Protein 4EE6 (pdb70)

Solvent-accessible surface area: 24688 Å² total

Sequence (562 aa):
ESADLTELYSIIETAQVVDVTASHDKVWPILNAFQDVIADSVISFRASTGSSSADDLDDCCRFTMLPGLDPYARALEHGLTPTDHPVGSSLLKEVHENLPITSCGVVDFGVAGGFTTWWSFPSAELGKVSEELVLPSIPDAVAANRDFFEWGIADMVSTVGIDYSSKRTMMNLYFGGGVGDRVPAGVFEEKGVRAILLGELGLAAPSEELLKFCERSFFVIYYVTLSWDSPKINRFTYSVMTPEPLGLPVDLAPTFERLIKSAPYDTEGRNYVYGIASTPKGEYHIASYYQWMSESADLTELYSIIETAQVVDVTASSHDKVWPILNAFQDVIADSVISFRRASTGSSADDLDDCCRRFTMLPGLDPYARALEEHGLTPTDHPVGSSLLKEVHENLPITSCGVDFGVAGGFTTWSFPSAELGVSELVLPSIPDAVAANRDFFEKWGIADMVSTVGIDYSSKRTMMNLYFGGGVGDRVPAGVFEEEKGVRAILGELGLAAPSEELLKFCERSFFVIYYVTLSWDSPINRFTYSVMTPEPLGLPVDLAPTFERLIKSAPYDTEGRNYVYGIASTPKGEYHIASYYQWQ

Foldseek 3Di:
DVVVLVVVVVLLCLCVLLPEGFDCVQVVLVCVLCVVFQVVWWWKWAAKPDPRSRWIKIKTWQGAVDPPLVSCCVSVQDDDPQLLSVLSVLCVVQKQFGIKMWMATRHGHGFMKTFHDQCAAALVSQVGPSHAPLSVLCVVVCVLVFRHFFGMKARTPPVQKIKTKGFDDPHDWRDPLCLAQVNVQVSCVVQLWDGDDPLSSQQSVQFTMKMWMGHNPDSGTFKIKTKHKDPCPVPRSDDDDSSRVSSNPPRPADCVPHIKMKMWIIGNVGIMIIMGIRGD/DVLVVLLVVVLVLLCLLVLLPEGFDCVQVSLVSVLCSVFRVVWWWKWAAKDDPRSHWIKIKTWQAAVDPPLVSCPVSVQADDPQLLSVQSVLCVVQWQFGIKMFMATRHGHGFIKTFHDLCAALVSQVGPSHAVLSVLCVVVCVVQPFRGFFGMWAGTRVVQKIKTKGFDDPHDWRDPLCLAQVNVQVVCVVVLWDGDDPLSNQQSVQFTMKMFMGHNVDSTFKIKTKHKALCPVPRSDDDDSSRVSSNPPRPADLPSGIKMKMWMIGNVGIMIIMRTRDDD

Radius of gyration: 26.5 Å; Cα contacts (8 Å, |Δi|>4): 1245; chains: 2; bounding box: 50×75×50 Å

B-factor: mean 10.98, std 4.83, range [4.4, 65.31]

Structure (mmCIF, N/CA/C/O backbone):
data_4EE6
#
_entry.id   4EE6
#
_cell.length_a   42.140
_cell.length_b   135.600
_cell.length_c   48.530
_cell.angle_alpha   90.00
_cell.angle_beta   95.73
_cell.angle_gamma   90.00
#
_symmetry.space_group_name_H-M   'P 1 21 1'
#
loop_
_entity.id
_entity.type
_entity.pdbx_description
1 polymer Prenyltransferase
2 polymer Prenyltransferase
3 non-polymer 'MAGNESIUM ION'
4 non-polymer 'CHLORIDE ION'
5 non-polymer 'TETRAETHYLENE GLYCOL'
6 water water
#
loop_
_atom_site.group_PDB
_atom_site.id
_atom_site.type_symbol
_atom_site.label_atom_id
_atom_site.label_alt_id
_atom_site.label_comp_id
_atom_site.label_asym_id
_atom_site.label_entity_id
_atom_site.label_seq_id
_atom_site.pdbx_PDB_ins_code
_atom_site.Cartn_x
_atom_site.Cartn_y
_atom_site.Cartn_z
_atom_site.occupancy
_atom_site.B_iso_or_equiv
_atom_site.auth_seq_id
_atom_site.auth_comp_id
_atom_site.auth_asym_id
_atom_site.auth_atom_id
_atom_site.pdbx_PDB_model_num
ATOM 1 N N . GLU A 1 5 ? -13.423 -5.433 -5.505 1.00 65.31 3 GLU A N 1
ATOM 2 C CA . GLU A 1 5 ? -12.109 -5.022 -4.927 1.00 60.78 3 GLU A CA 1
ATOM 3 C C . GLU A 1 5 ? -11.095 -6.177 -4.903 1.00 53.58 3 GLU A C 1
ATOM 4 O O . GLU A 1 5 ? -10.153 -6.166 -4.105 1.00 51.90 3 GLU A O 1
ATOM 6 N N . SER A 1 6 ? -11.289 -7.157 -5.786 1.00 52.29 4 SER A N 1
ATOM 7 C CA . SER A 1 6 ? -10.409 -8.326 -5.871 1.00 48.25 4 SER A CA 1
ATOM 8 C C . SER A 1 6 ? -9.066 -7.977 -6.532 1.00 42.88 4 SER A C 1
ATOM 9 O O . SER A 1 6 ? -8.022 -8.515 -6.154 1.00 40.01 4 SER A O 1
ATOM 11 N N . ALA A 1 7 ? -9.101 -7.071 -7.510 1.00 43.91 5 ALA A N 1
ATOM 12 C CA . ALA A 1 7 ? -7.892 -6.576 -8.172 1.00 40.94 5 ALA A CA 1
ATOM 13 C C . ALA A 1 7 ? -7.068 -5.676 -7.235 1.00 37.22 5 ALA A C 1
ATOM 14 O O . ALA A 1 7 ? -5.836 -5.634 -7.313 1.00 34.16 5 ALA A O 1
ATOM 16 N N . ASP A 1 8 ? -7.762 -4.949 -6.360 1.00 39.55 6 ASP A N 1
ATOM 17 C CA . ASP A 1 8 ? -7.105 -4.179 -5.302 1.00 38.32 6 ASP A CA 1
ATOM 18 C C . ASP A 1 8 ? -6.264 -5.089 -4.403 1.00 32.88 6 ASP A C 1
ATOM 19 O O . ASP A 1 8 ? -5.121 -4.751 -4.076 1.00 31.54 6 ASP A O 1
ATOM 21 N N . LEU A 1 9 ? -6.839 -6.231 -3.999 1.00 32.45 7 LEU A N 1
ATOM 22 C CA . LEU A 1 9 ? -6.085 -7.228 -3.227 1.00 30.86 7 LEU A CA 1
ATOM 23 C C . LEU A 1 9 ? -4.882 -7.766 -4.013 1.00 27.74 7 LEU A C 1
ATOM 24 O O . LEU A 1 9 ? -3.846 -8.060 -3.430 1.00 27.14 7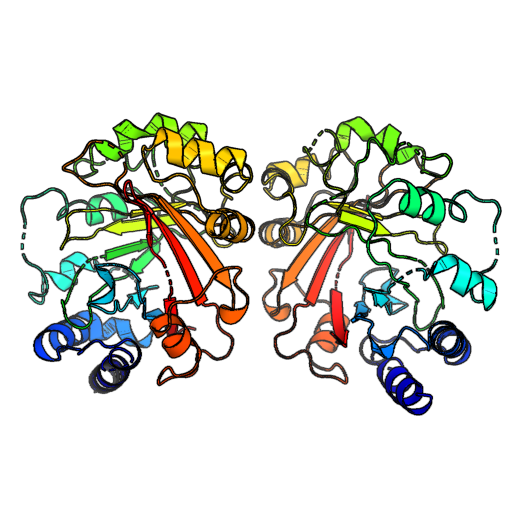 LEU A O 1
ATOM 29 N N . THR A 1 10 ? -5.026 -7.898 -5.330 1.00 27.27 8 THR A N 1
ATOM 30 C CA . THR A 1 10 ? -3.926 -8.365 -6.173 1.00 25.79 8 THR A CA 1
ATOM 31 C C . THR A 1 10 ? -2.755 -7.377 -6.165 1.00 23.74 8 THR A C 1
ATOM 32 O O . THR A 1 10 ? -1.612 -7.800 -6.044 1.00 22.35 8 THR A O 1
ATOM 36 N N . GLU A 1 11 ? -3.034 -6.079 -6.278 1.00 24.73 9 GLU A N 1
ATOM 37 C CA . GLU A 1 11 ? -1.951 -5.093 -6.214 1.00 24.03 9 GLU A CA 1
ATOM 38 C C . GLU A 1 11 ? -1.298 -5.153 -4.832 1.00 23.89 9 GLU A C 1
ATOM 39 O O . GLU A 1 11 ? -0.075 -5.190 -4.724 1.00 22.66 9 GLU A O 1
ATOM 45 N N . LEU A 1 12 ? -2.119 -5.178 -3.783 1.00 8.98 10 LEU A N 1
ATOM 46 C CA . LEU A 1 12 ? -1.590 -5.249 -2.429 1.00 8.56 10 LEU A CA 1
ATOM 47 C C . LEU A 1 12 ? -0.686 -6.481 -2.216 1.00 8.71 10 LEU A C 1
ATOM 48 O O . LEU A 1 12 ? 0.431 -6.373 -1.706 1.00 6.72 10 LEU A O 1
ATOM 53 N N . TYR A 1 13 ? -1.134 -7.645 -2.661 1.00 7.53 11 TYR A N 1
ATOM 54 C CA . TYR A 1 13 ? -0.267 -8.810 -2.586 1.00 8.33 11 TYR A CA 1
ATOM 55 C C . TYR A 1 13 ? 1.073 -8.594 -3.279 1.00 8.83 11 TYR A C 1
ATOM 56 O O . TYR A 1 13 ? 2.132 -8.950 -2.756 1.00 8.50 11 TYR A O 1
ATOM 65 N N . SER A 1 14 ? 1.020 -8.037 -4.479 1.00 8.29 12 SER A N 1
ATOM 66 C CA . SER A 1 14 ? 2.230 -7.781 -5.230 1.00 9.43 12 SER A CA 1
ATOM 67 C C . SER A 1 14 ? 3.207 -6.837 -4.521 1.00 7.58 12 SER A C 1
ATOM 68 O O . SER A 1 14 ? 4.427 -6.982 -4.646 1.00 8.03 12 SER A O 1
ATOM 71 N N . ILE A 1 15 ? 2.669 -5.886 -3.775 1.00 8.22 13 ILE A N 1
ATOM 72 C CA . ILE A 1 15 ? 3.476 -5.000 -2.974 1.00 7.42 13 ILE A CA 1
ATOM 73 C C . ILE A 1 15 ? 4.072 -5.749 -1.778 1.00 7.49 13 ILE A C 1
ATOM 74 O O . ILE A 1 15 ? 5.240 -5.569 -1.445 1.00 7.67 13 ILE A O 1
ATOM 79 N N . ILE A 1 16 ? 3.273 -6.591 -1.136 1.00 7.21 14 ILE A N 1
ATOM 80 C CA . ILE A 1 16 ? 3.732 -7.393 0.007 1.00 8.00 14 ILE A CA 1
ATOM 81 C C . ILE A 1 16 ? 4.884 -8.327 -0.396 1.00 8.27 14 ILE A C 1
ATOM 82 O O . ILE A 1 16 ? 5.923 -8.384 0.263 1.00 7.68 14 ILE A O 1
ATOM 87 N N . GLU A 1 17 ? 4.725 -8.996 -1.529 1.00 7.37 15 GLU A N 1
ATOM 88 C CA . GLU A 1 17 ? 5.744 -9.942 -2.017 1.00 8.29 15 GLU A CA 1
ATOM 89 C C . GLU A 1 17 ? 7.065 -9.228 -2.275 1.00 8.69 15 GLU A C 1
ATOM 90 O O . GLU A 1 17 ? 8.154 -9.704 -1.877 1.00 8.43 15 GLU A O 1
ATOM 107 N N . THR A 1 19 ? 8.046 -6.178 -1.160 1.00 7.08 17 THR A N 1
ATOM 108 C CA . THR A 1 19 ? 8.589 -5.560 0.059 1.00 7.03 17 THR A CA 1
ATOM 109 C C . THR A 1 19 ? 9.298 -6.606 0.936 1.00 7.70 17 THR A C 1
ATOM 110 O O . THR A 1 19 ? 10.390 -6.357 1.450 1.00 6.95 17 THR A O 1
ATOM 114 N N . ALA A 1 20 ? 8.727 -7.801 1.025 1.00 6.79 18 ALA A N 1
ATOM 115 C CA . ALA A 1 20 ? 9.392 -8.899 1.687 1.00 7.45 18 ALA A CA 1
ATOM 116 C C . ALA A 1 20 ? 10.789 -9.121 1.088 1.00 7.48 18 ALA A C 1
ATOM 117 O O . ALA A 1 20 ? 11.788 -9.215 1.827 1.00 7.59 18 ALA A O 1
ATOM 119 N N . GLN A 1 21 ? 10.872 -9.183 -0.243 1.00 7.62 19 GLN A N 1
ATOM 120 C CA . GLN A 1 21 ? 12.147 -9.443 -0.910 1.00 9.03 19 GLN A CA 1
ATOM 121 C C . GLN A 1 21 ? 13.174 -8.353 -0.644 1.00 7.82 19 GLN A C 1
ATOM 122 O O . GLN A 1 21 ? 14.366 -8.647 -0.486 1.00 8.71 19 GLN A O 1
ATOM 128 N N . VAL A 1 22 ? 12.709 -7.107 -0.506 1.00 7.46 20 VAL A N 1
ATOM 129 C CA . VAL A 1 22 ? 13.598 -5.989 -0.194 1.00 8.47 20 VAL A CA 1
ATOM 130 C C . VAL A 1 22 ? 14.362 -6.224 1.112 1.00 8.46 20 VAL A C 1
ATOM 131 O O . VAL A 1 22 ? 15.529 -5.834 1.213 1.00 9.21 20 VAL A O 1
ATOM 135 N N . VAL A 1 23 ? 13.730 -6.887 2.081 1.00 7.94 21 VAL A N 1
ATOM 136 C CA . VAL A 1 23 ? 14.372 -7.198 3.379 1.00 7.44 21 VAL A CA 1
ATOM 137 C C . VAL A 1 23 ? 14.760 -8.685 3.499 1.00 8.26 21 VAL A C 1
ATOM 138 O O . VAL A 1 23 ? 14.938 -9.209 4.588 1.00 9.94 21 VAL A O 1
ATOM 142 N N . ASP A 1 24 ? 14.941 -9.349 2.360 1.00 11.31 22 ASP A N 1
ATOM 143 C CA . ASP A 1 24 ? 15.483 -10.721 2.319 1.00 12.21 22 ASP A CA 1
ATOM 144 C C . ASP A 1 24 ? 14.534 -11.770 2.935 1.00 11.78 22 ASP A C 1
ATOM 145 O O . ASP A 1 24 ? 14.990 -12.796 3.446 1.00 14.69 22 ASP A O 1
ATOM 150 N N . VAL A 1 25 ? 13.227 -11.538 2.827 1.00 10.22 23 VAL A N 1
ATOM 151 C CA . VAL A 1 25 ? 12.210 -12.481 3.248 1.00 10.00 23 VAL A CA 1
ATOM 152 C C . VAL A 1 25 ? 11.362 -12.896 2.046 1.00 10.34 23 VAL A C 1
ATOM 153 O O . VAL A 1 25 ? 11.122 -12.102 1.155 1.00 10.90 23 VAL A O 1
ATOM 157 N N . THR A 1 26 ? 10.913 -14.151 2.038 1.00 10.43 24 THR A N 1
ATOM 158 C CA . THR A 1 26 ? 10.037 -14.667 0.994 1.00 10.99 24 THR A CA 1
ATOM 159 C C . THR A 1 26 ? 8.631 -14.773 1.566 1.00 9.33 24 THR A C 1
ATOM 160 O O . THR A 1 26 ? 8.385 -15.484 2.538 1.00 11.26 24 THR A O 1
ATOM 164 N N . ALA A 1 27 ? 7.712 -14.013 0.995 1.00 9.77 25 ALA A N 1
ATOM 165 C CA . ALA A 1 27 ? 6.319 -14.113 1.373 1.00 8.39 25 ALA A CA 1
ATOM 166 C C . ALA A 1 27 ? 5.718 -15.468 1.009 1.00 9.73 25 ALA A C 1
ATOM 167 O O . ALA A 1 27 ? 6.025 -16.056 -0.043 1.00 11.00 25 ALA A O 1
ATOM 169 N N . SER A 1 28 ? 4.817 -15.920 1.867 1.00 9.77 26 SER A N 1
ATOM 170 C CA . SER A 1 28 ? 4.108 -17.178 1.684 1.00 10.83 26 SER A CA 1
ATOM 171 C C . SER A 1 28 ? 2.713 -16.850 1.147 1.00 10.39 26 SER A C 1
ATOM 172 O O . SER A 1 28 ? 1.849 -16.402 1.891 1.00 10.38 26 SER A O 1
ATOM 175 N N . HIS A 1 29 ? 2.496 -17.096 -0.138 1.00 10.50 27 HIS A N 1
ATOM 176 C CA . HIS A 1 29 ? 1.202 -16.922 -0.822 1.00 11.68 27 HIS A CA 1
ATOM 177 C C . HIS A 1 29 ? 0.076 -17.619 -0.054 1.00 11.17 27 HIS A C 1
ATOM 178 O O . HIS A 1 29 ? -1.018 -17.071 0.147 1.00 10.81 27 HIS A O 1
ATOM 185 N N . ASP A 1 30 ? 0.376 -18.822 0.401 1.00 10.68 28 ASP A N 1
ATOM 186 C CA . ASP A 1 30 ? -0.609 -19.669 1.085 1.00 11.00 28 ASP A CA 1
ATOM 187 C C . ASP A 1 30 ? -0.977 -19.152 2.470 1.00 9.92 28 ASP A C 1
ATOM 188 O O . ASP A 1 30 ? -2.041 -19.468 2.957 1.00 12.08 28 ASP A O 1
ATOM 193 N N . LYS A 1 31 ? -0.100 -18.353 3.079 1.00 10.21 29 LYS A N 1
ATOM 194 C CA . LYS A 1 31 ? -0.390 -17.740 4.385 1.00 9.00 29 LYS A CA 1
ATOM 195 C C . LYS A 1 31 ? -1.019 -16.378 4.221 1.00 8.09 29 LYS A C 1
ATOM 196 O O . LYS A 1 31 ? -1.946 -16.016 4.937 1.00 8.93 29 LYS A O 1
ATOM 202 N N . VAL A 1 32 ? -0.544 -15.605 3.263 1.00 7.94 30 VAL A N 1
ATOM 203 C CA . VAL A 1 32 ? -0.999 -14.235 3.137 1.00 8.53 30 VAL A CA 1
ATOM 204 C C . VAL A 1 32 ? -2.364 -14.117 2.471 1.00 8.59 30 VAL A C 1
ATOM 205 O O . VAL A 1 32 ? -3.191 -13.324 2.910 1.00 8.02 30 VAL A O 1
ATOM 209 N N . TRP A 1 33 ? -2.621 -14.883 1.418 1.00 8.84 31 TRP A N 1
ATOM 210 C CA . TRP A 1 33 ? -3.913 -14.741 0.739 1.00 8.84 31 TRP A CA 1
ATOM 211 C C . TRP A 1 33 ? -5.139 -14.998 1.639 1.00 9.32 31 TRP A C 1
ATOM 212 O O . TRP A 1 33 ? -6.094 -14.239 1.586 1.00 8.46 31 TRP A O 1
ATOM 223 N N . PRO A 1 34 ? -5.105 -16.033 2.487 1.00 8.99 32 PRO A N 1
ATOM 224 C CA . PRO A 1 34 ? -6.260 -16.185 3.393 1.00 8.20 32 PRO A CA 1
ATOM 225 C C . PRO A 1 34 ? -6.490 -14.949 4.283 1.00 8.29 32 PRO A C 1
ATOM 226 O O . PRO A 1 34 ? -7.617 -14.619 4.621 1.00 6.95 32 PRO A O 1
ATOM 230 N N . ILE A 1 35 ? -5.408 -14.277 4.660 1.00 6.49 33 ILE A N 1
ATOM 231 C CA . ILE A 1 35 ? -5.519 -13.089 5.500 1.00 7.16 33 ILE A CA 1
ATOM 232 C C . ILE A 1 35 ? -6.129 -11.941 4.695 1.00 7.99 33 ILE A C 1
ATOM 233 O O . ILE A 1 35 ? -7.029 -11.259 5.162 1.00 7.42 33 ILE A O 1
ATOM 238 N N . LEU A 1 36 ? -5.665 -11.751 3.459 1.00 7.12 34 LEU A N 1
ATOM 239 C CA . LEU A 1 36 ? -6.231 -10.721 2.580 1.00 8.21 34 LEU A CA 1
ATOM 240 C C . LEU A 1 36 ? -7.720 -10.979 2.346 1.00 8.61 34 LEU A C 1
ATOM 241 O O . LEU A 1 36 ? -8.539 -10.062 2.475 1.00 9.58 34 LEU A O 1
ATOM 246 N N . ASN A 1 37 ? -8.086 -12.229 2.087 1.00 8.19 35 ASN A N 1
ATOM 247 C CA . ASN A 1 37 ? -9.506 -12.587 1.912 1.00 9.72 35 ASN A CA 1
ATOM 248 C C . ASN A 1 37 ? -10.325 -12.338 3.182 1.00 9.83 35 ASN A C 1
ATOM 249 O O . ASN A 1 37 ? -11.441 -11.808 3.122 1.00 10.54 35 ASN A O 1
ATOM 254 N N . ALA A 1 38 ? -9.778 -12.725 4.334 1.00 8.42 36 ALA A N 1
ATOM 255 C CA . ALA A 1 38 ? -10.461 -12.565 5.630 1.00 8.16 36 ALA A CA 1
ATOM 256 C C . ALA A 1 38 ? -10.776 -11.105 5.994 1.00 7.77 36 ALA A C 1
ATOM 257 O O . ALA A 1 38 ? -11.829 -10.818 6.589 1.00 9.75 36 ALA A O 1
ATOM 259 N N . PHE A 1 39 ? -9.861 -10.199 5.663 1.00 8.63 37 PHE A N 1
ATOM 260 C CA . PHE A 1 39 ? -9.984 -8.790 6.013 1.00 8.48 37 PHE A CA 1
ATOM 261 C C . PHE A 1 39 ? -10.298 -7.874 4.826 1.00 9.69 37 PHE A C 1
ATOM 262 O O . PHE A 1 39 ? -10.165 -6.657 4.922 1.00 8.77 37 PHE A O 1
ATOM 270 N N . GLN A 1 40 ? -10.743 -8.459 3.712 1.00 9.16 38 GLN A N 1
ATOM 271 C CA . GLN A 1 40 ? -10.996 -7.707 2.489 1.00 10.89 38 GLN A CA 1
ATOM 272 C C . GLN A 1 40 ? -11.901 -6.493 2.714 1.00 10.42 38 GLN A C 1
ATOM 273 O O . GLN A 1 40 ? -11.724 -5.457 2.081 1.00 9.86 38 GLN A O 1
ATOM 279 N N . ASP A 1 41 ? -12.887 -6.620 3.599 1.00 9.36 39 ASP A N 1
ATOM 280 C CA . ASP A 1 41 ? -13.873 -5.553 3.831 1.00 9.24 39 ASP A CA 1
ATOM 281 C C . ASP A 1 41 ? -13.296 -4.341 4.572 1.00 9.11 39 ASP A C 1
ATOM 282 O O . ASP A 1 41 ? -13.931 -3.288 4.593 1.00 12.42 39 ASP A O 1
ATOM 287 N N . VAL A 1 42 ? -12.121 -4.487 5.180 1.00 8.75 40 VAL A N 1
ATOM 288 C CA . VAL A 1 42 ? -11.526 -3.373 5.922 1.00 9.11 40 VAL A CA 1
ATOM 289 C C . VAL A 1 42 ? -10.178 -2.888 5.379 1.00 8.43 40 VAL A C 1
ATOM 290 O O . VAL A 1 42 ? -9.625 -1.908 5.894 1.00 9.48 40 VAL A O 1
ATOM 294 N N . ILE A 1 43 ? -9.660 -3.512 4.327 1.00 7.61 41 ILE A N 1
ATOM 295 C CA . ILE A 1 43 ? -8.327 -3.177 3.864 1.00 7.94 41 ILE A CA 1
ATOM 296 C C . ILE A 1 43 ? -8.267 -1.816 3.174 1.00 8.02 41 ILE A C 1
ATOM 297 O O . ILE A 1 43 ? -7.291 -1.070 3.342 1.00 8.47 41 ILE A O 1
ATOM 302 N N . ALA A 1 44 ? -9.306 -1.479 2.406 1.00 9.98 42 ALA A N 1
ATOM 303 C CA . ALA A 1 44 ? -9.272 -0.270 1.581 1.00 11.32 42 ALA A CA 1
ATOM 304 C C . ALA A 1 44 ? -9.060 0.986 2.423 1.00 11.71 42 ALA A C 1
ATOM 305 O O . ALA A 1 44 ? -8.354 1.900 2.026 1.00 11.72 42 ALA A O 1
ATOM 307 N N . ASP A 1 45 ? -9.703 1.040 3.584 1.00 10.19 43 ASP A N 1
ATOM 308 C CA . ASP A 1 45 ? -9.647 2.225 4.439 1.00 12.16 43 ASP A CA 1
ATOM 309 C C . ASP A 1 45 ? -8.618 2.090 5.568 1.00 10.45 43 ASP A C 1
ATOM 310 O O . ASP A 1 45 ? -8.531 2.945 6.425 1.00 11.96 43 ASP A O 1
ATOM 315 N N . SER A 1 46 ? -7.878 0.989 5.586 1.00 9.07 44 SER A N 1
ATOM 316 C CA . SER A 1 46 ? -6.885 0.747 6.643 1.00 8.77 44 SER A CA 1
ATOM 317 C C . SER A 1 46 ? -5.632 1.579 6.375 1.00 7.70 44 SER A C 1
ATOM 318 O O . SER A 1 46 ? -5.404 2.084 5.273 1.00 8.73 44 SER A O 1
ATOM 321 N N . VAL A 1 47 ? -4.824 1.695 7.418 1.00 8.08 45 VAL A N 1
ATOM 322 C CA . VAL A 1 47 ? -3.438 2.112 7.301 1.00 8.49 45 VAL A CA 1
ATOM 323 C C . VAL A 1 47 ? -2.616 0.826 7.207 1.00 7.96 45 VAL A C 1
ATOM 324 O O . VAL A 1 47 ? -2.805 -0.097 7.994 1.00 8.60 45 VAL A O 1
ATOM 328 N N . ILE A 1 48 ? -1.737 0.745 6.199 1.00 7.36 46 ILE A N 1
ATOM 329 C CA . ILE A 1 48 ? -0.930 -0.458 5.961 1.00 7.47 46 ILE A CA 1
ATOM 330 C C . ILE A 1 48 ? 0.555 -0.117 6.064 1.00 6.92 46 ILE A C 1
ATOM 331 O O . ILE A 1 48 ? 1.045 0.801 5.397 1.00 8.49 46 ILE A O 1
ATOM 336 N N . SER A 1 49 ? 1.269 -0.843 6.910 1.00 7.42 47 SER A N 1
ATOM 337 C CA . SER A 1 49 ? 2.692 -0.594 7.118 1.00 7.53 47 SER A CA 1
ATOM 338 C C . SER A 1 49 ? 3.454 -1.907 7.187 1.00 7.09 47 SER A C 1
ATOM 339 O O . SER A 1 49 ? 2.891 -2.947 7.512 1.00 6.97 47 SER A O 1
ATOM 342 N N . PHE A 1 50 ? 4.734 -1.822 6.857 1.00 6.28 48 PHE A N 1
ATOM 343 C CA . PHE A 1 50 ? 5.634 -2.968 6.867 1.00 5.90 48 PHE A CA 1
ATOM 344 C C . PHE A 1 50 ? 6.719 -2.717 7.909 1.00 7.16 48 PHE A C 1
ATOM 345 O O . PHE A 1 50 ? 7.349 -1.647 7.884 1.00 8.01 48 PHE A O 1
ATOM 353 N N . ARG A 1 51 ? 6.914 -3.675 8.815 1.00 6.79 49 ARG A N 1
ATOM 354 C CA . ARG A 1 51 ? 7.876 -3.514 9.905 1.00 8.15 49 ARG A CA 1
ATOM 355 C C . ARG A 1 51 ? 8.956 -4.592 9.830 1.00 7.02 49 ARG A C 1
ATOM 356 O O . ARG A 1 51 ? 8.690 -5.795 9.960 1.00 7.43 49 ARG A O 1
ATOM 364 N N . ALA A 1 52 ? 10.183 -4.137 9.619 1.00 6.24 50 ALA A N 1
ATOM 365 C CA . ALA A 1 52 ? 11.385 -4.976 9.598 1.00 6.51 50 ALA A CA 1
ATOM 366 C C . ALA A 1 52 ? 12.106 -4.947 10.951 1.00 6.95 50 ALA A C 1
ATOM 367 O O . ALA A 1 52 ? 11.944 -4.008 11.720 1.00 8.03 50 ALA A O 1
ATOM 369 N N . SER A 1 53 ? 12.935 -5.969 11.198 1.00 7.20 51 SER A N 1
ATOM 370 C CA . SER A 1 53 ? 13.600 -6.161 12.482 1.00 7.55 51 SER A CA 1
ATOM 371 C C . SER A 1 53 ? 15.034 -6.612 12.322 1.00 9.01 51 SER A C 1
ATOM 372 O O . SER A 1 53 ? 15.366 -7.288 11.347 1.00 7.63 51 SER A O 1
ATOM 375 N N . THR A 1 54 ? 15.878 -6.291 13.293 1.00 9.22 52 THR A N 1
ATOM 376 C CA . THR A 1 54 ? 17.175 -6.946 13.401 1.00 8.76 52 THR A CA 1
ATOM 377 C C . THR A 1 54 ? 17.076 -8.034 14.460 1.00 10.21 52 THR A C 1
ATOM 378 O O . THR A 1 54 ? 16.077 -8.145 15.164 1.00 12.43 52 THR A O 1
ATOM 382 N N . GLY A 1 55 ? 18.103 -8.867 14.550 1.00 11.36 53 GLY A N 1
ATOM 383 C CA . GLY A 1 55 ? 18.087 -9.996 15.482 1.00 13.14 53 GLY A CA 1
ATOM 384 C C . GLY A 1 55 ? 17.323 -11.181 14.914 1.00 11.96 53 GLY A C 1
ATOM 385 O O . GLY A 1 55 ? 17.130 -11.294 13.693 1.00 10.77 53 GLY A O 1
ATOM 386 N N . SER A 1 56 ? 16.851 -12.044 15.809 1.00 13.50 54 SER A N 1
ATOM 387 C CA A SER A 1 56 ? 16.169 -13.271 15.406 0.50 14.33 54 SER A CA 1
ATOM 388 C CA B SER A 1 56 ? 16.163 -13.273 15.416 0.50 15.33 54 SER A CA 1
ATOM 389 C C . SER A 1 56 ? 14.949 -12.975 14.532 1.00 14.27 54 SER A C 1
ATOM 390 O O . SER A 1 56 ? 14.654 -13.724 13.587 1.00 16.03 54 SER A O 1
ATOM 395 N N . SER A 1 57 ? 14.260 -11.872 14.816 1.00 13.30 55 SER A N 1
ATOM 396 C CA . SER A 1 57 ? 13.033 -11.517 14.099 1.00 13.21 55 SER A CA 1
ATOM 397 C C . SER A 1 57 ? 13.269 -11.065 12.662 1.00 10.31 55 SER A C 1
ATOM 398 O O . SER A 1 57 ? 12.324 -10.847 11.925 1.00 10.22 55 SER A O 1
ATOM 401 N N . ALA A 1 58 ? 14.531 -10.913 12.259 1.00 9.90 56 ALA A N 1
ATOM 402 C CA . ALA A 1 58 ? 14.851 -10.563 10.865 1.00 9.05 56 ALA A CA 1
ATOM 403 C C . ALA A 1 58 ? 14.436 -11.619 9.849 1.00 9.07 56 ALA A C 1
ATOM 404 O O . ALA A 1 58 ? 14.413 -11.328 8.651 1.00 8.53 56 ALA A O 1
ATOM 406 N N . ASP A 1 59 ? 14.082 -12.821 10.297 1.00 10.34 57 ASP A N 1
ATOM 407 C CA . ASP A 1 59 ? 13.616 -13.873 9.382 1.00 10.05 57 ASP A CA 1
ATOM 408 C C . ASP A 1 59 ? 12.176 -13.681 8.854 1.00 8.65 57 ASP A C 1
ATOM 409 O O . ASP A 1 59 ? 11.707 -14.502 8.076 1.00 11.10 57 ASP A O 1
ATOM 414 N N . ASP A 1 60 ? 11.494 -12.606 9.248 1.00 8.26 58 ASP A N 1
ATOM 415 C CA . ASP A 1 60 ? 10.158 -12.324 8.709 1.00 7.84 58 ASP A CA 1
ATOM 416 C C . ASP A 1 60 ? 9.941 -10.826 8.691 1.00 7.71 58 ASP A C 1
ATOM 417 O O . ASP A 1 60 ? 10.653 -10.062 9.351 1.00 9.22 58 ASP A O 1
ATOM 422 N N . LEU A 1 61 ? 8.967 -10.412 7.890 1.00 6.86 59 LEU A N 1
ATOM 423 C CA . LEU A 1 61 ? 8.587 -9.020 7.755 1.00 6.52 59 LEU A CA 1
ATOM 424 C C . LEU A 1 61 ? 7.150 -8.947 8.227 1.00 7.05 59 LEU A C 1
ATOM 425 O O . LEU A 1 61 ? 6.312 -9.737 7.779 1.00 7.34 59 LEU A O 1
ATOM 430 N N . ASP A 1 62 ? 6.867 -8.026 9.138 1.00 7.01 60 ASP A N 1
ATOM 431 C CA A ASP A 1 62 ? 5.511 -7.891 9.593 0.70 7.29 60 ASP A CA 1
ATOM 432 C CA B ASP A 1 62 ? 5.518 -7.783 9.679 0.30 6.77 60 ASP A CA 1
ATOM 433 C C . ASP A 1 62 ? 4.737 -6.934 8.697 1.00 6.66 60 ASP A C 1
ATOM 434 O O . ASP A 1 62 ? 5.274 -5.938 8.206 1.00 6.98 60 ASP A O 1
ATOM 443 N N . CYS A 1 63 ? 3.481 -7.295 8.448 1.00 6.92 61 CYS A N 1
ATOM 444 C CA A CYS A 1 63 ? 2.525 -6.453 7.740 0.20 7.23 61 CYS A CA 1
ATOM 445 C CA B CYS A 1 63 ? 2.553 -6.434 7.743 0.80 7.07 61 CYS A CA 1
ATOM 446 C C . CYS A 1 63 ? 1.393 -6.140 8.683 1.00 6.77 61 CYS A C 1
ATOM 447 O O . CYS A 1 63 ? 0.789 -7.062 9.252 1.00 8.51 61 CYS A O 1
ATOM 452 N N . ARG A 1 64 ? 1.106 -4.857 8.858 1.00 7.61 62 ARG A N 1
ATOM 453 C CA . ARG A 1 64 ? 0.082 -4.406 9.754 1.00 7.97 62 ARG A CA 1
ATOM 454 C C . ARG A 1 64 ? -1.005 -3.621 9.049 1.00 7.67 62 ARG A C 1
ATOM 455 O O . ARG A 1 64 ? -0.723 -2.741 8.248 1.00 8.11 62 ARG A O 1
ATOM 463 N N . PHE A 1 65 ? -2.252 -3.971 9.355 1.00 7.73 63 PHE A N 1
ATOM 464 C CA . PHE A 1 65 ? -3.425 -3.222 8.929 1.00 9.17 63 PHE A CA 1
ATOM 465 C C . PHE A 1 65 ? -3.994 -2.598 10.197 1.00 8.99 63 PHE A C 1
ATOM 466 O O . PHE A 1 65 ? -4.469 -3.322 11.060 1.00 9.62 63 PHE A O 1
ATOM 474 N N . THR A 1 66 ? -3.953 -1.270 10.297 1.00 7.79 64 THR A N 1
ATOM 475 C CA . THR A 1 66 ? -4.348 -0.576 11.509 1.00 9.10 64 THR A CA 1
ATOM 476 C C . THR A 1 66 ? -5.415 0.459 11.187 1.00 9.42 64 THR A C 1
ATOM 477 O O . THR A 1 66 ? -5.794 0.647 10.023 1.00 8.45 64 THR A O 1
ATOM 481 N N . MET A 1 67 ? -5.955 1.045 12.244 1.00 10.20 65 MET A N 1
ATOM 482 C CA . MET A 1 67 ? -7.095 1.960 12.192 1.00 11.17 65 MET A CA 1
ATOM 483 C C . MET A 1 67 ? -8.334 1.288 11.617 1.00 12.43 65 MET A C 1
ATOM 484 O O . MET A 1 67 ? -9.200 1.925 11.013 1.00 11.62 65 MET A O 1
ATOM 489 N N . LEU A 1 68 ? -8.443 0.003 11.903 1.00 7.88 66 LEU A N 1
ATOM 490 C CA . LEU A 1 68 ? -9.586 -0.773 11.519 1.00 7.82 66 LEU A CA 1
ATOM 491 C C . LEU A 1 68 ? -10.772 -0.380 12.433 1.00 7.13 66 LEU A C 1
ATOM 492 O O . LEU A 1 68 ? -10.589 -0.006 13.602 1.00 7.07 66 LEU A O 1
ATOM 497 N N . PRO A 1 69 ? -12.000 -0.504 11.927 1.00 7.47 67 PRO A N 1
ATOM 498 C CA . PRO A 1 69 ? -13.158 0.073 12.604 1.00 7.98 67 PRO A CA 1
ATOM 499 C C . PRO A 1 69 ? -13.570 -0.656 13.858 1.00 7.08 67 PRO A C 1
ATOM 500 O O . PRO A 1 69 ? -13.332 -1.842 13.991 1.00 7.80 67 PRO A O 1
ATOM 515 N N . GLY A 1 71 ? -16.236 -2.541 15.895 1.00 12.10 69 GLY A N 1
ATOM 516 C CA . GLY A 1 71 ? -17.169 -3.498 15.314 1.00 10.97 69 GLY A CA 1
ATOM 517 C C . GLY A 1 71 ? -16.462 -4.621 14.591 1.00 11.46 69 GLY A C 1
ATOM 518 O O . GLY A 1 71 ? -17.034 -5.684 14.442 1.00 10.66 69 GLY A O 1
ATOM 519 N N . LEU A 1 72 ? -15.225 -4.419 14.145 1.00 8.02 70 LEU A N 1
ATOM 520 C CA . LEU A 1 72 ? -14.377 -5.556 13.782 1.00 8.69 70 LEU A CA 1
ATOM 521 C C . LEU A 1 72 ? -13.688 -6.038 15.073 1.00 9.57 70 LEU A C 1
ATOM 522 O O . LEU A 1 72 ? -13.004 -5.258 15.742 1.00 10.06 70 LEU A O 1
ATOM 527 N N . ASP A 1 73 ? -13.894 -7.302 15.450 1.00 9.52 71 ASP A N 1
ATOM 528 C CA . ASP A 1 73 ? -13.046 -7.948 16.464 1.00 9.68 71 ASP A CA 1
ATOM 529 C C . ASP A 1 73 ? -12.053 -8.680 15.587 1.00 9.12 71 ASP A C 1
ATOM 530 O O . ASP A 1 73 ? -12.392 -9.663 14.946 1.00 8.64 71 ASP A O 1
ATOM 535 N N . PRO A 1 74 ? -10.815 -8.194 15.534 1.00 8.28 72 PRO A N 1
ATOM 536 C CA . PRO A 1 74 ? -9.874 -8.738 14.568 1.00 8.23 72 PRO A CA 1
ATOM 537 C C . PRO A 1 74 ? -9.392 -10.160 14.921 1.00 6.71 72 PRO A C 1
ATOM 538 O O . PRO A 1 74 ? -9.006 -10.906 14.034 1.00 8.29 72 PRO A O 1
ATOM 542 N N . TYR A 1 75 ? -9.385 -10.496 16.215 1.00 6.94 73 TYR A N 1
ATOM 543 C CA . TYR A 1 75 ? -9.066 -11.861 16.643 1.00 6.45 73 TYR A CA 1
ATOM 544 C C . TYR A 1 75 ? -10.200 -12.800 16.248 1.00 6.67 73 TYR A C 1
ATOM 545 O O . TYR A 1 75 ? -9.953 -13.857 15.681 1.00 6.48 73 TYR A O 1
ATOM 554 N N . ALA A 1 76 ? -11.437 -12.402 16.523 1.00 7.37 74 ALA A N 1
ATOM 555 C CA . ALA A 1 76 ? -12.601 -13.186 16.094 1.00 7.32 74 ALA A CA 1
ATOM 556 C C . ALA A 1 76 ? -12.599 -13.403 14.582 1.00 7.99 74 ALA A C 1
ATOM 557 O O . ALA A 1 76 ? -12.902 -14.485 14.096 1.00 6.96 74 ALA A O 1
ATOM 559 N N . ARG A 1 77 ? -12.231 -12.384 13.829 1.00 6.06 75 ARG A N 1
ATOM 560 C CA . ARG A 1 77 ? -12.199 -12.531 12.370 1.00 6.31 75 ARG A CA 1
ATOM 561 C C . ARG A 1 77 ? -11.158 -13.569 11.957 1.00 7.93 75 ARG A C 1
ATOM 562 O O . ARG A 1 77 ? -11.413 -14.393 11.090 1.00 6.65 75 ARG A O 1
ATOM 570 N N . ALA A 1 78 ? -9.981 -13.501 12.576 1.00 7.21 76 ALA A N 1
ATOM 571 C CA . ALA A 1 78 ? -8.913 -14.455 12.313 1.00 6.73 76 ALA A CA 1
ATOM 572 C C . ALA A 1 78 ? -9.363 -15.881 12.681 1.00 8.03 76 ALA A C 1
ATOM 573 O O . ALA A 1 78 ? -9.094 -16.843 11.971 1.00 7.58 76 ALA A O 1
ATOM 575 N N . LEU A 1 79 ? -10.010 -16.027 13.833 1.00 6.78 77 LEU A N 1
ATOM 576 C CA . LEU A 1 79 ? -10.542 -17.352 14.230 1.00 6.47 77 LEU A CA 1
ATOM 577 C C . LEU A 1 79 ? -11.588 -17.861 13.233 1.00 7.72 77 LEU A C 1
ATOM 578 O O . LEU A 1 79 ? -11.572 -19.032 12.824 1.00 7.63 77 LEU A O 1
ATOM 583 N N . GLU A 1 80 ? -12.511 -16.989 12.851 1.00 7.90 78 GLU A N 1
ATOM 584 C CA . GLU A 1 80 ? -13.593 -17.347 11.926 1.00 7.96 78 GLU A CA 1
ATOM 585 C C . GLU A 1 80 ? -13.085 -17.937 10.602 1.00 8.82 78 GLU A C 1
ATOM 586 O O . GLU A 1 80 ? -13.684 -18.883 10.073 1.00 8.75 78 GLU A O 1
ATOM 592 N N . HIS A 1 81 ? -12.009 -17.353 10.066 1.00 7.57 79 HIS A N 1
ATOM 593 C CA . HIS A 1 81 ? -11.416 -17.771 8.818 1.00 8.81 79 HIS A CA 1
ATOM 594 C C . HIS A 1 81 ? -10.323 -18.834 8.979 1.00 9.08 79 HIS A C 1
ATOM 595 O O . HIS A 1 81 ? -9.670 -19.177 8.000 1.00 11.59 79 HIS A O 1
ATOM 602 N N . GLY A 1 82 ? -10.110 -19.354 10.184 1.00 7.52 80 GLY A N 1
ATOM 603 C CA . GLY A 1 82 ? -9.139 -20.417 10.362 1.00 8.36 80 GLY A CA 1
ATOM 604 C C . GLY A 1 82 ? -7.699 -19.958 10.244 1.00 8.30 80 GLY A C 1
ATOM 605 O O . GLY A 1 82 ? -6.826 -20.771 9.963 1.00 10.66 80 GLY A O 1
ATOM 606 N N . LEU A 1 83 ? -7.446 -18.678 10.476 1.00 8.36 81 LEU A N 1
ATOM 607 C CA . LEU A 1 83 ? -6.085 -18.123 10.361 1.00 9.28 81 LEU A CA 1
ATOM 608 C C . LEU A 1 83 ? -5.243 -18.357 11.602 1.00 7.89 81 LEU A C 1
ATOM 609 O O . LEU A 1 83 ? -4.021 -18.140 11.605 1.00 9.71 81 LEU A O 1
ATOM 614 N N . THR A 1 84 ? -5.914 -18.746 12.676 1.00 8.52 82 THR A N 1
ATOM 615 C CA . THR A 1 84 ? -5.313 -18.956 13.988 1.00 9.05 82 THR A CA 1
ATOM 616 C C . THR A 1 84 ? -6.236 -19.923 14.753 1.00 7.92 82 THR A C 1
ATOM 617 O O . THR A 1 84 ? -7.453 -19.907 14.533 1.00 7.66 82 THR A O 1
ATOM 621 N N . PRO A 1 85 ? -5.661 -20.784 15.599 1.00 8.69 83 PRO A N 1
ATOM 622 C CA . PRO A 1 85 ? -6.517 -21.770 16.272 1.00 8.28 83 PRO A CA 1
ATOM 623 C C . PRO A 1 85 ? -7.090 -21.272 17.588 1.00 8.00 83 PRO A C 1
ATOM 624 O O . PRO A 1 85 ? -6.504 -20.395 18.223 1.00 9.04 83 PRO A O 1
ATOM 639 N N . THR A 1 87 ? -7.850 -21.257 21.485 1.00 8.94 85 THR A N 1
ATOM 640 C CA . THR A 1 87 ? -7.056 -21.589 22.645 1.00 9.45 85 THR A CA 1
ATOM 641 C C . THR A 1 87 ? -7.794 -21.239 23.918 1.00 10.46 85 THR A C 1
ATOM 642 O O . THR A 1 87 ? -8.580 -20.287 23.952 1.00 11.45 85 THR A O 1
ATOM 646 N N . ASP A 1 88 ? -7.511 -21.996 24.973 1.00 11.12 86 ASP A N 1
ATOM 647 C CA . ASP A 1 88 ? -8.059 -21.747 26.301 1.00 12.88 86 ASP A CA 1
ATOM 648 C C . ASP A 1 88 ? -7.121 -20.888 27.129 1.00 14.28 86 ASP A C 1
ATOM 649 O O . ASP A 1 88 ? -7.457 -20.475 28.237 1.00 13.99 86 ASP A O 1
ATOM 654 N N . HIS A 1 89 ? -5.932 -20.646 26.598 1.00 11.78 87 HIS A N 1
ATOM 655 C CA . HIS A 1 89 ? -4.964 -19.772 27.245 1.00 11.58 87 HIS A CA 1
ATOM 656 C C . HIS A 1 89 ? -5.550 -18.363 27.322 1.00 9.98 87 HIS A C 1
ATOM 657 O O . HIS A 1 89 ? -6.228 -17.923 26.399 1.00 9.65 87 HIS A O 1
ATOM 664 N N . PRO A 1 90 ? -5.306 -17.638 28.420 1.00 9.79 88 PRO A N 1
ATOM 665 C CA . PRO A 1 90 ? -5.876 -16.288 28.534 1.00 8.87 88 PRO A CA 1
ATOM 666 C C . PRO A 1 90 ? -5.515 -15.324 27.404 1.00 8.81 88 PRO A C 1
ATOM 667 O O . PRO A 1 90 ? -6.225 -14.337 27.207 1.00 8.68 88 PRO A O 1
ATOM 671 N N . VAL A 1 91 ? -4.451 -15.580 26.655 1.00 9.62 89 VAL A N 1
ATOM 672 C CA . VAL A 1 91 ? -4.141 -14.742 25.493 1.00 7.29 89 VAL A CA 1
ATOM 673 C C . VAL A 1 91 ? -5.337 -14.623 24.544 1.00 8.99 89 VAL A C 1
ATOM 674 O O . VAL A 1 91 ? -5.556 -13.565 23.978 1.00 7.51 89 VAL A O 1
ATOM 678 N N . GLY A 1 92 ? -6.128 -15.685 24.443 1.00 8.08 90 GLY A N 1
ATOM 679 C CA . GLY A 1 92 ? -7.283 -15.694 23.542 1.00 8.81 90 GLY A CA 1
ATOM 680 C C . GLY A 1 92 ? -8.489 -14.926 24.051 1.00 8.59 90 GLY A C 1
ATOM 681 O O . GLY A 1 92 ? -9.423 -14.680 23.274 1.00 10.11 90 GLY A O 1
ATOM 682 N N . SER A 1 93 ? -8.514 -14.590 25.338 1.00 7.75 91 SER A N 1
ATOM 683 C CA A SER A 1 93 ? -9.653 -13.874 25.918 0.50 9.64 91 SER A CA 1
ATOM 684 C CA B SER A 1 93 ? -9.639 -13.883 25.956 0.50 9.73 91 SER A CA 1
ATOM 685 C C . SER A 1 93 ? -9.331 -12.410 26.274 1.00 8.52 91 SER A C 1
ATOM 686 O O . SER A 1 93 ? -10.245 -11.625 26.539 1.00 8.12 91 SER A O 1
ATOM 691 N N . LEU A 1 94 ? -8.059 -12.024 26.230 1.00 7.88 92 LEU A N 1
ATOM 692 C CA . LEU A 1 94 ? -7.662 -10.676 26.626 1.00 7.07 92 LEU A CA 1
ATOM 693 C C . LEU A 1 94 ? -8.203 -9.564 25.757 1.00 8.36 92 LEU A C 1
ATOM 694 O O . LEU A 1 94 ? -8.604 -8.528 26.278 1.00 6.62 92 LEU A O 1
ATOM 699 N N . LEU A 1 95 ? -8.214 -9.739 24.440 1.00 6.91 93 LEU A N 1
ATOM 700 C CA . LEU A 1 95 ? -8.696 -8.667 23.554 1.00 6.62 93 LEU A CA 1
ATOM 701 C C . LEU A 1 95 ? -10.107 -8.212 23.952 1.00 7.17 93 LEU A C 1
ATOM 702 O O . LEU A 1 95 ? -10.373 -7.010 24.043 1.00 6.94 93 LEU A O 1
ATOM 707 N N . LYS A 1 96 ? -11.018 -9.142 24.178 1.00 7.73 94 LYS A N 1
ATOM 708 C CA . LYS A 1 96 ? -12.383 -8.737 24.467 1.00 8.10 94 LYS A CA 1
ATOM 709 C C . LYS A 1 96 ? -12.467 -7.952 25.773 1.00 7.69 94 LYS A C 1
ATOM 710 O O . LYS A 1 96 ? -13.196 -6.966 25.868 1.00 8.63 94 LYS A O 1
ATOM 713 N N . GLU A 1 97 ? -11.679 -8.350 26.763 1.00 7.52 95 GLU A N 1
ATOM 714 C CA . GLU A 1 97 ? -11.612 -7.676 28.058 1.00 8.77 95 GLU A CA 1
ATOM 715 C C . GLU A 1 97 ? -11.028 -6.262 27.958 1.00 6.87 95 GLU A C 1
ATOM 716 O O . GLU A 1 97 ? -11.525 -5.310 28.590 1.00 7.33 95 GLU A O 1
ATOM 722 N N . VAL A 1 98 ? -9.970 -6.119 27.171 1.00 6.13 96 VAL A N 1
ATOM 723 C CA . VAL A 1 98 ? -9.344 -4.816 26.916 1.00 7.23 96 VAL A CA 1
ATOM 724 C C . VAL A 1 98 ? -10.305 -3.900 26.159 1.00 7.97 96 VAL A C 1
ATOM 725 O O . VAL A 1 98 ? -10.431 -2.702 26.478 1.00 7.37 96 VAL A O 1
ATOM 729 N N . HIS A 1 99 ? -10.977 -4.443 25.148 1.00 6.58 97 HIS A N 1
ATOM 730 C CA . HIS A 1 99 ? -11.895 -3.651 24.342 1.00 7.11 97 HIS A CA 1
ATOM 731 C C . HIS A 1 99 ? -13.090 -3.160 25.132 1.00 8.29 97 HIS A C 1
ATOM 732 O O . HIS A 1 99 ? -13.616 -2.089 24.844 1.00 8.40 97 HIS A O 1
ATOM 739 N N . GLU A 1 100 ? -13.519 -3.909 26.148 1.00 7.94 98 GLU A N 1
ATOM 740 C CA . GLU A 1 100 ? -14.639 -3.483 26.975 1.00 9.49 98 GLU A CA 1
ATOM 741 C C . GLU A 1 100 ? -14.235 -2.468 28.045 1.00 8.42 98 GLU A C 1
ATOM 742 O O . GLU A 1 100 ? -15.026 -1.576 28.371 1.00 9.75 98 GLU A O 1
ATOM 748 N N . ASN A 1 101 ? -13.022 -2.577 28.571 1.00 8.96 99 ASN A N 1
ATOM 749 C CA . ASN A 1 101 ? -12.656 -1.878 29.803 1.00 8.51 99 ASN A CA 1
ATOM 750 C C . ASN A 1 101 ? -11.617 -0.783 29.638 1.00 7.73 99 ASN A C 1
ATOM 751 O O . ASN A 1 101 ? -11.324 -0.054 30.597 1.00 9.89 99 ASN A O 1
ATOM 756 N N . LEU A 1 102 ? -11.043 -0.699 28.438 1.00 7.29 100 LEU A N 1
ATOM 757 C CA . LEU A 1 102 ? -10.202 0.435 28.060 1.00 7.35 100 LEU A CA 1
ATOM 758 C C . LEU A 1 102 ? -10.948 1.151 26.938 1.00 8.08 100 LEU A C 1
ATOM 759 O O . LEU A 1 102 ? -11.762 0.531 26.234 1.00 7.42 100 LEU A O 1
ATOM 764 N N . PRO A 1 103 ? -10.700 2.461 26.771 1.00 7.09 101 PRO A N 1
ATOM 765 C CA . PRO A 1 103 ? -11.450 3.261 25.800 1.00 7.01 101 PRO A CA 1
ATOM 766 C C . PRO A 1 103 ? -10.958 3.086 24.368 1.00 7.11 101 PRO A C 1
ATOM 767 O O . PRO A 1 103 ? -10.541 4.037 23.723 1.00 7.73 101 PRO A O 1
ATOM 771 N N . ILE A 1 104 ? -11.041 1.854 23.880 1.00 6.70 102 ILE A N 1
ATOM 772 C CA . ILE A 1 104 ? -10.559 1.497 22.562 1.00 6.49 102 ILE A CA 1
ATOM 773 C C . ILE A 1 104 ? -11.488 2.062 21.502 1.00 7.02 102 ILE A C 1
ATOM 774 O O . ILE A 1 104 ? -12.706 1.916 21.606 1.00 6.35 102 ILE A O 1
ATOM 779 N N . THR A 1 105 ? -10.901 2.705 20.500 1.00 6.52 103 THR A N 1
ATOM 780 C CA . THR A 1 105 ? -11.651 3.324 19.406 1.00 7.00 103 THR A CA 1
ATOM 781 C C . THR A 1 105 ? -11.354 2.778 18.013 1.00 7.16 103 THR A C 1
ATOM 782 O O . THR A 1 105 ? -12.158 3.022 17.114 1.00 7.88 103 THR A O 1
ATOM 786 N N . SER A 1 106 ? -10.232 2.072 17.831 1.00 6.54 104 SER A N 1
ATOM 787 C CA . SER A 1 106 ? -9.939 1.374 16.598 1.00 7.53 104 SER A CA 1
ATOM 788 C C . SER A 1 106 ? -9.024 0.210 16.887 1.00 5.91 104 SER A C 1
ATOM 789 O O . SER A 1 106 ? -8.594 0.014 18.034 1.00 6.11 104 SER A O 1
ATOM 792 N N . CYS A 1 107 ? -8.732 -0.587 15.869 1.00 6.48 105 CYS A N 1
ATOM 793 C CA . CYS A 1 107 ? -7.956 -1.807 16.095 1.00 5.98 105 CYS A CA 1
ATOM 794 C C . CYS A 1 107 ? -7.088 -2.135 14.902 1.00 7.12 105 CYS A C 1
ATOM 795 O O . CYS A 1 107 ? -6.994 -1.352 13.956 1.00 6.18 105 CYS A O 1
ATOM 798 N N . GLY A 1 108 ? -6.384 -3.255 14.970 1.00 6.69 106 GLY A N 1
ATOM 799 C CA . GLY A 1 108 ? -5.527 -3.647 13.894 1.00 7.52 106 GLY A CA 1
ATOM 800 C C . GLY A 1 108 ? -5.154 -5.094 13.979 1.00 6.15 106 GLY A C 1
ATOM 801 O O . GLY A 1 108 ? -5.408 -5.753 15.000 1.00 7.22 106 GLY A O 1
ATOM 802 N N . VAL A 1 109 ? -4.595 -5.588 12.876 1.00 6.43 107 VAL A N 1
ATOM 803 C CA A VAL A 1 109 ? -4.075 -6.946 12.826 0.70 7.04 107 VAL A CA 1
ATOM 804 C CA B VAL A 1 109 ? -4.115 -6.963 12.770 0.30 6.76 107 VAL A CA 1
ATOM 805 C C . VAL A 1 109 ? -2.682 -6.903 12.239 1.00 7.65 107 VAL A C 1
ATOM 806 O O . VAL A 1 109 ? -2.304 -5.937 11.550 1.00 8.01 107 VAL A O 1
ATOM 813 N N . ASP A 1 110 ? -1.904 -7.931 12.545 1.00 7.28 108 ASP A N 1
ATOM 814 C CA . ASP A 1 110 ? -0.463 -7.981 12.255 1.00 6.95 108 ASP A CA 1
ATOM 815 C C . ASP A 1 110 ? -0.169 -9.405 11.839 1.00 8.00 108 ASP A C 1
ATOM 816 O O . ASP A 1 110 ? -0.613 -10.356 12.516 1.00 6.98 108 ASP A O 1
ATOM 821 N N . PHE A 1 111 ? 0.562 -9.568 10.739 1.00 6.78 109 PHE A N 1
ATOM 822 C CA . PHE A 1 111 ? 0.983 -10.889 10.289 1.00 7.12 109 PHE A CA 1
ATOM 823 C C . PHE A 1 111 ? 2.385 -10.874 9.725 1.00 6.78 109 PHE A C 1
ATOM 824 O O . PHE A 1 111 ? 2.834 -9.872 9.187 1.00 7.39 109 PHE A O 1
ATOM 832 N N . GLY A 1 112 ? 3.088 -11.977 9.855 1.00 7.26 110 GLY A N 1
ATOM 833 C CA . GLY A 1 112 ? 4.332 -12.145 9.147 1.00 7.70 110 GLY A CA 1
ATOM 834 C C . GLY A 1 112 ? 4.003 -12.559 7.717 1.00 8.41 110 GLY A C 1
ATOM 835 O O . GLY A 1 112 ? 3.103 -13.384 7.481 1.00 7.59 110 GLY A O 1
ATOM 836 N N . VAL A 1 113 ? 4.721 -11.992 6.755 1.00 7.92 111 VAL A N 1
ATOM 837 C CA . VAL A 1 113 ? 4.461 -12.315 5.348 1.00 8.12 111 VAL A CA 1
ATOM 838 C C . VAL A 1 113 ? 4.842 -13.766 5.063 1.00 10.16 111 VAL A C 1
ATOM 839 O O . VAL A 1 113 ? 4.288 -14.372 4.164 1.00 8.95 111 VAL A O 1
ATOM 843 N N . ALA A 1 114 ? 5.802 -14.310 5.805 1.00 8.93 112 ALA A N 1
ATOM 844 C CA . ALA A 1 114 ? 6.144 -15.721 5.734 1.00 9.28 112 ALA A CA 1
ATOM 845 C C . ALA A 1 114 ? 5.339 -16.562 6.726 1.00 9.11 112 ALA A C 1
ATOM 846 O O . ALA A 1 114 ? 4.870 -17.643 6.362 1.00 11.19 112 ALA A O 1
ATOM 848 N N . GLY A 1 115 ? 5.180 -16.097 7.965 1.00 9.80 113 GLY A N 1
ATOM 849 C CA . GLY A 1 115 ? 4.602 -16.895 9.049 1.00 9.59 113 GLY A CA 1
ATOM 850 C C . GLY A 1 115 ? 3.092 -16.882 9.238 1.00 9.47 113 GLY A C 1
ATOM 851 O O . GLY A 1 115 ? 2.553 -17.763 9.897 1.00 11.35 113 GLY A O 1
ATOM 852 N N . GLY A 1 116 ? 2.403 -15.880 8.720 1.00 8.14 114 GLY A N 1
ATOM 853 C CA . GLY A 1 116 ? 0.960 -15.749 8.919 1.00 8.06 114 GLY A CA 1
ATOM 854 C C . GLY A 1 116 ? 0.555 -14.936 10.141 1.00 7.99 114 GLY A C 1
ATOM 855 O O . GLY A 1 116 ? 1.341 -14.164 10.686 1.00 7.44 114 GLY A O 1
ATOM 856 N N . PHE A 1 117 ? -0.701 -15.085 10.545 1.00 7.34 115 PHE A N 1
ATOM 857 C CA . PHE A 1 117 ? -1.299 -14.238 11.576 1.00 7.60 115 PHE A CA 1
ATOM 858 C C . PHE A 1 117 ? -0.539 -14.314 12.909 1.00 7.54 115 PHE A C 1
ATOM 859 O O . PHE A 1 117 ? -0.242 -15.411 13.385 1.00 8.85 115 PHE A O 1
ATOM 867 N N . THR A 1 118 ? -0.204 -13.164 13.485 1.00 6.32 116 THR A N 1
ATOM 868 C CA . THR A 1 118 ? 0.476 -13.156 14.779 1.00 7.21 116 THR A CA 1
ATOM 869 C C . THR A 1 118 ? -0.149 -12.293 15.833 1.00 7.70 116 THR A C 1
ATOM 870 O O . THR A 1 118 ? -0.100 -12.672 16.992 1.00 8.04 116 THR A O 1
ATOM 884 N N . THR A 1 120 ? -2.930 -8.882 17.333 1.00 8.24 118 THR A N 1
ATOM 885 C CA . THR A 1 120 ? -3.928 -7.839 17.210 1.00 7.30 118 THR A CA 1
ATOM 886 C C . THR A 1 120 ? -3.430 -6.577 17.898 1.00 8.00 118 THR A C 1
ATOM 887 O O . THR A 1 120 ? -2.601 -6.632 18.818 1.00 7.60 118 THR A O 1
ATOM 891 N N . TRP A 1 121 ? -3.991 -5.455 17.462 1.00 7.36 119 TRP A N 1
ATOM 892 C CA A TRP A 1 121 ? -3.702 -4.131 17.998 0.70 7.76 119 TRP A CA 1
ATOM 893 C CA B TRP A 1 121 ? -3.680 -4.144 18.027 0.30 7.16 119 TRP A CA 1
ATOM 894 C C . TRP A 1 121 ? -4.994 -3.512 18.483 1.00 6.86 119 TRP A C 1
ATOM 895 O O . TRP A 1 121 ? -6.023 -3.625 17.829 1.00 6.86 119 TRP A O 1
ATOM 916 N N . SER A 1 122 ? -4.961 -2.875 19.646 1.00 6.63 120 SER A N 1
ATOM 917 C CA . SER A 1 122 ? -6.120 -2.192 20.205 1.00 6.28 120 SER A CA 1
ATOM 918 C C . SER A 1 122 ? -5.730 -0.762 20.549 1.00 6.79 120 SER A C 1
ATOM 919 O O . SER A 1 122 ? -4.834 -0.545 21.369 1.00 7.33 120 SER A O 1
ATOM 922 N N . PHE A 1 123 ? -6.407 0.200 19.931 1.00 6.46 121 PHE A N 1
ATOM 923 C CA . PHE A 1 123 ? -5.983 1.604 19.982 1.00 7.34 121 PHE A CA 1
ATOM 924 C C . PHE A 1 123 ? -7.051 2.474 20.658 1.00 7.77 121 PHE A C 1
ATOM 925 O O . PHE A 1 123 ? -8.163 2.631 20.123 1.00 7.67 121 PHE A O 1
ATOM 933 N N . PRO A 1 124 ? -6.729 3.072 21.811 1.00 7.30 122 PRO A N 1
ATOM 934 C CA . PRO A 1 124 ? -7.517 4.196 22.296 1.00 7.47 122 PRO A CA 1
ATOM 935 C C . PRO A 1 124 ? -7.168 5.423 21.480 1.00 9.77 122 PRO A C 1
ATOM 936 O O . PRO A 1 124 ? -6.137 5.424 20.803 1.00 9.74 122 PRO A O 1
ATOM 940 N N . SER A 1 125 ? -8.018 6.439 21.528 1.00 9.00 123 SER A N 1
ATOM 941 C CA . SER A 1 125 ? -7.702 7.729 20.919 1.00 10.44 123 SER A CA 1
ATOM 942 C C . SER A 1 125 ? -6.817 8.499 21.890 1.00 9.47 123 SER A C 1
ATOM 943 O O . SER A 1 125 ? -6.949 8.336 23.107 1.00 9.63 123 SER A O 1
ATOM 946 N N . ALA A 1 126 ? -5.929 9.337 21.342 1.00 11.10 124 ALA A N 1
ATOM 947 C CA . ALA A 1 126 ? -4.941 10.075 22.138 1.00 11.38 124 ALA A CA 1
ATOM 948 C C . ALA A 1 126 ? -5.616 10.918 23.222 1.00 11.06 124 ALA A C 1
ATOM 949 O O . ALA A 1 126 ? -5.049 11.132 24.286 1.00 11.57 124 ALA A O 1
ATOM 951 N N . GLU A 1 127 ? -6.850 11.341 22.967 1.00 11.16 125 GLU A N 1
ATOM 952 C CA . GLU A 1 127 ? -7.591 12.188 23.897 1.00 12.31 125 GLU A CA 1
ATOM 953 C C . GLU A 1 127 ? -8.099 11.475 25.157 1.00 13.17 125 GLU A C 1
ATOM 954 O O . GLU A 1 127 ? -8.507 12.136 26.104 1.00 14.68 125 GLU A O 1
ATOM 971 N N . LEU A 1 129 ? -6.884 7.929 27.284 1.00 8.74 127 LEU A N 1
ATOM 972 C CA . LEU A 1 129 ? -5.973 6.789 27.307 1.00 8.49 127 LEU A CA 1
ATOM 973 C C . LEU A 1 129 ? -6.439 5.737 28.299 1.00 9.39 127 LEU A C 1
ATOM 974 O O . LEU A 1 129 ? -7.325 5.980 29.101 1.00 9.93 127 LEU A O 1
ATOM 979 N N . GLY A 1 130 ? -5.843 4.553 28.205 1.00 7.46 128 GLY A N 1
ATOM 980 C CA . GLY A 1 130 ? -6.088 3.436 29.124 1.00 8.41 128 GLY A CA 1
ATOM 981 C C . GLY A 1 130 ? -5.267 3.549 30.399 1.00 8.16 128 GLY A C 1
ATOM 982 O O . GLY A 1 130 ? -4.355 4.371 30.508 1.00 7.86 128 GLY A O 1
ATOM 983 N N . LYS A 1 131 ? -5.604 2.696 31.360 1.00 7.66 129 LYS A N 1
ATOM 984 C CA . LYS A 1 131 ? -5.000 2.719 32.691 1.00 8.20 129 LYS A CA 1
ATOM 985 C C . LYS A 1 131 ? -4.561 1.321 33.109 1.00 7.55 129 LYS A C 1
ATOM 986 O O . LYS A 1 131 ? -5.306 0.341 32.947 1.00 8.05 129 LYS A O 1
ATOM 992 N N . VAL A 1 132 ? -3.384 1.257 33.721 1.00 6.94 130 VAL A N 1
ATOM 993 C CA . VAL A 1 132 ? -2.897 0.022 34.341 1.00 6.88 130 VAL A CA 1
ATOM 994 C C . VAL A 1 132 ? -3.849 -0.468 35.434 1.00 8.03 130 VAL A C 1
ATOM 995 O O . VAL A 1 132 ? -4.064 -1.656 35.566 1.00 7.05 130 VAL A O 1
ATOM 999 N N . SER A 1 133 ? -4.490 0.450 36.141 1.00 8.14 131 SER A N 1
ATOM 1000 C CA . SER A 1 133 ? -5.449 0.071 37.167 1.00 8.88 131 SER A CA 1
ATOM 1001 C C . SER A 1 133 ? -6.640 -0.673 36.561 1.00 7.35 131 SER A C 1
ATOM 1002 O O . SER A 1 133 ? -7.242 -1.513 37.229 1.00 11.75 131 SER A O 1
ATOM 1005 N N . GLU A 1 134 ? -6.990 -0.405 35.303 1.00 8.25 132 GLU A N 1
ATOM 1006 C CA A GLU A 1 134 ? -8.070 -1.174 34.711 0.60 8.86 132 GLU A CA 1
ATOM 1007 C CA B GLU A 1 134 ? -8.072 -1.151 34.646 0.40 9.15 132 GLU A CA 1
ATOM 1008 C C . GLU A 1 134 ? -7.528 -2.480 34.150 1.00 9.15 132 GLU A C 1
ATOM 1009 O O . GLU A 1 134 ? -8.189 -3.502 34.251 1.00 8.88 132 GLU A O 1
ATOM 1020 N N . LEU A 1 135 ? -6.299 -2.465 33.642 1.00 6.70 133 LEU A N 1
ATOM 1021 C CA . LEU A 1 135 ? -5.697 -3.695 33.108 1.00 7.28 133 LEU A CA 1
ATOM 1022 C C . LEU A 1 135 ? -5.554 -4.787 34.166 1.00 7.24 133 LEU A C 1
ATOM 1023 O O . LEU A 1 135 ? -5.789 -5.951 33.898 1.00 6.33 133 LEU A O 1
ATOM 1028 N N . VAL A 1 136 ? -5.157 -4.397 35.376 1.00 7.02 134 VAL A N 1
ATOM 1029 C CA . VAL A 1 136 ? -4.865 -5.391 36.414 1.00 7.83 134 VAL A CA 1
ATOM 1030 C C . VAL A 1 136 ? -6.110 -6.108 36.922 1.00 8.29 134 VAL A C 1
ATOM 1031 O O . VAL A 1 136 ? -5.982 -7.175 37.532 1.00 8.48 134 VAL A O 1
ATOM 1046 N N . LEU A 1 138 ? -8.369 -7.298 34.829 1.00 7.33 136 LEU A N 1
ATOM 1047 C CA . LEU A 1 138 ? -8.910 -8.128 33.746 1.00 8.35 136 LEU A CA 1
ATOM 1048 C C . LEU A 1 138 ? -8.513 -9.573 34.002 1.00 8.12 136 LEU A C 1
ATOM 1049 O O . LEU A 1 138 ? -7.361 -9.829 34.336 1.00 8.59 136 LEU A O 1
ATOM 1054 N N . PRO A 1 139 ? -9.472 -10.514 33.917 1.00 8.60 137 PRO A N 1
ATOM 1055 C CA . PRO A 1 139 ? -9.126 -11.903 34.216 1.00 9.73 137 PRO A CA 1
ATOM 1056 C C . PRO A 1 139 ? -7.957 -12.455 33.395 1.00 8.94 137 PRO A C 1
ATOM 1057 O O . PRO A 1 139 ? -7.173 -13.258 33.892 1.00 10.78 137 PRO A O 1
ATOM 1061 N N . SER A 1 140 ? -7.865 -12.048 32.138 1.00 8.43 138 SER A N 1
ATOM 1062 C CA . SER A 1 140 ? -6.856 -12.582 31.231 1.00 7.63 138 SER A CA 1
ATOM 1063 C C . SER A 1 140 ? -5.533 -11.799 31.174 1.00 8.29 138 SER A C 1
ATOM 1064 O O . SER A 1 140 ? -4.682 -12.114 30.350 1.00 7.12 138 SER A O 1
ATOM 1067 N N . ILE A 1 141 ? -5.347 -10.791 32.025 1.00 6.85 139 ILE A N 1
ATOM 1068 C CA . ILE A 1 141 ? -4.116 -10.011 32.008 1.00 7.51 139 ILE A CA 1
ATOM 1069 C C . ILE A 1 141 ? -2.951 -10.840 32.524 1.00 8.02 139 ILE A C 1
ATOM 1070 O O . ILE A 1 141 ? -3.134 -11.625 33.439 1.00 6.94 139 ILE A O 1
ATOM 1075 N N . PRO A 1 142 ? -1.745 -10.663 31.957 1.00 6.67 140 PRO A N 1
ATOM 1076 C CA . PRO A 1 142 ? -0.607 -11.296 32.591 1.00 7.50 140 PRO A CA 1
ATOM 1077 C C . PRO A 1 142 ? -0.419 -10.807 34.003 1.00 7.35 140 PRO A C 1
ATOM 1078 O O . PRO A 1 142 ? -0.570 -9.615 34.283 1.00 6.31 140 PRO A O 1
ATOM 1082 N N . ASP A 1 143 ? -0.087 -11.736 34.878 1.00 6.81 141 ASP A N 1
ATOM 1083 C CA . ASP A 1 143 ? 0.256 -11.391 36.252 1.00 6.76 141 ASP A CA 1
ATOM 1084 C C . ASP A 1 143 ? 1.417 -10.383 36.315 1.00 7.75 141 ASP A C 1
ATOM 1085 O O . ASP A 1 143 ? 1.542 -9.637 37.303 1.00 7.91 141 ASP A O 1
ATOM 1090 N N . ALA A 1 144 ? 2.262 -10.363 35.294 1.00 7.55 142 ALA A N 1
ATOM 1091 C CA . ALA A 1 144 ? 3.437 -9.496 35.305 1.00 6.33 142 ALA A CA 1
ATOM 1092 C C . ALA A 1 144 ? 3.081 -8.009 35.284 1.00 7.06 142 ALA A C 1
ATOM 1093 O O . ALA A 1 144 ? 3.928 -7.180 35.598 1.00 6.54 142 ALA A O 1
ATOM 1095 N N . VAL A 1 145 ? 1.855 -7.638 34.902 1.00 6.04 143 VAL A N 1
ATOM 1096 C CA . VAL A 1 145 ? 1.511 -6.222 34.902 1.00 7.28 143 VAL A CA 1
ATOM 1097 C C . VAL A 1 145 ? 1.473 -5.715 36.360 1.00 6.27 143 VAL A C 1
ATOM 1098 O O . VAL A 1 145 ? 2.192 -4.789 36.723 1.00 6.72 143 VAL A O 1
ATOM 1102 N N . ALA A 1 146 ? 0.641 -6.334 37.197 1.00 5.99 144 ALA A N 1
ATOM 1103 C CA . ALA A 1 146 ? 0.613 -6.014 38.629 1.00 6.37 144 ALA A CA 1
ATOM 1104 C C . ALA A 1 146 ? 1.968 -6.282 39.303 1.00 8.54 144 ALA A C 1
ATOM 1105 O O . ALA A 1 146 ? 2.368 -5.540 40.204 1.00 7.77 144 ALA A O 1
ATOM 1107 N N . ALA A 1 147 ? 2.690 -7.316 38.861 1.00 7.77 145 ALA A N 1
ATOM 1108 C CA . ALA A 1 147 ? 4.026 -7.592 39.424 1.00 7.98 145 ALA A CA 1
ATOM 1109 C C . ALA A 1 147 ? 5.037 -6.481 39.156 1.00 8.83 145 ALA A C 1
ATOM 1110 O O . ALA A 1 147 ? 6.082 -6.448 39.816 1.00 8.79 145 ALA A O 1
ATOM 1112 N N . ASN A 1 148 ? 4.739 -5.610 38.195 1.00 8.02 146 ASN A N 1
ATOM 1113 C CA . ASN A 1 148 ? 5.565 -4.453 37.888 1.00 6.34 146 ASN A CA 1
ATOM 1114 C C . ASN A 1 148 ? 4.818 -3.136 38.123 1.00 8.57 146 ASN A C 1
ATOM 1115 O O . ASN A 1 148 ? 5.178 -2.098 37.575 1.00 7.57 146 ASN A O 1
ATOM 1120 N N . ARG A 1 149 ? 3.824 -3.163 39.020 1.00 7.55 147 ARG A N 1
ATOM 1121 C CA . ARG A 1 149 ? 2.991 -1.989 39.265 1.00 8.58 147 ARG A CA 1
ATOM 1122 C C . ARG A 1 149 ? 3.879 -0.864 39.796 1.00 7.58 147 ARG A C 1
ATOM 1123 O O . ARG A 1 149 ? 3.681 0.314 39.473 1.00 9.23 147 ARG A O 1
ATOM 1131 N N . ASP A 1 150 ? 4.875 -1.224 40.610 1.00 8.39 148 ASP A N 1
ATOM 1132 C CA . ASP A 1 150 ? 5.855 -0.244 41.093 1.00 9.47 148 ASP A CA 1
ATOM 1133 C C . ASP A 1 150 ? 6.561 0.537 39.979 1.00 8.07 148 ASP A C 1
ATOM 1134 O O . ASP A 1 150 ? 6.771 1.744 40.096 1.00 9.03 148 ASP A O 1
ATOM 1139 N N . PHE A 1 151 ? 6.885 -0.145 38.883 1.00 8.67 149 PHE A N 1
ATOM 1140 C CA . PHE A 1 151 ? 7.574 0.454 37.775 1.00 8.98 149 PHE A CA 1
ATOM 1141 C C . PHE A 1 151 ? 6.646 1.453 37.081 1.00 7.93 149 PHE A C 1
ATOM 1142 O O . PHE A 1 151 ? 7.045 2.594 36.853 1.00 9.51 149 PHE A O 1
ATOM 1150 N N . PHE A 1 152 ? 5.401 1.071 36.799 1.00 7.14 150 PHE A N 1
ATOM 1151 C CA . PHE A 1 152 ? 4.511 1.988 36.090 1.00 8.79 150 PHE A CA 1
ATOM 1152 C C . PHE A 1 152 ? 4.201 3.209 36.927 1.00 9.19 150 PHE A C 1
ATOM 1153 O O . PHE A 1 152 ? 4.084 4.306 36.393 1.00 9.46 150 PHE A O 1
ATOM 1161 N N . GLU A 1 153 ? 4.114 3.027 38.251 1.00 8.18 151 GLU A N 1
ATOM 1162 C CA . GLU A 1 153 ? 3.844 4.139 39.155 1.00 10.66 151 GLU A CA 1
ATOM 1163 C C . GLU A 1 153 ? 5.065 5.033 39.297 1.00 10.37 151 GLU A C 1
ATOM 1164 O O . GLU A 1 153 ? 4.942 6.259 39.245 1.00 11.68 151 GLU A O 1
ATOM 1181 N N . TRP A 1 155 ? 7.463 5.672 37.240 1.00 10.45 153 TRP A N 1
ATOM 1182 C CA . TRP A 1 155 ? 7.789 6.468 36.051 1.00 10.21 153 TRP A CA 1
ATOM 1183 C C . TRP A 1 155 ? 6.625 7.300 35.523 1.00 11.37 153 TRP A C 1
ATOM 1184 O O . TRP A 1 155 ? 6.730 7.908 34.467 1.00 12.39 153 TRP A O 1
ATOM 1195 N N . GLY A 1 156 ? 5.518 7.311 36.264 1.00 10.11 154 GLY A N 1
ATOM 1196 C CA . GLY A 1 156 ? 4.436 8.249 36.022 1.00 10.27 154 GLY A CA 1
ATOM 1197 C C . GLY A 1 156 ? 3.601 7.934 34.800 1.00 10.57 154 GLY A C 1
ATOM 1198 O O . GLY A 1 156 ? 2.959 8.823 34.236 1.00 11.34 154 GLY A O 1
ATOM 1199 N N . ILE A 1 157 ? 3.600 6.667 34.399 1.00 8.84 155 ILE A N 1
ATOM 1200 C CA . ILE A 1 157 ? 2.994 6.265 33.130 1.00 7.74 155 ILE A CA 1
ATOM 1201 C C . ILE A 1 157 ? 1.747 5.389 33.289 1.00 8.25 155 ILE A C 1
ATOM 1202 O O . ILE A 1 157 ? 1.126 5.056 32.315 1.00 7.32 155 ILE A O 1
ATOM 1207 N N . ALA A 1 158 ? 1.347 5.082 34.517 1.00 7.58 156 ALA A N 1
ATOM 1208 C CA . ALA A 1 158 ? 0.276 4.118 34.755 1.00 8.62 156 ALA A CA 1
ATOM 1209 C C . ALA A 1 158 ? -1.046 4.500 34.065 1.00 7.46 156 ALA A C 1
ATOM 1210 O O . ALA A 1 158 ? -1.777 3.605 33.632 1.00 8.73 156 ALA A O 1
ATOM 1212 N N . ASP A 1 159 ? -1.334 5.805 33.942 1.00 8.80 157 ASP A N 1
ATOM 1213 C CA . ASP A 1 159 ? -2.623 6.242 33.380 1.00 8.31 157 ASP A CA 1
ATOM 1214 C C . ASP A 1 159 ? -2.576 6.717 31.930 1.00 9.82 157 ASP A C 1
ATOM 1215 O O . ASP A 1 159 ? -3.503 7.389 31.464 1.00 9.19 157 ASP A O 1
ATOM 1220 N N . MET A 1 160 ? -1.522 6.338 31.220 1.00 7.65 158 MET A N 1
ATOM 1221 C CA . MET A 1 160 ? -1.347 6.759 29.826 1.00 8.31 158 MET A CA 1
ATOM 1222 C C . MET A 1 160 ? -1.057 5.600 28.878 1.00 7.89 158 MET A C 1
ATOM 1223 O O . MET A 1 160 ? -0.193 5.716 27.994 1.00 8.72 158 MET A O 1
ATOM 1228 N N . VAL A 1 161 ? -1.817 4.517 29.017 1.00 6.83 159 VAL A N 1
ATOM 1229 C CA . VAL A 1 161 ? -1.715 3.415 28.085 1.00 7.01 159 VAL A CA 1
ATOM 1230 C C . VAL A 1 161 ? -2.309 3.850 26.752 1.00 6.98 159 VAL A C 1
ATOM 1231 O O . VAL A 1 161 ? -3.506 4.171 26.665 1.00 7.98 159 VAL A O 1
ATOM 1235 N N . SER A 1 162 ? -1.483 3.878 25.712 1.00 6.07 160 SER A N 1
ATOM 1236 C CA . SER A 1 162 ? -1.861 4.442 24.420 1.00 7.44 160 SER A CA 1
ATOM 1237 C C . SER A 1 162 ? -2.028 3.427 23.312 1.00 6.85 160 SER A C 1
ATOM 1238 O O . SER A 1 162 ? -2.421 3.816 22.213 1.00 7.74 160 SER A O 1
ATOM 1241 N N . THR A 1 163 ? -1.681 2.162 23.562 1.00 6.02 161 THR A N 1
ATOM 1242 C CA . THR A 1 163 ? -1.963 1.053 22.638 1.00 7.24 161 THR A CA 1
ATOM 1243 C C . THR A 1 163 ? -1.740 -0.236 23.413 1.00 6.67 161 THR A C 1
ATOM 1244 O O . THR A 1 163 ? -0.893 -0.280 24.310 1.00 6.17 161 THR A O 1
ATOM 1248 N N . VAL A 1 164 ? -2.506 -1.278 23.096 1.00 5.50 162 VAL A N 1
ATOM 1249 C CA . VAL A 1 164 ? -2.278 -2.639 23.604 1.00 6.88 162 VAL A CA 1
ATOM 1250 C C . VAL A 1 164 ? -2.124 -3.567 22.390 1.00 7.12 162 VAL A C 1
ATOM 1251 O O . VAL A 1 164 ? -3.020 -3.632 21.539 1.00 7.03 162 VAL A O 1
ATOM 1255 N N . GLY A 1 165 ? -0.984 -4.262 22.319 1.00 6.39 163 GLY A N 1
ATOM 1256 C CA . GLY A 1 165 ? -0.744 -5.291 21.313 1.00 6.70 163 GLY A CA 1
ATOM 1257 C C . GLY A 1 165 ? -0.760 -6.656 21.962 1.00 7.44 163 GLY A C 1
ATOM 1258 O O . GLY A 1 165 ? -0.346 -6.787 23.130 1.00 6.68 163 GLY A O 1
ATOM 1259 N N . ILE A 1 166 ? -1.326 -7.641 21.276 1.00 6.98 164 ILE A N 1
ATOM 1260 C CA . ILE A 1 166 ? -1.435 -8.998 21.801 1.00 7.76 164 ILE A CA 1
ATOM 1261 C C . ILE A 1 166 ? -0.872 -9.942 20.770 1.00 7.95 164 ILE A C 1
ATOM 1262 O O . ILE A 1 166 ? -1.370 -9.971 19.640 1.00 7.94 164 ILE A O 1
ATOM 1267 N N . ASP A 1 167 ? 0.220 -10.628 21.107 1.00 8.45 165 ASP A N 1
ATOM 1268 C CA . ASP A 1 167 ? 0.896 -11.525 20.175 1.00 8.06 165 ASP A CA 1
ATOM 1269 C C . ASP A 1 167 ? 0.499 -12.959 20.505 1.00 9.02 165 ASP A C 1
ATOM 1270 O O . ASP A 1 167 ? 0.992 -13.519 21.473 1.00 9.63 165 ASP A O 1
ATOM 1275 N N . TYR A 1 168 ? -0.375 -13.548 19.693 1.00 8.75 166 TYR A N 1
ATOM 1276 C CA . TYR A 1 168 ? -0.866 -14.927 19.857 1.00 9.93 166 TYR A CA 1
ATOM 1277 C C . TYR A 1 168 ? 0.225 -15.934 19.518 1.00 11.08 166 TYR A C 1
ATOM 1278 O O . TYR A 1 168 ? 0.242 -17.025 20.083 1.00 14.80 166 TYR A O 1
ATOM 1287 N N . SER A 1 169 ? 1.143 -15.578 18.617 1.00 11.27 167 SER A N 1
ATOM 1288 C CA A SER A 1 169 ? 2.213 -16.492 18.213 0.50 12.67 167 SER A CA 1
ATOM 1289 C CA B SER A 1 169 ? 2.2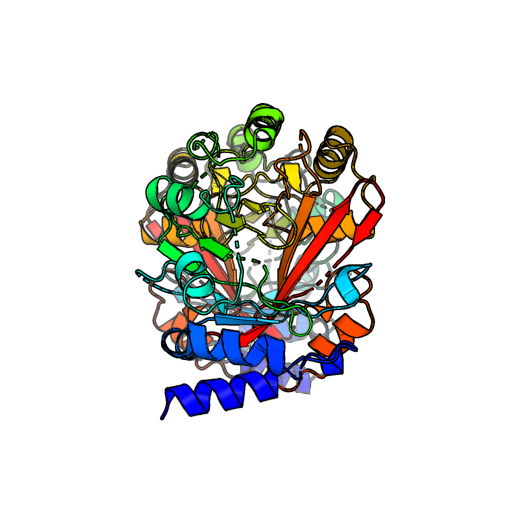18 -16.489 18.202 0.50 11.86 167 SER A CA 1
ATOM 1290 C C . SER A 1 169 ? 3.271 -16.709 19.293 1.00 13.58 167 SER A C 1
ATOM 1291 O O . SER A 1 169 ? 3.795 -17.809 19.435 1.00 16.39 167 SER A O 1
ATOM 1296 N N . LYS A 1 170 ? 3.580 -15.661 20.043 1.00 12.62 168 LYS A N 1
ATOM 1297 C CA . LYS A 1 170 ? 4.590 -15.730 21.103 1.00 11.54 168 LYS A CA 1
ATOM 1298 C C . LYS A 1 170 ? 3.996 -15.758 22.527 1.00 10.37 168 LYS A C 1
ATOM 1299 O O . LYS A 1 170 ? 4.728 -15.961 23.502 1.00 11.21 168 LYS A O 1
ATOM 1305 N N . ARG A 1 171 ? 2.690 -15.511 22.676 1.00 11.13 169 ARG A N 1
ATOM 1306 C CA . ARG A 1 171 ? 2.053 -15.351 23.989 1.00 11.10 169 ARG A CA 1
ATOM 1307 C C . ARG A 1 171 ? 2.705 -14.234 24.808 1.00 9.58 169 ARG A C 1
ATOM 1308 O O . ARG A 1 171 ? 3.129 -14.402 25.956 1.00 9.39 169 ARG A O 1
ATOM 1316 N N . THR A 1 172 ? 2.773 -13.073 24.175 1.00 9.74 170 THR A N 1
ATOM 1317 C CA . THR A 1 172 ? 3.234 -11.846 24.793 1.00 9.07 170 THR A CA 1
ATOM 1318 C C . THR A 1 172 ? 2.239 -10.723 24.517 1.00 8.18 170 THR A C 1
ATOM 1319 O O . THR A 1 172 ? 1.340 -10.861 23.663 1.00 8.69 170 THR A O 1
ATOM 1323 N N . MET A 1 173 ? 2.429 -9.614 25.225 1.00 7.59 171 MET A N 1
ATOM 1324 C CA A MET A 1 173 ? 1.577 -8.436 25.160 0.60 8.46 171 MET A CA 1
ATOM 1325 C CA B MET A 1 173 ? 1.632 -8.447 24.969 0.40 9.63 171 MET A CA 1
ATOM 1326 C C . MET A 1 173 ? 2.463 -7.207 25.223 1.00 8.93 171 MET A C 1
ATOM 1327 O O . MET A 1 173 ? 3.410 -7.194 26.006 1.00 7.53 171 MET A O 1
ATOM 1336 N N . ASN A 1 174 ? 2.137 -6.178 24.454 1.00 6.82 172 ASN A N 1
ATOM 1337 C CA . ASN A 1 174 ? 2.866 -4.914 24.467 1.00 6.21 172 ASN A CA 1
ATOM 1338 C C . ASN A 1 174 ? 1.930 -3.829 24.995 1.00 7.62 172 ASN A C 1
ATOM 1339 O O . ASN A 1 174 ? 0.790 -3.726 24.540 1.00 8.49 172 ASN A O 1
ATOM 1344 N N . LEU A 1 175 ? 2.410 -3.031 25.939 1.00 6.03 173 LEU A N 1
ATOM 1345 C CA . LEU A 1 175 ? 1.704 -1.843 26.430 1.00 5.44 173 LEU A CA 1
ATOM 1346 C C . LEU A 1 175 ? 2.518 -0.632 26.023 1.00 6.14 173 LEU A C 1
ATOM 1347 O O . LEU A 1 175 ? 3.695 -0.517 26.392 1.00 6.92 173 LEU A O 1
ATOM 1352 N N . TYR A 1 176 ? 1.901 0.234 25.219 1.00 6.48 174 TYR A N 1
ATOM 1353 C CA . TYR A 1 176 ? 2.494 1.478 24.818 1.00 5.81 174 TYR A CA 1
ATOM 1354 C C . TYR A 1 176 ? 2.073 2.609 25.726 1.00 6.23 174 TYR A C 1
ATOM 1355 O O . TYR A 1 176 ? 0.973 2.598 26.291 1.00 6.48 174 TYR A O 1
ATOM 1364 N N . PHE A 1 177 ? 2.972 3.588 25.845 1.00 6.44 175 PHE A N 1
ATOM 1365 C CA . PHE A 1 177 ? 2.751 4.787 26.658 1.00 7.23 175 PHE A CA 1
ATOM 1366 C C . PHE A 1 177 ? 3.232 6.003 25.869 1.00 8.25 175 PHE A C 1
ATOM 1367 O O . PHE A 1 177 ? 4.345 6.002 25.344 1.00 9.90 175 PHE A O 1
ATOM 1375 N N . GLY A 1 178 ? 2.383 7.032 25.780 1.00 10.06 176 GLY A N 1
ATOM 1376 C CA . GLY A 1 178 ? 2.739 8.251 25.074 1.00 12.54 176 GLY A CA 1
ATOM 1377 C C . GLY A 1 178 ? 2.292 8.192 23.622 1.00 10.69 176 GLY A C 1
ATOM 1378 O O . GLY A 1 178 ? 1.927 7.140 23.105 1.00 9.68 176 GLY A O 1
ATOM 1379 N N . GLY A 1 179 ? 2.317 9.342 22.964 1.00 11.68 177 GLY A N 1
ATOM 1380 C CA . GLY A 1 179 ? 2.012 9.421 21.544 1.00 12.34 177 GLY A CA 1
ATOM 1381 C C . GLY A 1 179 ? 1.031 10.521 21.227 1.00 13.91 177 GLY A C 1
ATOM 1382 O O . GLY A 1 179 ? 0.181 10.872 22.039 1.00 12.44 177 GLY A O 1
ATOM 1383 N N . GLY A 1 180 ? 1.153 11.067 20.023 1.00 14.86 178 GLY A N 1
ATOM 1384 C CA . GLY A 1 180 ? 0.214 12.049 19.523 1.00 16.13 178 GLY A CA 1
ATOM 1385 C C . GLY A 1 180 ? 0.115 13.254 20.430 1.00 15.25 178 GLY A C 1
ATOM 1386 O O . GLY A 1 180 ? 1.135 13.741 20.942 1.00 16.08 178 GLY A O 1
ATOM 1387 N N . VAL A 1 181 ? -1.119 13.704 20.641 1.00 14.30 179 VAL A N 1
ATOM 1388 C CA . VAL A 1 181 ? -1.420 14.861 21.490 1.00 13.25 179 VAL A CA 1
ATOM 1389 C C . VAL A 1 181 ? -1.943 14.410 22.837 1.00 11.48 179 VAL A C 1
ATOM 1390 O O . VAL A 1 181 ? -2.530 15.190 23.574 1.00 12.75 179 VAL A O 1
ATOM 1394 N N . GLY A 1 182 ? -1.717 13.144 23.163 1.00 12.10 180 GLY A N 1
ATOM 1395 C CA . GLY A 1 182 ? -2.114 12.626 24.454 1.00 11.21 180 GLY A CA 1
ATO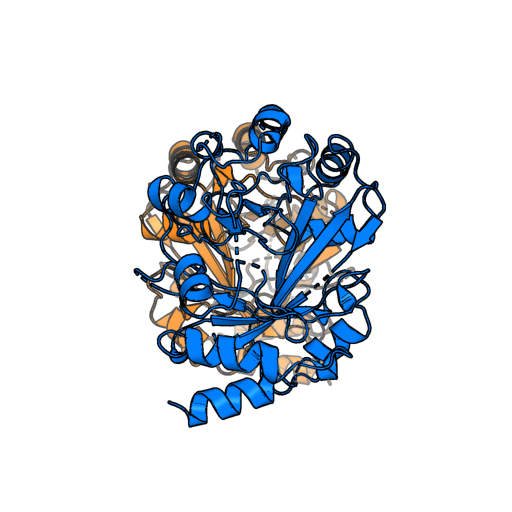M 1396 C C . GLY A 1 182 ? -1.144 12.985 25.557 1.00 10.74 180 GLY A C 1
ATOM 1397 O O . GLY A 1 182 ? -0.158 13.694 25.356 1.00 11.17 180 GLY A O 1
ATOM 1398 N N . ASP A 1 183 ? -1.450 12.498 26.745 1.00 10.63 181 ASP A N 1
ATOM 1399 C CA . ASP A 1 183 ? -0.580 12.675 27.897 1.00 10.66 181 ASP A CA 1
ATOM 1400 C C . ASP A 1 183 ? 0.838 12.251 27.536 1.00 10.51 181 ASP A C 1
ATOM 1401 O O . ASP A 1 183 ? 1.044 11.302 26.765 1.00 10.55 181 ASP A O 1
ATOM 1406 N N . ARG A 1 184 ? 1.815 12.920 28.144 1.00 8.53 182 ARG A N 1
ATOM 1407 C CA . ARG A 1 184 ? 3.226 12.725 27.821 1.00 8.63 182 ARG A CA 1
ATOM 1408 C C . ARG A 1 184 ? 3.970 11.874 28.819 1.00 7.18 182 ARG A C 1
ATOM 1409 O O . ARG A 1 184 ? 3.829 12.066 30.018 1.00 7.75 182 ARG A O 1
ATOM 1417 N N . VAL A 1 185 ? 4.790 10.958 28.320 1.00 8.39 183 VAL A N 1
ATOM 1418 C CA . VAL A 1 185 ? 5.710 10.215 29.162 1.00 7.23 183 VAL A CA 1
ATOM 1419 C C . VAL A 1 185 ? 6.672 11.214 29.787 1.00 6.80 183 VAL A C 1
ATOM 1420 O O . VAL A 1 185 ? 7.186 12.088 29.091 1.00 7.61 183 VAL A O 1
ATOM 1424 N N . PRO A 1 186 ? 6.880 11.140 31.107 1.00 6.81 184 PRO A N 1
ATOM 1425 C CA . PRO A 1 186 ? 7.782 12.112 31.736 1.00 7.68 184 PRO A CA 1
ATOM 1426 C C . PRO A 1 186 ? 9.162 12.192 31.060 1.00 7.83 184 PRO A C 1
ATOM 1427 O O . PRO A 1 186 ? 9.719 11.180 30.628 1.00 7.20 184 PRO A O 1
ATOM 1431 N N . ALA A 1 187 ? 9.700 13.401 30.998 1.00 7.56 185 ALA A N 1
ATOM 1432 C CA . ALA A 1 187 ? 10.967 13.649 30.351 1.00 8.95 185 ALA A CA 1
ATOM 1433 C C . ALA A 1 187 ? 12.093 12.793 30.931 1.00 7.73 185 ALA A C 1
ATOM 1434 O O . ALA A 1 187 ? 13.030 12.415 30.213 1.00 8.57 185 ALA A O 1
ATOM 1436 N N . GLY A 1 188 ? 12.042 12.522 32.230 1.00 9.55 186 GLY A N 1
ATOM 1437 C CA . GLY A 1 188 ? 13.111 11.776 32.862 1.00 9.42 186 GLY A CA 1
ATOM 1438 C C . GLY A 1 188 ? 13.290 10.358 32.334 1.00 8.38 186 GLY A C 1
ATOM 1439 O O . GLY A 1 188 ? 14.332 9.748 32.538 1.00 8.82 186 GLY A O 1
ATOM 1440 N N . VAL A 1 189 ? 12.288 9.825 31.632 1.00 6.65 187 VAL A N 1
ATOM 1441 C CA . VAL A 1 189 ? 12.379 8.480 31.030 1.00 6.58 187 VAL A CA 1
ATOM 1442 C C . VAL A 1 189 ? 13.373 8.446 29.875 1.00 7.41 187 VAL A C 1
ATOM 1443 O O . VAL A 1 189 ? 13.911 7.385 29.551 1.00 7.08 187 VAL A O 1
ATOM 1447 N N . PHE A 1 190 ? 13.645 9.608 29.282 1.00 6.75 188 PHE A N 1
ATOM 1448 C CA . PHE A 1 190 ? 14.424 9.698 28.048 1.00 7.07 188 PHE A CA 1
ATOM 1449 C C . PHE A 1 190 ? 15.810 10.321 28.261 1.00 7.91 188 PHE A C 1
ATOM 1450 O O . PHE A 1 190 ? 16.598 10.402 27.319 1.00 10.26 188 PHE A O 1
ATOM 1458 N N . GLU A 1 191 ? 16.088 10.768 29.487 1.00 9.18 189 GLU A N 1
ATOM 1459 C CA . GLU A 1 191 ? 17.379 11.378 29.796 1.00 10.70 189 GLU A CA 1
ATOM 1460 C C . GLU A 1 191 ? 18.270 10.258 30.279 1.00 9.98 189 GLU A C 1
ATOM 1461 O O . GLU A 1 191 ? 17.764 9.250 30.756 1.00 8.82 189 GLU A O 1
ATOM 1467 N N . GLU A 1 192 ? 19.584 10.403 30.134 1.00 11.00 190 GLU A N 1
ATOM 1468 C CA . GLU A 1 192 ? 20.476 9.260 30.346 1.00 11.44 190 GLU A CA 1
ATOM 1469 C C . GLU A 1 192 ? 20.284 8.577 31.696 1.00 11.11 190 GLU A C 1
ATOM 1470 O O . GLU A 1 192 ? 20.247 7.356 31.770 1.00 10.58 190 GLU A O 1
ATOM 1476 N N . LYS A 1 193 ? 20.216 9.348 32.771 1.00 11.50 191 LYS A N 1
ATOM 1477 C CA . LYS A 1 193 ? 20.030 8.809 34.116 1.00 12.92 191 LYS A CA 1
ATOM 1478 C C . LYS A 1 193 ? 18.786 7.919 34.180 1.00 10.75 191 LYS A C 1
ATOM 1479 O O . LYS A 1 193 ? 18.773 6.845 34.787 1.00 10.94 191 LYS A O 1
ATOM 1485 N N . GLY A 1 194 ? 17.737 8.363 33.514 1.00 9.96 192 GLY A N 1
ATOM 1486 C CA . GLY A 1 194 ? 16.473 7.648 33.501 1.00 9.15 192 GLY A CA 1
ATOM 1487 C C . GLY A 1 194 ? 16.569 6.374 32.684 1.00 7.23 192 GLY A C 1
ATOM 1488 O O . GLY A 1 194 ? 16.088 5.312 33.102 1.00 8.69 192 GLY A O 1
ATOM 1489 N N . VAL A 1 195 ? 17.155 6.474 31.493 1.00 8.59 193 VAL A N 1
ATOM 1490 C CA . VAL A 1 195 ? 17.327 5.294 30.637 1.00 8.05 193 VAL A CA 1
ATOM 1491 C C . VAL A 1 195 ? 18.157 4.233 31.396 1.00 8.48 193 VAL A C 1
ATOM 1492 O O . VAL A 1 195 ? 17.800 3.051 31.418 1.00 8.37 193 VAL A O 1
ATOM 1496 N N . ARG A 1 196 ? 19.260 4.641 32.016 1.00 9.28 194 ARG A N 1
ATOM 1497 C CA . ARG A 1 196 ? 20.063 3.677 32.789 1.00 8.76 194 ARG A CA 1
ATOM 1498 C C . ARG A 1 196 ? 19.273 3.070 33.945 1.00 8.56 194 ARG A C 1
ATOM 1499 O O . ARG A 1 196 ? 19.391 1.864 34.224 1.00 9.04 194 ARG A O 1
ATOM 1507 N N . ALA A 1 197 ? 18.493 3.900 34.627 1.00 9.17 195 ALA A N 1
ATOM 1508 C CA . ALA A 1 197 ? 17.746 3.431 35.795 1.00 9.32 195 ALA A CA 1
ATOM 1509 C C . ALA A 1 197 ? 16.672 2.427 35.387 1.00 9.16 195 ALA A C 1
ATOM 1510 O O . ALA A 1 197 ? 16.548 1.356 35.990 1.00 10.15 195 ALA A O 1
ATOM 1512 N N . ILE A 1 198 ? 15.956 2.740 34.312 1.00 8.89 196 ILE A N 1
ATOM 1513 C CA . ILE A 1 198 ? 14.878 1.873 33.845 1.00 7.79 196 ILE A CA 1
ATOM 1514 C C . ILE A 1 198 ? 15.438 0.518 33.408 1.00 8.70 196 ILE A C 1
ATOM 1515 O O . ILE A 1 198 ? 14.959 -0.522 33.835 1.00 8.79 196 ILE A O 1
ATOM 1520 N N . LEU A 1 199 ? 16.439 0.534 32.530 1.00 6.81 197 LEU A N 1
ATOM 1521 C CA A LEU A 1 199 ? 17.034 -0.706 32.034 0.60 9.31 197 LEU A CA 1
ATOM 1522 C CA B LEU A 1 199 ? 17.019 -0.712 32.040 0.40 8.80 197 LEU A CA 1
ATOM 1523 C C . LEU A 1 199 ? 17.645 -1.528 33.184 1.00 8.80 197 LEU A C 1
ATOM 1524 O O . LEU A 1 199 ? 17.539 -2.772 33.221 1.00 8.50 197 LEU A O 1
ATOM 1533 N N . GLY A 1 200 ? 18.269 -0.847 34.140 1.00 8.86 198 GLY A N 1
ATOM 1534 C CA . GLY A 1 200 ? 18.791 -1.491 35.344 1.00 8.48 198 GLY A CA 1
ATOM 1535 C C . GLY A 1 200 ? 17.710 -2.151 36.187 1.00 8.93 198 GLY A C 1
ATOM 1536 O O . GLY A 1 200 ? 17.812 -3.314 36.551 1.00 11.25 198 GLY A O 1
ATOM 1537 N N . GLU A 1 201 ? 16.659 -1.400 36.486 1.00 9.73 199 GLU A N 1
ATOM 1538 C CA . GLU A 1 201 ? 15.556 -1.892 37.315 1.00 11.29 199 GLU A CA 1
ATOM 1539 C C . GLU A 1 201 ? 14.906 -3.129 36.716 1.00 12.80 199 GLU A C 1
ATOM 1540 O O . GLU A 1 201 ? 14.456 -4.017 37.445 1.00 12.15 199 GLU A O 1
ATOM 1546 N N . LEU A 1 202 ? 14.857 -3.160 35.388 1.00 9.82 200 LEU A N 1
ATOM 1547 C CA . LEU A 1 202 ? 14.237 -4.246 34.628 1.00 9.48 200 LEU A CA 1
ATOM 1548 C C . LEU A 1 202 ? 15.201 -5.386 34.257 1.00 10.41 200 LEU A C 1
ATOM 1549 O O . LEU A 1 202 ? 14.799 -6.328 33.583 1.00 10.10 200 LEU A O 1
ATOM 1554 N N . GLY A 1 203 ? 16.471 -5.285 34.643 1.00 10.09 201 GLY A N 1
ATOM 1555 C CA . GLY A 1 203 ? 17.458 -6.331 34.370 1.00 9.81 201 GLY A CA 1
ATOM 1556 C C . GLY A 1 203 ? 17.780 -6.496 32.902 1.00 9.80 201 GLY A C 1
ATOM 1557 O O . GLY A 1 203 ? 18.154 -7.567 32.448 1.00 10.98 201 GLY A O 1
ATOM 1558 N N . LEU A 1 204 ? 17.669 -5.401 32.173 1.00 8.43 202 LEU A N 1
ATOM 1559 C CA . LEU A 1 204 ? 17.954 -5.389 30.754 1.00 8.96 202 LEU A CA 1
ATOM 1560 C C . LEU A 1 204 ? 19.386 -4.915 30.533 1.00 7.00 202 LEU A C 1
ATOM 1561 O O . LEU A 1 204 ? 20.017 -4.351 31.421 1.00 10.27 202 LEU A O 1
ATOM 1566 N N . ALA A 1 205 ? 19.852 -5.063 29.294 1.00 8.34 203 ALA A N 1
ATOM 1567 C CA . ALA A 1 205 ? 21.196 -4.632 28.913 1.00 7.63 203 ALA A CA 1
ATOM 1568 C C . ALA A 1 205 ? 21.366 -3.120 29.166 1.00 8.09 203 ALA A C 1
ATOM 1569 O O . ALA A 1 205 ? 20.468 -2.321 28.862 1.00 8.57 203 ALA A O 1
ATOM 1571 N N . ALA A 1 206 ? 22.496 -2.739 29.767 1.00 7.88 204 ALA A N 1
ATOM 1572 C CA . ALA A 1 206 ? 22.847 -1.331 29.923 1.00 7.40 204 ALA A CA 1
ATOM 1573 C C . ALA A 1 206 ? 22.785 -0.643 28.554 1.00 7.58 204 ALA A C 1
ATOM 1574 O O . ALA A 1 206 ? 23.134 -1.243 27.551 1.00 8.51 204 ALA A O 1
ATOM 1576 N N . PRO A 1 207 ? 22.326 0.625 28.514 1.00 6.92 205 PRO A N 1
ATOM 1577 C CA . PRO A 1 207 ? 22.060 1.284 27.240 1.00 5.90 205 PRO A CA 1
ATOM 1578 C C . PRO A 1 207 ? 23.355 1.639 26.517 1.00 6.13 205 PRO A C 1
ATOM 1579 O O . PRO A 1 207 ? 24.317 2.101 27.102 1.00 8.41 205 PRO A O 1
ATOM 1583 N N . SER A 1 208 ? 23.345 1.441 25.218 1.00 7.32 206 SER A N 1
ATOM 1584 C CA . SER A 1 208 ? 24.466 1.837 24.378 1.00 6.91 206 SER A CA 1
ATOM 1585 C C . SER A 1 208 ? 24.457 3.346 24.221 1.00 7.12 206 SER A C 1
ATOM 1586 O O . SER A 1 208 ? 23.453 4.017 24.454 1.00 6.56 206 SER A O 1
ATOM 1589 N N . GLU A 1 209 ? 25.563 3.874 23.728 1.00 7.43 207 GLU A N 1
ATOM 1590 C CA . GLU A 1 209 ? 25.662 5.287 23.366 1.00 6.88 207 GLU A CA 1
ATOM 1591 C C . GLU A 1 209 ? 24.686 5.626 22.255 1.00 8.47 207 GLU A C 1
ATOM 1592 O O . GLU A 1 209 ? 24.077 6.682 22.277 1.00 7.35 207 GLU A O 1
ATOM 1598 N N . GLU A 1 210 ? 24.511 4.720 21.303 1.00 7.13 208 GLU A N 1
ATOM 1599 C CA . GLU A 1 210 ? 23.546 4.875 20.232 1.00 7.32 208 GLU A CA 1
ATOM 1600 C C . GLU A 1 210 ? 22.116 4.971 20.777 1.00 6.97 208 GLU A C 1
ATOM 1601 O O . GLU A 1 210 ? 21.349 5.861 20.411 1.00 6.20 208 GLU A O 1
ATOM 1607 N N . LEU A 1 211 ? 21.780 4.081 21.695 1.00 6.88 209 LEU A N 1
ATOM 1608 C CA . LEU A 1 211 ? 20.465 4.103 22.308 1.00 6.27 209 LEU A CA 1
ATOM 1609 C C . LEU A 1 211 ? 20.242 5.406 23.069 1.00 5.75 209 LEU A C 1
ATOM 1610 O O . LEU A 1 211 ? 19.179 6.027 22.950 1.00 5.79 209 LEU A O 1
ATOM 1615 N N . LEU A 1 212 ? 21.246 5.865 23.820 1.00 5.56 210 LEU A N 1
ATOM 1616 C CA . LEU A 1 212 ? 21.079 7.133 24.542 1.00 7.52 210 LEU A CA 1
ATOM 1617 C C . LEU A 1 212 ? 20.772 8.289 23.589 1.00 7.45 210 LEU A C 1
ATOM 1618 O O . LEU A 1 212 ? 19.921 9.112 23.860 1.00 7.14 210 LEU A O 1
ATOM 1623 N N . LYS A 1 213 ? 21.462 8.348 22.450 1.00 6.57 211 LYS A N 1
ATOM 1624 C CA . LYS A 1 213 ? 21.209 9.433 21.474 1.00 7.52 211 LYS A CA 1
ATOM 1625 C C . LYS A 1 213 ? 19.817 9.278 20.836 1.00 5.92 211 LYS A C 1
ATOM 1626 O O . LYS A 1 213 ? 19.081 10.255 20.652 1.00 7.46 211 LYS A O 1
ATOM 1632 N N . PHE A 1 214 ? 19.433 8.032 20.568 1.00 6.39 212 PHE A N 1
ATOM 1633 C CA . PHE A 1 214 ? 18.114 7.725 20.001 1.00 6.41 212 PHE A CA 1
ATOM 1634 C C . PHE A 1 214 ? 17.016 8.151 20.976 1.00 5.80 212 PHE A C 1
ATOM 1635 O O . PHE A 1 214 ? 16.006 8.758 20.573 1.00 6.75 212 PHE A O 1
ATOM 1643 N N . CYS A 1 215 ? 17.232 7.882 22.271 1.00 6.03 213 CYS A N 1
ATOM 1644 C CA . CYS A 1 215 ? 16.259 8.206 23.306 1.00 6.93 213 CYS A CA 1
ATOM 1645 C C . CYS A 1 215 ? 15.979 9.694 23.375 1.00 6.63 213 CYS A C 1
ATOM 1646 O O . CYS A 1 215 ? 14.865 10.100 23.730 1.00 7.16 213 CYS A O 1
ATOM 1649 N N . GLU A 1 216 ? 16.962 10.531 23.031 1.00 7.11 214 GLU A N 1
ATOM 1650 C CA . GLU A 1 216 ? 16.774 11.979 23.029 1.00 7.59 214 GLU A CA 1
ATOM 1651 C C . GLU A 1 216 ? 15.738 12.437 22.025 1.00 8.76 214 GLU A C 1
ATOM 1652 O O . GLU A 1 216 ? 15.210 13.543 22.156 1.00 8.80 214 GLU A O 1
ATOM 1658 N N . ARG A 1 217 ? 15.431 11.593 21.045 1.00 7.76 215 ARG A N 1
ATOM 1659 C CA . ARG A 1 217 ? 14.430 11.886 20.021 1.00 7.13 215 ARG A CA 1
ATOM 1660 C C . ARG A 1 217 ? 13.083 11.211 20.253 1.00 8.38 215 ARG A C 1
ATOM 1661 O O . ARG A 1 217 ? 12.166 11.384 19.465 1.00 7.80 215 ARG A O 1
ATOM 1669 N N . SER A 1 218 ? 12.981 10.450 21.338 1.00 7.51 216 SER A N 1
ATOM 1670 C CA . SER A 1 218 ? 11.833 9.577 21.565 1.00 6.56 216 SER A CA 1
ATOM 1671 C C . SER A 1 218 ? 10.814 10.207 22.497 1.00 8.04 216 SER A C 1
ATOM 1672 O O . SER A 1 218 ? 11.181 10.849 23.471 1.00 8.11 216 SER A O 1
ATOM 1675 N N . PHE A 1 219 ? 9.531 9.963 22.233 1.00 8.06 217 PHE A N 1
ATOM 1676 C CA A PHE A 1 219 ? 8.506 10.303 23.231 0.50 9.82 217 PHE A CA 1
ATOM 1677 C CA B PHE A 1 219 ? 8.415 10.381 23.076 0.50 8.99 217 PHE A CA 1
ATOM 1678 C C . PHE A 1 219 ? 7.426 9.233 23.332 1.00 9.37 217 PHE A C 1
ATOM 1679 O O . PHE A 1 219 ? 6.402 9.424 23.976 1.00 10.05 217 PHE A O 1
ATOM 1694 N N . VAL A 1 220 ? 7.729 8.049 22.803 1.00 7.82 218 VAL A N 1
ATOM 1695 C CA . VAL A 1 220 ? 6.879 6.875 22.943 1.00 7.04 218 VAL A CA 1
ATOM 1696 C C . VAL A 1 220 ? 7.741 5.697 23.411 1.00 7.23 218 VAL A C 1
ATOM 1697 O O . VAL A 1 220 ? 8.865 5.486 22.954 1.00 7.25 218 VAL A O 1
ATOM 1701 N N . ILE A 1 221 ? 7.217 4.974 24.397 1.00 7.06 219 ILE A N 1
ATOM 1702 C CA . ILE A 1 221 ? 7.840 3.751 24.865 1.00 6.19 219 ILE A CA 1
ATOM 1703 C C . ILE A 1 221 ? 6.824 2.618 24.859 1.00 6.10 219 ILE A C 1
ATOM 1704 O O . ILE A 1 221 ? 5.609 2.850 24.877 1.00 7.42 219 ILE A O 1
ATOM 1709 N N . TYR A 1 222 ? 7.310 1.383 24.860 1.00 5.64 220 TYR A N 1
ATOM 1710 C CA A TYR A 1 222 ? 6.428 0.253 25.085 0.40 5.20 220 TYR A CA 1
ATOM 1711 C CA B TYR A 1 222 ? 6.429 0.249 25.090 0.60 5.20 220 TYR A CA 1
ATOM 1712 C C . TYR A 1 222 ? 7.139 -0.897 25.790 1.00 6.08 220 TYR A C 1
ATOM 1713 O O . TYR A 1 222 ? 8.320 -1.110 25.635 1.00 6.59 220 TYR A O 1
ATOM 1730 N N . VAL A 1 223 ? 6.370 -1.601 26.599 1.00 6.65 221 VAL A N 1
ATOM 1731 C CA . VAL A 1 223 ? 6.848 -2.645 27.452 1.00 6.96 221 VAL A CA 1
ATOM 1732 C C . VAL A 1 223 ? 6.227 -3.939 26.955 1.00 6.76 221 VAL A C 1
ATOM 1733 O O . VAL A 1 223 ? 5.042 -3.994 26.638 1.00 7.38 221 VAL A O 1
ATOM 1737 N N . THR A 1 224 ? 7.035 -4.980 26.869 1.00 5.66 222 THR A N 1
ATOM 1738 C CA . THR A 1 224 ? 6.574 -6.303 26.464 1.00 5.70 222 THR A CA 1
ATOM 1739 C C . THR A 1 224 ? 6.527 -7.191 27.692 1.00 6.49 222 THR A C 1
ATOM 1740 O O . THR A 1 224 ? 7.514 -7.307 28.404 1.00 6.97 222 THR A O 1
ATOM 1744 N N . LEU A 1 225 ? 5.375 -7.819 27.924 1.00 5.92 223 LEU A N 1
ATOM 1745 C CA . LEU A 1 225 ? 5.163 -8.719 29.053 1.00 6.88 223 LEU A CA 1
ATOM 1746 C C . LEU A 1 225 ? 4.615 -10.039 28.527 1.00 5.99 223 LEU A C 1
ATOM 1747 O O . LEU A 1 225 ? 4.119 -10.130 27.417 1.00 6.90 223 LEU A O 1
ATOM 1752 N N . SER A 1 226 ? 4.728 -11.070 29.336 1.00 6.67 224 SER A N 1
ATOM 1753 C CA . SER A 1 226 ? 4.226 -12.397 29.015 1.00 6.38 224 SER A CA 1
ATOM 1754 C C . SER A 1 226 ? 3.493 -12.968 30.202 1.00 6.72 224 SER A C 1
ATOM 1755 O O . SER A 1 226 ? 3.673 -12.524 31.348 1.00 6.66 224 SER A O 1
ATOM 1758 N N . TRP A 1 227 ? 2.749 -14.037 29.955 1.00 7.63 225 TRP A N 1
ATOM 1759 C CA . TRP A 1 227 ? 1.995 -14.661 31.000 1.00 7.13 225 TRP A CA 1
ATOM 1760 C C . TRP A 1 227 ? 2.861 -15.614 31.816 1.00 7.57 225 TRP A C 1
ATOM 1761 O O . TRP A 1 227 ? 2.491 -15.946 32.938 1.00 7.90 225 TRP A O 1
ATOM 1772 N N . ASP A 1 228 ? 4.006 -16.012 31.266 1.00 6.81 226 ASP A N 1
ATOM 1773 C CA . ASP A 1 228 ? 4.853 -17.052 31.844 1.00 7.85 226 ASP A CA 1
ATOM 1774 C C . ASP A 1 228 ? 6.097 -16.538 32.548 1.00 7.39 226 ASP A C 1
ATOM 1775 O O . ASP A 1 228 ? 6.964 -17.342 32.886 1.00 8.89 226 ASP A O 1
ATOM 1780 N N . SER A 1 229 ? 6.205 -15.232 32.745 1.00 7.01 227 SER A N 1
ATOM 1781 C CA . SER A 1 229 ? 7.336 -14.621 33.427 1.00 8.50 227 SER A CA 1
ATOM 1782 C C . SER A 1 229 ? 6.835 -13.433 34.238 1.00 7.16 227 SER A C 1
ATOM 1783 O O . SER A 1 229 ? 5.969 -12.713 33.779 1.00 7.22 227 SER A O 1
ATOM 1786 N N . PRO A 1 230 ? 7.351 -13.244 35.457 1.00 7.56 228 PRO A N 1
ATOM 1787 C CA . PRO A 1 230 ? 7.012 -12.091 36.269 1.00 7.58 228 PRO A CA 1
ATOM 1788 C C . PRO A 1 230 ? 7.793 -10.842 35.858 1.00 9.07 228 PRO A C 1
ATOM 1789 O O . PRO A 1 230 ? 7.519 -9.751 36.355 1.00 9.38 228 PRO A O 1
ATOM 1793 N N . LYS A 1 231 ? 8.731 -10.999 34.916 1.00 7.40 229 LYS A N 1
ATOM 1794 C CA . LYS A 1 231 ? 9.587 -9.912 34.513 1.00 8.71 229 LYS A CA 1
ATOM 1795 C C . LYS A 1 231 ? 9.206 -9.346 33.164 1.00 8.31 229 LYS A C 1
ATOM 1796 O O . LYS A 1 231 ? 8.908 -10.091 32.234 1.00 7.71 229 LYS A O 1
ATOM 1802 N N . ILE A 1 232 ? 9.241 -8.018 33.049 1.00 7.81 230 ILE A N 1
ATOM 1803 C CA . ILE A 1 232 ? 9.109 -7.362 31.761 1.00 5.75 230 ILE A CA 1
ATOM 1804 C C . ILE A 1 232 ? 10.136 -7.990 30.819 1.00 7.36 230 ILE A C 1
ATOM 1805 O O . ILE A 1 232 ? 11.313 -8.117 31.152 1.00 7.65 230 ILE A O 1
ATOM 1810 N N . ASN A 1 233 ? 9.671 -8.417 29.648 1.00 6.03 231 ASN A N 1
ATOM 1811 C CA . ASN A 1 233 ? 10.535 -9.181 28.718 1.00 6.57 231 ASN A CA 1
ATOM 1812 C C . ASN A 1 233 ? 11.505 -8.246 27.967 1.00 7.17 231 ASN A C 1
ATOM 1813 O O . ASN A 1 233 ? 12.637 -8.611 27.651 1.00 8.24 231 ASN A O 1
ATOM 1818 N N . ARG A 1 234 ? 10.991 -7.084 27.580 1.00 6.50 232 ARG A N 1
ATOM 1819 C CA . ARG A 1 234 ? 11.801 -6.048 26.957 1.00 7.57 232 ARG A CA 1
ATOM 1820 C C . ARG A 1 234 ? 11.133 -4.696 27.075 1.00 5.89 232 ARG A C 1
ATOM 1821 O O . ARG A 1 234 ? 9.942 -4.599 27.406 1.00 6.22 232 ARG A O 1
ATOM 1829 N N . PHE A 1 235 ? 11.949 -3.673 26.837 1.00 6.53 233 PHE A N 1
ATOM 1830 C CA . PHE A 1 235 ? 11.558 -2.280 26.917 1.00 6.08 233 PHE A CA 1
ATOM 1831 C C . PHE A 1 235 ? 12.016 -1.631 25.641 1.00 6.80 233 PHE A C 1
ATOM 1832 O O . PHE A 1 235 ? 13.178 -1.774 25.279 1.00 7.19 233 PHE A O 1
ATOM 1840 N N . THR A 1 236 ? 11.106 -0.936 24.966 1.00 5.38 234 THR A N 1
ATOM 1841 C CA . THR A 1 236 ? 11.423 -0.379 23.668 1.00 5.86 234 THR A CA 1
ATOM 1842 C C . THR A 1 236 ? 11.134 1.105 23.618 1.00 5.72 234 THR A C 1
ATOM 1843 O O . THR A 1 236 ? 10.062 1.551 24.057 1.00 6.38 234 THR A O 1
ATOM 1847 N N . TYR A 1 237 ? 12.126 1.867 23.140 1.00 5.46 235 TYR A N 1
ATOM 1848 C CA . TYR A 1 237 ? 11.961 3.279 22.843 1.00 5.47 235 TYR A CA 1
ATOM 1849 C C . TYR A 1 237 ? 11.606 3.434 21.396 1.00 6.01 235 TYR A C 1
ATOM 1850 O O . TYR A 1 237 ? 12.181 2.748 20.540 1.00 5.85 235 TYR A O 1
ATOM 1859 N N . SER A 1 238 ? 10.714 4.374 21.099 1.00 6.00 236 SER A N 1
ATOM 1860 C CA . SER A 1 238 ? 10.274 4.584 19.735 1.00 6.48 236 SER A CA 1
ATOM 1861 C C . SER A 1 238 ? 10.449 6.042 19.300 1.00 7.72 236 SER A C 1
ATOM 1862 O O . SER A 1 238 ? 10.252 6.954 20.085 1.00 6.51 236 SER A O 1
ATOM 1865 N N . VAL A 1 239 ? 10.801 6.230 18.036 1.00 6.42 237 VAL A N 1
ATOM 1866 C CA . VAL A 1 239 ? 10.954 7.560 17.441 1.00 6.32 237 VAL A CA 1
ATOM 1867 C C . VAL A 1 239 ? 10.187 7.595 16.110 1.00 8.82 237 VAL A C 1
ATOM 1868 O O . VAL A 1 239 ? 10.222 6.635 15.327 1.00 9.21 237 VAL A O 1
ATOM 1872 N N . MET A 1 240 ? 9.471 8.694 15.877 1.00 7.61 238 MET A N 1
ATOM 1873 C CA . MET A 1 240 ? 8.730 8.888 14.642 1.00 9.19 238 MET A CA 1
ATOM 1874 C C . MET A 1 240 ? 9.397 10.025 13.886 1.00 9.94 238 MET A C 1
ATOM 1875 O O . MET A 1 240 ? 9.668 11.090 14.449 1.00 10.49 238 MET A O 1
ATOM 1880 N N . THR A 1 241 ? 9.696 9.790 12.612 1.00 8.43 239 THR A N 1
ATOM 1881 C CA . THR A 1 241 ? 10.392 10.778 11.784 1.00 9.50 239 THR A CA 1
ATOM 1882 C C . THR A 1 241 ? 10.175 10.504 10.306 1.00 9.86 239 THR A C 1
ATOM 1883 O O . THR A 1 241 ? 10.159 9.341 9.903 1.00 9.35 239 THR A O 1
ATOM 1887 N N . PRO A 1 242 ? 10.048 11.561 9.501 1.00 10.02 240 PRO A N 1
ATOM 1888 C CA . PRO A 1 242 ? 10.014 11.372 8.051 1.00 10.22 240 PRO A CA 1
ATOM 1889 C C . PRO A 1 242 ? 11.407 11.233 7.440 1.00 10.83 240 PRO A C 1
ATOM 1890 O O . PRO A 1 242 ? 11.525 11.062 6.223 1.00 11.84 240 PRO A O 1
ATOM 1894 N N . GLU A 1 243 ? 12.438 11.347 8.265 1.00 10.17 241 GLU A N 1
ATOM 1895 C CA . GLU A 1 243 ? 13.825 11.258 7.803 1.00 10.55 241 GLU A CA 1
ATOM 1896 C C . GLU A 1 243 ? 14.585 10.188 8.575 1.00 9.50 241 GLU A C 1
ATOM 1897 O O . GLU A 1 243 ? 15.495 10.480 9.345 1.00 10.30 241 GLU A O 1
ATOM 1903 N N . PRO A 1 244 ? 14.205 8.926 8.392 1.00 9.47 242 PRO A N 1
ATOM 1904 C CA . PRO A 1 244 ? 14.912 7.884 9.128 1.00 8.74 242 PRO A CA 1
ATOM 1905 C C . PRO A 1 244 ? 16.430 7.764 8.864 1.00 7.97 242 PRO A C 1
ATOM 1906 O O . PRO A 1 244 ? 17.180 7.341 9.751 1.00 8.13 242 PRO A O 1
ATOM 1910 N N . LEU A 1 245 ? 16.879 8.137 7.671 1.00 10.03 243 LEU A N 1
ATOM 1911 C CA . LEU A 1 245 ? 18.307 8.178 7.388 1.00 10.39 243 LEU A CA 1
ATOM 1912 C C . LEU A 1 245 ? 19.058 9.145 8.305 1.00 10.81 243 LEU A C 1
ATOM 1913 O O . LEU A 1 245 ? 20.279 9.014 8.447 1.00 11.93 243 LEU A O 1
ATOM 1918 N N . GLY A 1 246 ? 18.364 10.117 8.895 1.00 11.08 244 GLY A N 1
ATOM 1919 C CA . GLY A 1 246 ? 19.002 11.075 9.816 1.00 10.97 244 GLY A CA 1
ATOM 1920 C C . GLY A 1 246 ? 18.974 10.675 11.285 1.00 10.66 244 GLY A C 1
ATOM 1921 O O . GLY A 1 246 ? 19.399 11.452 12.138 1.00 11.17 244 GLY A O 1
ATOM 1922 N N . LEU A 1 247 ? 18.470 9.481 11.599 1.00 9.06 245 LEU A N 1
ATOM 1923 C CA . LEU A 1 247 ? 18.446 9.003 12.981 1.00 8.57 245 LEU A CA 1
ATOM 1924 C C . LEU A 1 247 ? 19.868 8.757 13.444 1.00 8.98 245 LEU A C 1
ATOM 1925 O O . LEU A 1 247 ? 20.708 8.383 12.631 1.00 8.45 245 LEU A O 1
ATOM 1930 N N . PRO A 1 248 ? 20.149 8.942 14.752 1.00 8.07 246 PRO A N 1
ATOM 1931 C CA . PRO A 1 248 ? 21.491 8.799 15.320 1.00 8.89 246 PRO A CA 1
ATOM 1932 C C . PRO A 1 248 ? 21.853 7.331 15.602 1.00 9.33 246 PRO A C 1
ATOM 1933 O O . PRO A 1 248 ? 22.255 6.990 16.726 1.00 8.44 246 PRO A O 1
ATOM 1937 N N . VAL A 1 249 ? 21.708 6.495 14.585 1.00 7.90 247 VAL A N 1
ATOM 1938 C CA . VAL A 1 249 ? 21.900 5.043 14.678 1.00 8.18 247 VAL A CA 1
ATOM 1939 C C . VAL A 1 249 ? 22.632 4.599 13.428 1.00 7.01 247 VAL A C 1
ATOM 1940 O O . VAL A 1 249 ? 22.605 5.306 12.414 1.00 9.78 247 VAL A O 1
ATOM 1944 N N . ASP A 1 250 ? 23.293 3.440 13.493 1.00 8.31 248 ASP A N 1
ATOM 1945 C CA . ASP A 1 250 ? 23.777 2.789 12.277 1.00 8.05 248 ASP A CA 1
ATOM 1946 C C . ASP A 1 250 ? 22.667 1.868 11.788 1.00 9.35 248 ASP A C 1
ATOM 1947 O O . ASP A 1 250 ? 22.245 0.973 12.501 1.00 10.38 248 ASP A O 1
ATOM 1952 N N . LEU A 1 251 ? 22.172 2.102 10.573 1.00 7.88 249 LEU A N 1
ATOM 1953 C CA . LEU A 1 251 ? 21.024 1.350 10.059 1.00 8.42 249 LEU A CA 1
ATOM 1954 C C . LEU A 1 251 ? 21.487 0.032 9.478 1.00 8.47 249 LEU A C 1
ATOM 1955 O O . LEU A 1 251 ? 22.470 -0.020 8.748 1.00 8.52 249 LEU A O 1
ATOM 1960 N N . ALA A 1 252 ? 20.748 -1.024 9.773 1.00 8.44 250 ALA A N 1
ATOM 1961 C CA . ALA A 1 252 ? 21.011 -2.303 9.133 1.00 7.65 250 ALA A CA 1
ATOM 1962 C C . ALA A 1 252 ? 20.847 -2.217 7.620 1.00 7.91 250 ALA A C 1
ATOM 1963 O O . ALA A 1 252 ? 19.995 -1.480 7.126 1.00 7.33 250 ALA A O 1
ATOM 1965 N N . PRO A 1 253 ? 21.632 -3.000 6.876 1.00 7.87 251 PRO A N 1
ATOM 1966 C CA . PRO A 1 253 ? 21.435 -2.964 5.432 1.00 8.30 251 PRO A CA 1
ATOM 1967 C C . PRO A 1 253 ? 19.985 -3.190 4.964 1.00 7.97 251 PRO A C 1
ATOM 1968 O O . PRO A 1 253 ? 19.534 -2.525 4.016 1.00 8.99 251 PRO A O 1
ATOM 1972 N N . THR A 1 254 ? 19.262 -4.129 5.567 1.00 8.19 252 THR A N 1
ATOM 1973 C CA . THR A 1 254 ? 17.854 -4.343 5.165 1.00 7.46 252 THR A CA 1
ATOM 1974 C C . THR A 1 254 ? 16.989 -3.095 5.435 1.00 7.44 252 THR A C 1
ATOM 1975 O O . THR A 1 254 ? 16.065 -2.810 4.675 1.00 8.36 252 THR A O 1
ATOM 1979 N N . PHE A 1 255 ? 17.286 -2.373 6.519 1.00 6.55 253 PHE A N 1
ATOM 1980 C CA . PHE A 1 255 ? 16.541 -1.147 6.861 1.00 7.33 253 PHE A CA 1
ATOM 1981 C C . PHE A 1 255 ? 16.808 -0.055 5.828 1.00 8.13 253 PHE A C 1
ATOM 1982 O O . PHE A 1 255 ? 15.891 0.639 5.379 1.00 8.77 253 PHE A O 1
ATOM 1990 N N . GLU A 1 256 ? 18.076 0.125 5.470 1.00 12.17 254 GLU A N 1
ATOM 1991 C CA . GLU A 1 256 ? 18.437 1.084 4.423 1.00 12.41 254 GLU A CA 1
ATOM 1992 C C . GLU A 1 256 ? 17.721 0.750 3.117 1.00 11.67 254 GLU A C 1
ATOM 1993 O O . GLU A 1 256 ? 17.246 1.647 2.453 1.00 11.41 254 GLU A O 1
ATOM 1999 N N . ARG A 1 257 ? 17.614 -0.532 2.777 1.00 11.63 255 ARG A N 1
ATOM 2000 C CA . ARG A 1 257 ? 16.961 -0.937 1.523 1.00 11.52 255 ARG A CA 1
ATOM 2001 C C . ARG A 1 257 ? 15.456 -0.685 1.584 1.00 9.89 255 ARG A C 1
ATOM 2002 O O . ARG A 1 257 ? 14.848 -0.265 0.594 1.00 10.19 255 ARG A O 1
ATOM 2010 N N . LEU A 1 258 ? 14.860 -0.895 2.752 1.00 9.38 256 LEU A N 1
ATOM 2011 C CA . LEU A 1 258 ? 13.427 -0.639 2.923 1.00 9.09 256 LEU A CA 1
ATOM 2012 C C . LEU A 1 258 ? 13.129 0.860 2.812 1.00 9.40 256 LEU A C 1
ATOM 2013 O O . LEU A 1 258 ? 12.116 1.249 2.243 1.00 10.31 256 LEU A O 1
ATOM 2018 N N . ILE A 1 259 ? 14.035 1.698 3.318 1.00 9.25 257 ILE A N 1
ATOM 2019 C CA . ILE A 1 259 ? 13.885 3.148 3.228 1.00 10.57 257 ILE A CA 1
ATOM 2020 C C . ILE A 1 259 ? 14.090 3.607 1.786 1.00 10.59 257 ILE A C 1
ATOM 2021 O O . ILE A 1 259 ? 13.320 4.407 1.258 1.00 11.01 257 ILE A O 1
ATOM 2026 N N . LYS A 1 260 ? 15.129 3.106 1.133 1.00 10.95 258 LYS A N 1
ATOM 2027 C CA . LYS A 1 260 ? 15.545 3.627 -0.161 1.00 13.03 258 LYS A CA 1
ATOM 2028 C C . LYS A 1 260 ? 14.923 2.962 -1.391 1.00 11.52 258 LYS A C 1
ATOM 2029 O O . LYS A 1 260 ? 14.875 3.569 -2.462 1.00 14.10 258 LYS A O 1
ATOM 2035 N N . SER A 1 261 ? 14.477 1.719 -1.256 1.00 10.75 259 SER A N 1
ATOM 2036 C CA . SER A 1 261 ? 14.122 0.933 -2.427 1.00 11.65 259 SER A CA 1
ATOM 2037 C C . SER A 1 261 ? 12.831 0.145 -2.255 1.00 10.54 259 SER A C 1
ATOM 2038 O O . SER A 1 261 ? 12.673 -0.925 -2.837 1.00 10.92 259 SER A O 1
ATOM 2041 N N . ALA A 1 262 ? 11.914 0.635 -1.416 1.00 10.54 260 ALA A N 1
ATOM 2042 C CA . ALA A 1 262 ? 10.597 0.026 -1.332 1.00 8.93 260 ALA A CA 1
ATOM 2043 C C . ALA A 1 262 ? 9.828 0.225 -2.671 1.00 9.99 260 ALA A C 1
ATOM 2044 O O . ALA A 1 262 ? 10.065 1.185 -3.410 1.00 12.60 260 ALA A O 1
ATOM 2046 N N . PRO A 1 263 ? 8.875 -0.677 -2.971 1.00 9.63 261 PRO A N 1
ATOM 2047 C CA . PRO A 1 263 ? 8.131 -0.579 -4.248 1.00 10.60 261 PRO A CA 1
ATOM 2048 C C . PRO A 1 263 ? 6.954 0.409 -4.162 1.00 12.62 261 PRO A C 1
ATOM 2049 O O . PRO A 1 263 ? 5.925 0.219 -4.807 1.00 12.89 261 PRO A O 1
ATOM 2053 N N . TYR A 1 264 ? 7.112 1.472 -3.385 1.00 11.52 262 TYR A N 1
ATOM 2054 C CA . TYR A 1 264 ? 6.060 2.459 -3.199 1.00 13.45 262 TYR A CA 1
ATOM 2055 C C . TYR A 1 264 ? 6.671 3.729 -2.642 1.00 12.74 262 TYR A C 1
ATOM 2056 O O . TYR A 1 264 ? 7.753 3.694 -2.087 1.00 13.11 262 TYR A O 1
ATOM 2065 N N . ASP A 1 265 ? 5.957 4.833 -2.796 1.00 15.36 263 ASP A N 1
ATOM 2066 C CA . ASP A 1 265 ? 6.415 6.152 -2.359 1.00 16.79 263 ASP A CA 1
ATOM 2067 C C . ASP A 1 265 ? 5.987 6.396 -0.913 1.00 15.83 263 ASP A C 1
ATOM 2068 O O . ASP A 1 265 ? 4.835 6.183 -0.557 1.00 17.79 263 ASP A O 1
ATOM 2073 N N . THR A 1 266 ? 6.926 6.826 -0.087 1.00 14.40 264 THR A N 1
ATOM 2074 C CA . THR A 1 266 ? 6.611 7.307 1.255 1.00 14.95 264 THR A CA 1
ATOM 2075 C C . THR A 1 266 ? 6.948 8.796 1.378 1.00 17.77 264 THR A C 1
ATOM 2076 O O . THR A 1 266 ? 7.168 9.298 2.484 1.00 18.89 264 THR A O 1
ATOM 2080 N N . GLU A 1 267 ? 7.014 9.490 0.251 1.00 19.23 265 GLU A N 1
ATOM 2081 C CA . GLU A 1 267 ? 7.388 10.904 0.244 1.00 23.14 265 GLU A CA 1
ATOM 2082 C C . GLU A 1 267 ? 6.636 11.656 1.328 1.00 23.42 265 GLU A C 1
ATOM 2083 O O . GLU A 1 267 ? 5.406 11.748 1.307 1.00 23.53 265 GLU A O 1
ATOM 2085 N N . GLY A 1 268 ? 7.399 12.157 2.294 1.00 24.57 266 GLY A N 1
ATOM 2086 C CA . GLY A 1 268 ? 6.865 12.981 3.356 1.00 25.04 266 GLY A CA 1
ATOM 2087 C C . GLY A 1 268 ? 6.393 12.218 4.571 1.00 23.31 266 GLY A C 1
ATOM 2088 O O . GLY A 1 268 ? 6.298 12.797 5.648 1.00 23.23 266 GLY A O 1
ATOM 2089 N N . ARG A 1 269 ? 6.088 10.931 4.416 1.00 14.21 267 ARG A N 1
ATOM 2090 C CA . ARG A 1 269 ? 5.441 10.191 5.490 1.00 13.37 267 ARG A CA 1
ATOM 2091 C C . ARG A 1 269 ? 6.383 9.856 6.606 1.00 10.75 267 ARG A C 1
ATOM 2092 O O . ARG A 1 269 ? 7.573 9.621 6.392 1.00 10.85 267 ARG A O 1
ATOM 2100 N N . ASN A 1 270 ? 5.840 9.849 7.813 1.00 10.14 268 ASN A N 1
ATOM 2101 C CA . ASN A 1 270 ? 6.588 9.372 8.944 1.00 9.99 268 ASN A CA 1
ATOM 2102 C C . ASN A 1 270 ? 6.918 7.880 8.822 1.00 8.90 268 ASN A C 1
ATOM 2103 O O . ASN A 1 270 ? 6.110 7.076 8.327 1.00 9.35 268 ASN A O 1
ATOM 2108 N N . TYR A 1 271 ? 8.121 7.538 9.293 1.00 8.43 269 TYR A N 1
ATOM 2109 C CA . TYR A 1 271 ? 8.522 6.174 9.635 1.00 6.91 269 TYR A CA 1
ATOM 2110 C C . TYR A 1 271 ? 8.496 6.084 11.167 1.00 7.42 269 TYR A C 1
ATOM 2111 O O . TYR A 1 271 ? 8.610 7.106 11.851 1.00 8.40 269 TYR A O 1
ATOM 2120 N N . VAL A 1 272 ? 8.336 4.860 11.686 1.00 6.79 270 VAL A N 1
ATOM 2121 C CA . VAL A 1 272 ? 8.386 4.602 13.121 1.00 6.83 270 VAL A CA 1
ATOM 2122 C C . VAL A 1 272 ? 9.525 3.630 13.390 1.00 6.90 270 VAL A C 1
ATOM 2123 O O . VAL A 1 272 ? 9.555 2.512 12.847 1.00 6.22 270 VAL A O 1
ATOM 2127 N N . TYR A 1 273 ? 10.472 4.069 14.208 1.00 5.43 271 TYR A N 1
ATOM 2128 C CA . TYR A 1 273 ? 11.662 3.291 14.487 1.00 5.02 271 TYR A CA 1
ATOM 2129 C C . TYR A 1 273 ? 11.668 2.932 15.958 1.00 4.71 271 TYR A C 1
ATOM 2130 O O . TYR A 1 273 ? 11.254 3.727 16.799 1.00 7.19 271 TYR A O 1
ATOM 2139 N N . GLY A 1 274 ? 12.097 1.708 16.260 1.00 5.21 272 GLY A N 1
ATOM 2140 C CA . GLY A 1 274 ? 12.249 1.311 17.657 1.00 4.40 272 GLY A CA 1
ATOM 2141 C C . GLY A 1 274 ? 13.592 0.682 17.936 1.00 5.25 272 GLY A C 1
ATOM 2142 O O . GLY A 1 274 ? 14.172 0.024 17.078 1.00 5.84 272 GLY A O 1
ATOM 2143 N N . ILE A 1 275 ? 14.067 0.877 19.164 1.00 5.69 273 ILE A N 1
ATOM 2144 C CA . ILE A 1 275 ? 15.203 0.119 19.704 1.00 6.02 273 ILE A CA 1
ATOM 2145 C C . ILE A 1 275 ? 14.719 -0.574 20.975 1.00 6.08 273 ILE A C 1
ATOM 2146 O O . ILE A 1 275 ? 14.329 0.074 21.927 1.00 5.47 273 ILE A O 1
ATOM 2151 N N . ALA A 1 276 ? 14.716 -1.909 20.927 1.00 5.64 274 ALA A N 1
ATOM 2152 C CA . ALA A 1 276 ? 14.300 -2.795 22.033 1.00 6.41 274 ALA A CA 1
ATOM 2153 C C . ALA A 1 276 ? 15.509 -3.221 22.832 1.00 6.19 274 ALA A C 1
ATOM 2154 O O . ALA A 1 276 ? 16.495 -3.670 22.267 1.00 7.73 274 ALA A O 1
ATOM 2156 N N . SER A 1 277 ? 15.408 -3.075 24.143 1.00 6.09 275 SER A N 1
ATOM 2157 C CA . SER A 1 277 ? 16.405 -3.599 25.056 1.00 6.75 275 SER A CA 1
ATOM 2158 C C . SER A 1 277 ? 15.897 -4.872 25.707 1.00 7.54 275 SER A C 1
ATOM 2159 O O . SER A 1 277 ? 14.783 -4.895 26.233 1.00 7.33 275 SER A O 1
ATOM 2162 N N . THR A 1 278 ? 16.724 -5.916 25.658 1.00 8.36 276 THR A N 1
ATOM 2163 C CA . THR A 1 278 ? 16.443 -7.175 26.316 1.00 9.42 276 THR A CA 1
ATOM 2164 C C . THR A 1 278 ? 17.583 -7.434 27.312 1.00 9.43 276 THR A C 1
ATOM 2165 O O . THR A 1 278 ? 18.538 -6.665 27.369 1.00 9.34 276 THR A O 1
ATOM 2169 N N . PRO A 1 279 ? 17.515 -8.542 28.070 1.00 9.58 277 PRO A N 1
ATOM 2170 C CA . PRO A 1 279 ? 18.626 -8.880 28.942 1.00 11.13 277 PRO A CA 1
ATOM 2171 C C . PRO A 1 279 ? 19.917 -9.170 28.170 1.00 10.76 277 PRO A C 1
ATOM 2172 O O . PRO A 1 279 ? 20.985 -9.015 28.729 1.00 11.70 277 PRO A O 1
ATOM 2176 N N . LYS A 1 280 ? 19.825 -9.476 26.878 1.00 10.49 278 LYS A N 1
ATOM 2177 C CA . LYS A 1 280 ? 21.006 -9.822 26.091 1.00 13.48 278 LYS A CA 1
ATOM 2178 C C . LYS A 1 280 ? 21.567 -8.698 25.228 1.00 12.72 278 LYS A C 1
ATOM 2179 O O . LYS A 1 280 ? 22.748 -8.724 24.894 1.00 15.51 278 LYS A O 1
ATOM 2185 N N . GLY A 1 281 ? 20.762 -7.696 24.904 1.00 10.10 279 GLY A N 1
ATOM 2186 C CA . GLY A 1 281 ? 21.245 -6.639 24.032 1.00 12.25 279 GLY A CA 1
ATOM 2187 C C . GLY A 1 281 ? 20.123 -5.864 23.378 1.00 8.64 279 GLY A C 1
ATOM 2188 O O . GLY A 1 281 ? 18.977 -5.943 23.812 1.00 9.39 279 GLY A O 1
ATOM 2189 N N . GLU A 1 282 ? 20.462 -5.141 22.324 1.00 9.10 280 GLU A N 1
ATOM 2190 C CA . GLU A 1 282 ? 19.555 -4.202 21.674 1.00 7.42 280 GLU A CA 1
ATOM 2191 C C . GLU A 1 282 ? 19.235 -4.665 20.270 1.00 7.72 280 GLU A C 1
ATOM 2192 O O . GLU A 1 282 ? 20.126 -5.110 19.537 1.00 10.01 280 GLU A O 1
ATOM 2198 N N . TYR A 1 283 ? 17.960 -4.583 19.923 1.00 7.26 281 TYR A N 1
ATOM 2199 C CA . TYR A 1 283 ? 17.463 -5.004 18.604 1.00 8.48 281 TYR A CA 1
ATOM 2200 C C . TYR A 1 283 ? 16.542 -3.935 18.056 1.00 7.08 281 TYR A C 1
ATOM 2201 O O . TYR A 1 283 ? 15.755 -3.343 18.803 1.00 9.72 281 TYR A O 1
ATOM 2210 N N . HIS A 1 284 ? 16.635 -3.691 16.750 1.00 6.51 282 HIS A N 1
ATOM 2211 C CA . HIS A 1 284 ? 15.983 -2.534 16.137 1.00 5.82 282 HIS A CA 1
ATOM 2212 C C . HIS A 1 284 ? 14.784 -2.944 15.295 1.00 6.93 282 HIS A C 1
ATOM 2213 O O . HIS A 1 284 ? 14.683 -4.095 14.888 1.00 6.86 282 HIS A O 1
ATOM 2230 N N . ILE A 1 286 ? 11.930 -1.088 12.271 1.00 5.54 284 ILE A N 1
ATOM 2231 C CA . ILE A 1 286 ? 11.520 0.089 11.501 1.00 6.13 284 ILE A CA 1
ATOM 2232 C C . ILE A 1 286 ? 10.250 -0.203 10.710 1.00 5.65 284 ILE A C 1
ATOM 2233 O O . ILE A 1 286 ? 10.120 -1.268 10.129 1.00 6.63 284 ILE A O 1
ATOM 2238 N N . ALA A 1 287 ? 9.308 0.734 10.750 1.00 5.96 285 ALA A N 1
ATOM 2239 C CA . ALA A 1 287 ? 8.028 0.604 10.057 1.00 6.39 285 ALA A CA 1
ATOM 2240 C C . ALA A 1 287 ? 7.904 1.658 8.962 1.00 5.58 285 ALA A C 1
ATOM 2241 O O . ALA A 1 287 ? 8.049 2.845 9.204 1.00 6.99 285 ALA A O 1
ATOM 2243 N N . SER A 1 288 ? 7.629 1.193 7.745 1.00 5.71 286 SER A N 1
ATOM 2244 C CA . SER A 1 288 ? 7.430 2.005 6.561 1.00 6.67 286 SER A CA 1
ATOM 2245 C C . SER A 1 288 ? 5.954 1.944 6.163 1.00 5.93 286 SER A C 1
ATOM 2246 O O . SER A 1 288 ? 5.367 0.861 6.107 1.00 6.69 286 SER A O 1
ATOM 2249 N N . TYR A 1 289 ? 5.382 3.106 5.853 1.00 6.45 287 TYR A N 1
ATOM 2250 C CA . TYR A 1 289 ? 3.932 3.249 5.650 1.00 6.75 287 TYR A CA 1
ATOM 2251 C C . TYR A 1 289 ? 3.539 3.275 4.170 1.00 6.77 287 TYR A C 1
ATOM 2252 O O . TYR A 1 289 ? 3.742 4.250 3.465 1.00 8.74 287 TYR A O 1
ATOM 2261 N N . TYR A 1 290 ? 2.965 2.160 3.733 1.00 6.92 288 TYR A N 1
ATOM 2262 C CA . TYR A 1 290 ? 2.566 1.976 2.344 1.00 7.53 288 TYR A CA 1
ATOM 2263 C C . TYR A 1 290 ? 1.245 2.691 2.040 1.00 8.85 288 TYR A C 1
ATOM 2264 O O . TYR A 1 290 ? 1.095 3.312 1.009 1.00 7.74 288 TYR A O 1
ATOM 2273 N N . GLN A 1 291 ? 0.271 2.582 2.921 1.00 7.34 289 GLN A N 1
ATOM 2274 C CA . GLN A 1 291 ? -1.071 3.134 2.676 1.00 8.93 289 GLN A CA 1
ATOM 2275 C C . GLN A 1 291 ? -1.437 3.924 3.908 1.00 8.94 289 GLN A C 1
ATOM 2276 O O . GLN A 1 291 ? -1.450 3.371 5.026 1.00 8.92 289 GLN A O 1
ATOM 2282 N N . TRP A 1 292 ? -1.673 5.226 3.736 1.00 10.35 290 TRP A N 1
ATOM 2283 C CA . TRP A 1 292 ? -2.015 6.091 4.858 1.00 13.34 290 TRP A CA 1
ATOM 2284 C C . TRP A 1 292 ? -3.018 7.163 4.436 1.00 16.89 290 TRP A C 1
ATOM 2285 O O . TRP A 1 292 ? -4.098 7.280 5.033 1.00 20.32 290 TRP A O 1
ATOM 2296 N N . MET B 2 3 ? 31.987 39.624 -5.598 1.00 24.49 1 MET B N 1
ATOM 2297 C CA . MET B 2 3 ? 30.986 39.557 -6.704 1.00 24.90 1 MET B CA 1
ATOM 2298 C C . MET B 2 3 ? 29.904 38.492 -6.442 1.00 20.93 1 MET B C 1
ATOM 2299 O O . MET B 2 3 ? 28.715 38.692 -6.744 1.00 18.81 1 MET B O 1
ATOM 2301 N N . SER B 2 4 ? 30.313 37.356 -5.881 1.00 21.89 2 SER B N 1
ATOM 2302 C CA . SER B 2 4 ? 29.360 36.331 -5.450 1.00 17.68 2 SER B CA 1
ATOM 2303 C C . SER B 2 4 ? 28.506 36.873 -4.299 1.00 17.92 2 SER B C 1
ATOM 2304 O O . SER B 2 4 ? 27.288 36.697 -4.269 1.00 15.40 2 SER B O 1
ATOM 2306 N N . GLU B 2 5 ? 29.153 37.557 -3.358 1.00 18.82 3 GLU B N 1
ATOM 2307 C CA . GLU B 2 5 ? 28.438 38.128 -2.218 1.00 17.33 3 GLU B CA 1
ATOM 2308 C C . GLU B 2 5 ? 27.432 39.188 -2.659 1.00 15.94 3 GLU B C 1
ATOM 2309 O O . GLU B 2 5 ? 26.348 39.258 -2.118 1.00 15.73 3 GLU B O 1
ATOM 2315 N N . SER B 2 6 ? 27.788 39.970 -3.679 1.00 18.67 4 SER B N 1
ATOM 2316 C CA . SER B 2 6 ? 26.881 40.949 -4.301 1.00 16.55 4 SER B CA 1
ATOM 2317 C C . SER B 2 6 ? 25.623 40.286 -4.850 1.00 13.19 4 SER B C 1
ATOM 2318 O O . SER B 2 6 ? 24.499 40.727 -4.568 1.00 10.94 4 SER B O 1
ATOM 2321 N N . ALA B 2 7 ? 25.821 39.207 -5.606 1.00 12.06 5 ALA B N 1
ATOM 2322 C CA . ALA B 2 7 ? 24.704 38.422 -6.142 1.00 11.45 5 ALA B CA 1
ATOM 2323 C C . ALA B 2 7 ? 23.824 37.883 -5.019 1.00 10.17 5 ALA B C 1
ATOM 2324 O O . ALA B 2 7 ? 22.605 37.929 -5.135 1.00 10.07 5 ALA B O 1
ATOM 2326 N N . ASP B 2 8 ? 24.432 37.423 -3.919 1.00 10.70 6 ASP B N 1
ATOM 2327 C CA . ASP B 2 8 ? 23.659 36.932 -2.770 1.00 11.02 6 ASP B CA 1
ATOM 2328 C C . ASP B 2 8 ? 22.745 38.017 -2.227 1.00 8.94 6 ASP B C 1
ATOM 2329 O O . ASP B 2 8 ? 21.611 37.743 -1.856 1.00 9.66 6 ASP B O 1
ATOM 2334 N N . LEU B 2 9 ? 23.224 39.256 -2.212 1.00 9.14 7 LEU B N 1
ATOM 2335 C CA . LEU B 2 9 ? 22.445 40.379 -1.680 1.00 8.97 7 LEU B CA 1
ATOM 2336 C C . LEU B 2 9 ? 21.277 40.720 -2.599 1.00 8.51 7 LEU B C 1
ATOM 2337 O O . LEU B 2 9 ? 20.165 40.935 -2.141 1.00 9.07 7 LEU B O 1
ATOM 2342 N N . THR B 2 10 ? 21.530 40.772 -3.903 1.00 8.73 8 THR B N 1
ATOM 2343 C CA . THR B 2 10 ? 20.487 41.064 -4.880 1.00 8.55 8 THR B CA 1
ATOM 2344 C C . THR B 2 10 ? 19.395 39.995 -4.854 1.00 7.77 8 THR B C 1
ATOM 2345 O O . THR B 2 10 ? 18.183 40.302 -4.874 1.00 8.54 8 THR B O 1
ATOM 2349 N N . GLU B 2 11 ? 19.803 38.736 -4.842 1.00 8.20 9 GLU B N 1
ATOM 2350 C CA . GLU B 2 11 ? 18.848 37.650 -4.753 1.00 7.93 9 GLU B CA 1
ATOM 2351 C C . GLU B 2 11 ? 17.992 37.783 -3.499 1.00 7.91 9 GLU B C 1
ATOM 2352 O O . GLU B 2 11 ? 16.761 37.657 -3.540 1.00 8.28 9 GLU B O 1
ATOM 2358 N N . LEU B 2 12 ? 18.638 37.998 -2.363 1.00 7.76 10 LEU B N 1
ATOM 2359 C CA . LEU B 2 12 ? 17.895 38.036 -1.110 1.00 7.33 10 LEU B CA 1
ATOM 2360 C C . LEU B 2 12 ? 16.952 39.230 -1.035 1.00 8.31 10 LEU B C 1
ATOM 2361 O O . LEU B 2 12 ? 15.839 39.107 -0.531 1.00 8.48 10 LEU B O 1
ATOM 2366 N N . TYR B 2 13 ? 17.376 40.404 -1.496 1.00 7.46 11 TYR B N 1
ATOM 2367 C CA . TYR B 2 13 ? 16.454 41.520 -1.455 1.00 7.37 11 TYR B CA 1
ATOM 2368 C C . TYR B 2 13 ? 15.211 41.203 -2.284 1.00 8.75 11 TYR B C 1
ATOM 2369 O O . TYR B 2 13 ? 14.074 41.491 -1.894 1.00 6.36 11 TYR B O 1
ATOM 2378 N N . SER B 2 14 ? 15.424 40.628 -3.453 1.00 7.54 12 SER B N 1
ATOM 2379 C CA . SER B 2 14 ? 14.314 40.332 -4.326 1.00 8.05 12 SER B CA 1
ATOM 2380 C C . SER B 2 14 ? 13.288 39.419 -3.631 1.00 7.91 12 SER B C 1
ATOM 2381 O O . SER B 2 14 ? 12.081 39.677 -3.640 1.00 8.39 12 SER B O 1
ATOM 2384 N N . ILE B 2 15 ? 13.791 38.410 -2.923 1.00 8.49 13 ILE B N 1
ATOM 2385 C CA . ILE B 2 15 ? 12.938 37.454 -2.216 1.00 7.22 13 ILE B CA 1
ATOM 2386 C C . ILE B 2 15 ? 12.246 38.151 -1.039 1.00 7.77 13 ILE B C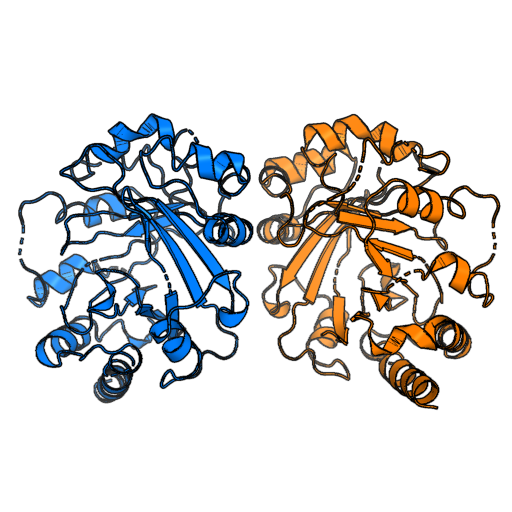 1
ATOM 2387 O O . ILE B 2 15 ? 11.066 37.949 -0.807 1.00 8.90 13 ILE B O 1
ATOM 2392 N N . ILE B 2 16 ? 12.984 39.012 -0.345 1.00 7.42 14 ILE B N 1
ATOM 2393 C CA . ILE B 2 16 ? 12.422 39.792 0.762 1.00 7.87 14 ILE B CA 1
ATOM 2394 C C . ILE B 2 16 ? 11.238 40.623 0.292 1.00 8.35 14 ILE B C 1
ATOM 2395 O O . ILE B 2 16 ? 10.158 40.577 0.883 1.00 8.42 14 ILE B O 1
ATOM 2400 N N . GLU B 2 17 ? 11.427 41.368 -0.781 1.00 8.95 15 GLU B N 1
ATOM 2401 C CA . GLU B 2 17 ? 10.357 42.248 -1.221 1.00 9.73 15 GLU B CA 1
ATOM 2402 C C . GLU B 2 17 ? 9.140 41.454 -1.707 1.00 9.36 15 GLU B C 1
ATOM 2403 O O . GLU B 2 17 ? 8.009 41.847 -1.440 1.00 9.29 15 GLU B O 1
ATOM 2420 N N . THR B 2 19 ? 8.280 38.370 -0.755 1.00 8.54 17 THR B N 1
ATOM 2421 C CA . THR B 2 19 ? 7.648 37.719 0.396 1.00 8.98 17 THR B CA 1
ATOM 2422 C C . THR B 2 19 ? 6.847 38.720 1.234 1.00 6.12 17 THR B C 1
ATOM 2423 O O . THR B 2 19 ? 5.736 38.405 1.651 1.00 7.64 17 THR B O 1
ATOM 2427 N N . ALA B 2 20 ? 7.371 39.927 1.440 1.00 6.83 18 ALA B N 1
ATOM 2428 C CA . ALA B 2 20 ? 6.620 40.964 2.134 1.00 6.64 18 ALA B CA 1
ATOM 2429 C C . ALA B 2 20 ? 5.264 41.224 1.451 1.00 7.11 18 ALA B C 1
ATOM 2430 O O . ALA B 2 20 ? 4.236 41.370 2.117 1.00 7.99 18 ALA B O 1
ATOM 2432 N N . GLN B 2 21 ? 5.239 41.247 0.125 1.00 7.97 19 GLN B N 1
ATOM 2433 C CA . GLN B 2 21 ? 3.970 41.483 -0.565 1.00 8.37 19 GLN B CA 1
ATOM 2434 C C . GLN B 2 21 ? 2.907 40.446 -0.236 1.00 9.55 19 GLN B C 1
ATOM 2435 O O . GLN B 2 21 ? 1.716 40.765 -0.132 1.00 9.80 19 GLN B O 1
ATOM 2441 N N . VAL B 2 22 ? 3.341 39.210 -0.060 1.00 7.82 20 VAL B N 1
ATOM 2442 C CA . VAL B 2 22 ? 2.401 38.131 0.264 1.00 9.50 20 VAL B CA 1
ATOM 2443 C C . VAL B 2 22 ? 1.638 38.392 1.578 1.00 8.29 20 VAL B C 1
ATOM 2444 O O . VAL B 2 22 ? 0.485 37.959 1.723 1.00 10.49 20 VAL B O 1
ATOM 2448 N N . VAL B 2 23 ? 2.269 39.079 2.530 1.00 8.44 21 VAL B N 1
ATOM 2449 C CA . VAL B 2 23 ? 1.633 39.393 3.805 1.00 9.31 21 VAL B CA 1
ATOM 2450 C C . VAL B 2 23 ? 1.318 40.899 3.967 1.00 10.05 21 VAL B C 1
ATOM 2451 O O . VAL B 2 23 ? 1.194 41.396 5.079 1.00 9.76 21 VAL B O 1
ATOM 2455 N N . ASP B 2 24 ? 1.120 41.583 2.841 1.00 9.45 22 ASP B N 1
ATOM 2456 C CA . ASP B 2 24 ? 0.630 42.973 2.802 1.00 11.76 22 ASP B CA 1
ATOM 2457 C C . ASP B 2 24 ? 1.591 43.975 3.418 1.00 12.41 22 ASP B C 1
ATOM 2458 O O . ASP B 2 24 ? 1.153 44.947 4.051 1.00 16.21 22 ASP B O 1
ATOM 2463 N N . VAL B 2 25 ? 2.888 43.747 3.229 1.00 9.20 23 VAL B N 1
ATOM 2464 C CA . VAL B 2 25 ? 3.909 44.648 3.710 1.00 9.62 23 VAL B CA 1
ATOM 2465 C C . VAL B 2 25 ? 4.773 45.119 2.542 1.00 8.97 23 VAL B C 1
ATOM 2466 O O . VAL B 2 25 ? 5.072 44.369 1.612 1.00 9.67 23 VAL B O 1
ATOM 2470 N N . THR B 2 26 ? 5.165 46.391 2.596 1.00 9.97 24 THR B N 1
ATOM 2471 C CA . THR B 2 26 ? 6.069 46.969 1.612 1.00 10.26 24 THR B CA 1
ATOM 2472 C C . THR B 2 26 ? 7.491 47.031 2.171 1.00 9.91 24 THR B C 1
ATOM 2473 O O . THR B 2 26 ? 7.780 47.801 3.093 1.00 9.79 24 THR B O 1
ATOM 2477 N N . ALA B 2 27 ? 8.369 46.195 1.626 1.00 8.71 25 ALA B N 1
ATOM 2478 C CA . ALA B 2 27 ? 9.771 46.233 2.007 1.00 8.75 25 ALA B CA 1
ATOM 2479 C C . ALA B 2 27 ? 10.416 47.552 1.610 1.00 9.15 25 ALA B C 1
ATOM 2480 O O . ALA B 2 27 ? 10.070 48.144 0.590 1.00 9.25 25 ALA B O 1
ATOM 2482 N N . SER B 2 28 ? 11.361 48.004 2.428 1.00 8.87 26 SER B N 1
ATOM 2483 C CA A SER B 2 28 ? 12.086 49.249 2.208 0.50 9.89 26 SER B CA 1
ATOM 2484 C CA B SER B 2 28 ? 12.082 49.245 2.190 0.50 8.85 26 SER B CA 1
ATOM 2485 C C . SER B 2 28 ? 13.518 48.932 1.814 1.00 10.03 26 SER B C 1
ATOM 2486 O O . SER B 2 28 ? 14.307 48.515 2.652 1.00 9.35 26 SER B O 1
ATOM 2491 N N . HIS B 2 29 ? 13.849 49.111 0.547 1.00 9.93 27 HIS B N 1
ATOM 2492 C CA . HIS B 2 29 ? 15.222 48.945 0.083 1.00 9.43 27 HIS B CA 1
ATOM 2493 C C . HIS B 2 29 ? 16.208 49.832 0.877 1.00 11.40 27 HIS B C 1
ATOM 2494 O O . HIS B 2 29 ? 17.312 49.414 1.234 1.00 10.98 27 HIS B O 1
ATOM 2501 N N . ASP B 2 30 ? 15.795 51.054 1.172 1.00 11.31 28 ASP B N 1
ATOM 2502 C CA . ASP B 2 30 ? 16.648 51.965 1.906 1.00 11.73 28 ASP B CA 1
ATOM 2503 C C . ASP B 2 30 ? 17.032 51.417 3.280 1.00 12.06 28 ASP B C 1
ATOM 2504 O O . ASP B 2 30 ? 18.156 51.610 3.729 1.00 12.82 28 ASP B O 1
ATOM 2509 N N . LYS B 2 31 ? 16.112 50.727 3.939 1.00 10.97 29 LYS B N 1
ATOM 2510 C CA . LYS B 2 31 ? 16.378 50.156 5.263 1.00 11.39 29 LYS B CA 1
ATOM 2511 C C . LYS B 2 31 ? 17.041 48.785 5.180 1.00 10.45 29 LYS B C 1
ATOM 2512 O O . LYS B 2 31 ? 17.878 48.452 6.015 1.00 10.85 29 LYS B O 1
ATOM 2518 N N . VAL B 2 32 ? 16.634 47.979 4.199 1.00 9.94 30 VAL B N 1
ATOM 2519 C CA . VAL B 2 32 ? 17.120 46.602 4.077 1.00 8.71 30 VAL B CA 1
ATOM 2520 C C . VAL B 2 32 ? 18.486 46.486 3.398 1.00 9.66 30 VAL B C 1
ATOM 2521 O O . VAL B 2 32 ? 19.341 45.698 3.831 1.00 8.94 30 VAL B O 1
ATOM 2525 N N . TRP B 2 33 ? 18.724 47.256 2.336 1.00 9.77 31 TRP B N 1
ATOM 2526 C CA . TRP B 2 33 ? 19.974 47.111 1.606 1.00 11.00 31 TRP B CA 1
ATOM 2527 C C . TRP B 2 33 ? 21.207 47.268 2.516 1.00 9.57 31 TRP B C 1
ATOM 2528 O O . TRP B 2 33 ? 22.121 46.472 2.444 1.00 9.86 31 TRP B O 1
ATOM 2539 N N . PRO B 2 34 ? 21.222 48.273 3.401 1.00 9.41 32 PRO B N 1
ATOM 2540 C CA . PRO B 2 34 ? 22.394 48.386 4.275 1.00 10.37 32 PRO B CA 1
ATOM 2541 C C . PRO B 2 34 ? 22.615 47.175 5.188 1.00 9.26 32 PRO B C 1
ATOM 2542 O O . PRO B 2 34 ? 23.753 46.827 5.491 1.00 9.04 32 PRO B O 1
ATOM 2546 N N . ILE B 2 35 ? 21.524 46.531 5.584 1.00 8.64 33 ILE B N 1
ATOM 2547 C CA . ILE B 2 35 ? 21.590 45.353 6.440 1.00 8.17 33 ILE B CA 1
ATOM 2548 C C . ILE B 2 35 ? 22.221 44.206 5.648 1.00 8.13 33 ILE B C 1
ATOM 2549 O O . ILE B 2 35 ? 23.121 43.513 6.153 1.00 9.23 33 ILE B O 1
ATOM 2554 N N . LEU B 2 36 ? 21.811 44.017 4.388 1.00 8.56 34 LEU B N 1
ATOM 2555 C CA . LEU B 2 36 ? 22.318 42.907 3.606 1.00 10.25 34 LEU B CA 1
ATOM 2556 C C . LEU B 2 36 ? 23.793 43.122 3.316 1.00 9.74 34 LEU B C 1
ATOM 2557 O O . LEU B 2 36 ? 24.587 42.185 3.416 1.00 10.19 34 LEU B O 1
ATOM 2562 N N . ASN B 2 37 ? 24.168 44.353 2.989 1.00 9.11 35 ASN B N 1
ATOM 2563 C CA . ASN B 2 37 ? 25.588 44.680 2.867 1.00 10.18 35 ASN B CA 1
ATOM 2564 C C . ASN B 2 37 ? 26.401 44.409 4.115 1.00 10.26 35 ASN B C 1
ATOM 2565 O O . ASN B 2 37 ? 27.503 43.858 4.043 1.00 10.48 35 ASN B O 1
ATOM 2570 N N . ALA B 2 38 ? 25.843 44.766 5.264 1.00 9.53 36 ALA B N 1
ATOM 2571 C CA . ALA B 2 38 ? 26.533 44.578 6.539 1.00 9.08 36 ALA B CA 1
ATOM 2572 C C . ALA B 2 38 ? 26.862 43.122 6.821 1.00 8.96 36 ALA B C 1
ATOM 2573 O O . ALA B 2 38 ? 27.935 42.832 7.363 1.00 9.65 36 ALA B O 1
ATOM 2575 N N . PHE B 2 39 ? 25.968 42.225 6.421 1.00 8.93 37 PHE B N 1
ATOM 2576 C CA . PHE B 2 39 ? 26.108 40.802 6.676 1.00 9.37 37 PHE B CA 1
ATOM 2577 C C . PHE B 2 39 ? 26.414 39.985 5.429 1.00 9.51 37 PHE B C 1
ATOM 2578 O O . PHE B 2 39 ? 26.208 38.768 5.428 1.00 9.70 37 PHE B O 1
ATOM 2586 N N . GLN B 2 40 ? 26.959 40.621 4.392 1.00 9.99 38 GLN B N 1
ATOM 2587 C CA . GLN B 2 40 ? 27.116 39.943 3.106 1.00 11.32 38 GLN B CA 1
ATOM 2588 C C . GLN B 2 40 ? 28.013 38.710 3.190 1.00 12.98 38 GLN B C 1
ATOM 2589 O O . GLN B 2 40 ? 27.810 37.763 2.426 1.00 14.85 38 GLN B O 1
ATOM 2595 N N . ASP B 2 41 ? 28.992 38.719 4.096 1.00 12.00 39 ASP B N 1
ATOM 2596 C CA . ASP B 2 41 ? 29.927 37.599 4.247 1.00 13.10 39 ASP B CA 1
ATOM 2597 C C . ASP B 2 41 ? 29.299 36.346 4.887 1.00 13.61 39 ASP B C 1
ATOM 2598 O O . ASP B 2 41 ? 29.819 35.246 4.727 1.00 16.46 39 ASP B O 1
ATOM 2603 N N . VAL B 2 42 ? 28.188 36.510 5.608 1.00 12.66 40 VAL B N 1
ATOM 2604 C CA . VAL B 2 42 ? 27.560 35.381 6.310 1.00 12.26 40 VAL B CA 1
ATOM 2605 C C . VAL B 2 42 ? 26.212 34.942 5.734 1.00 13.64 40 VAL B C 1
ATOM 2606 O O . VAL B 2 42 ? 25.664 33.939 6.165 1.00 13.60 40 VAL B O 1
ATOM 2610 N N . ILE B 2 43 ? 25.700 35.647 4.740 1.00 11.28 41 ILE B N 1
ATOM 2611 C CA . ILE B 2 43 ? 24.388 35.332 4.183 1.00 13.24 41 ILE B CA 1
ATOM 2612 C C . ILE B 2 43 ? 24.317 33.966 3.459 1.00 10.86 41 ILE B C 1
ATOM 2613 O O . ILE B 2 43 ? 23.355 33.218 3.651 1.00 10.38 41 ILE B O 1
ATOM 2618 N N . ALA B 2 44 ? 25.316 33.619 2.655 1.00 11.76 42 ALA B N 1
ATOM 2619 C CA . ALA B 2 44 ? 25.221 32.382 1.865 1.00 12.16 42 ALA B CA 1
ATOM 2620 C C . ALA B 2 44 ? 25.087 31.120 2.729 1.00 11.65 42 ALA B C 1
ATOM 2621 O O . ALA B 2 44 ? 24.346 30.203 2.391 1.00 11.60 42 ALA B O 1
ATOM 2623 N N . ASP B 2 45 ? 25.783 31.091 3.861 1.00 11.31 43 ASP B N 1
ATOM 2624 C CA . ASP B 2 45 ? 25.782 29.919 4.737 1.00 11.85 43 ASP B CA 1
ATOM 2625 C C . ASP B 2 45 ? 24.734 30.016 5.851 1.00 12.06 43 ASP B C 1
ATOM 2626 O O . ASP B 2 45 ? 24.601 29.090 6.643 1.00 12.09 43 ASP B O 1
ATOM 2631 N N . SER B 2 46 ? 23.959 31.098 5.884 1.00 9.33 44 SER B N 1
ATOM 2632 C CA . SER B 2 46 ? 22.986 31.284 6.972 1.00 9.80 44 SER B CA 1
ATOM 2633 C C . SER B 2 46 ? 21.710 30.483 6.714 1.00 9.40 44 SER B C 1
ATOM 2634 O O . SER B 2 46 ? 21.449 30.061 5.573 1.00 9.56 44 SER B O 1
ATOM 2637 N N . VAL B 2 47 ? 20.906 30.328 7.765 1.00 8.72 45 VAL B N 1
ATOM 2638 C CA . VAL B 2 47 ? 19.507 29.876 7.669 1.00 7.53 45 VAL B CA 1
ATOM 2639 C C . VAL B 2 47 ? 18.635 31.133 7.664 1.00 7.67 45 VAL B C 1
ATOM 2640 O O . VAL B 2 47 ? 18.803 31.999 8.522 1.00 9.19 45 VAL B O 1
ATOM 2644 N N . ILE B 2 48 ? 17.765 31.269 6.670 1.00 7.85 46 ILE B N 1
ATOM 2645 C CA . ILE B 2 48 ? 16.949 32.474 6.499 1.00 7.90 46 ILE B CA 1
ATOM 2646 C C . ILE B 2 48 ? 15.468 32.118 6.538 1.00 7.92 46 ILE B C 1
ATOM 2647 O O . ILE B 2 48 ? 14.982 31.262 5.773 1.00 7.32 46 ILE B O 1
ATOM 2652 N N . SER B 2 49 ? 14.763 32.773 7.447 1.00 6.75 47 SER B N 1
ATOM 2653 C CA . SER B 2 49 ? 13.333 32.597 7.590 1.00 6.69 47 SER B CA 1
ATOM 2654 C C . SER B 2 49 ? 12.594 33.918 7.648 1.00 7.01 47 SER B C 1
ATOM 2655 O O . SER B 2 49 ? 13.156 34.963 7.994 1.00 6.64 47 SER B O 1
ATOM 2658 N N . PHE B 2 50 ? 11.329 33.843 7.258 1.00 5.67 48 PHE B N 1
ATOM 2659 C CA . PHE B 2 50 ? 10.417 34.977 7.213 1.00 5.53 48 PHE B CA 1
ATOM 2660 C C . PHE B 2 50 ? 9.321 34.732 8.211 1.00 7.10 48 PHE B C 1
ATOM 2661 O O . PHE B 2 50 ? 8.704 33.667 8.177 1.00 6.89 48 PHE B O 1
ATOM 2669 N N . ARG B 2 51 ? 9.115 35.696 9.114 1.00 7.09 49 ARG B N 1
ATOM 2670 C CA A ARG B 2 51 ? 8.224 35.493 10.279 0.50 6.17 49 ARG B CA 1
ATOM 2671 C CA B ARG B 2 51 ? 8.288 35.514 10.289 0.50 6.12 49 ARG B CA 1
ATOM 2672 C C . ARG B 2 51 ? 7.160 36.556 10.284 1.00 5.54 49 ARG B C 1
ATOM 2673 O O . ARG B 2 51 ? 7.427 37.760 10.463 1.00 7.00 49 ARG B O 1
ATOM 2688 N N . ALA B 2 52 ? 5.930 36.091 10.051 1.00 6.27 50 ALA B N 1
ATOM 2689 C CA . ALA B 2 52 ? 4.731 36.938 10.007 1.00 6.77 50 ALA B CA 1
ATOM 2690 C C . ALA B 2 52 ? 4.015 36.898 11.353 1.00 6.65 50 ALA B C 1
ATOM 2691 O O . ALA B 2 52 ? 4.193 35.956 12.126 1.00 7.68 50 ALA B O 1
ATOM 2693 N N . SER B 2 53 ? 3.181 37.909 11.616 1.00 7.34 51 SER B N 1
ATOM 2694 C CA . SER B 2 53 ? 2.516 38.050 12.906 1.00 7.87 51 SER B CA 1
ATOM 2695 C C . SER B 2 53 ? 1.074 38.511 12.743 1.00 7.76 51 SER B C 1
ATOM 2696 O O . SER B 2 53 ? 0.767 39.195 11.782 1.00 7.60 51 SER B O 1
ATOM 2699 N N . THR B 2 54 ? 0.223 38.160 13.707 1.00 8.58 52 THR B N 1
ATOM 2700 C CA . THR B 2 54 ? -1.078 38.819 13.830 1.00 9.29 52 THR B CA 1
ATOM 2701 C C . THR B 2 54 ? -1.012 39.914 14.876 1.00 11.34 52 THR B C 1
ATOM 2702 O O . THR B 2 54 ? -0.057 40.014 15.635 1.00 11.43 52 THR B O 1
ATOM 2706 N N . GLY B 2 55 ? -2.043 40.745 14.902 1.00 11.27 53 GLY B N 1
ATOM 2707 C CA . GLY B 2 55 ? -2.112 41.836 15.850 1.00 12.53 53 GLY B CA 1
ATOM 2708 C C . GLY B 2 55 ? -1.295 43.005 15.360 1.00 13.37 53 GLY B C 1
ATOM 2709 O O . GLY B 2 55 ? -1.118 43.171 14.152 1.00 10.45 53 GLY B O 1
ATOM 2710 N N . SER B 2 56 ? -0.798 43.811 16.291 1.00 15.74 54 SER B N 1
ATOM 2711 C CA . SER B 2 56 ? -0.182 45.082 15.928 1.00 15.06 54 SER B CA 1
ATOM 2712 C C . SER B 2 56 ? 1.071 44.859 15.073 1.00 14.69 54 SER B C 1
ATOM 2713 O O . SER B 2 56 ? 1.351 45.649 14.165 1.00 16.49 54 SER B O 1
ATOM 2716 N N . SER B 2 57 ? 1.783 43.768 15.328 1.00 12.74 55 SER B N 1
ATOM 2717 C CA . SER B 2 57 ? 3.012 43.457 14.591 1.00 12.92 55 SER B CA 1
ATOM 2718 C C . SER B 2 57 ? 2.774 43.000 13.137 1.00 10.74 55 SER B C 1
ATOM 2719 O O . SER B 2 57 ? 3.730 42.803 12.375 1.00 10.48 55 SER B O 1
ATOM 2722 N N . ALA B 2 58 ? 1.509 42.846 12.726 1.00 9.93 56 ALA B N 1
ATOM 2723 C CA . ALA B 2 58 ? 1.188 42.532 11.327 1.00 9.05 56 ALA B CA 1
ATOM 2724 C C . ALA B 2 58 ? 1.634 43.602 10.338 1.00 9.56 56 ALA B C 1
ATOM 2725 O O . ALA B 2 58 ? 1.620 43.361 9.129 1.00 9.66 56 ALA B O 1
ATOM 2727 N N . ASP B 2 59 ? 1.970 44.800 10.806 1.00 8.98 57 ASP B N 1
ATOM 2728 C CA . ASP B 2 59 ? 2.430 45.878 9.917 1.00 11.02 57 ASP B CA 1
ATOM 2729 C C . ASP B 2 59 ? 3.854 45.687 9.384 1.00 11.04 57 ASP B C 1
ATOM 2730 O O . ASP B 2 59 ? 4.303 46.499 8.584 1.00 11.81 57 ASP B O 1
ATOM 2735 N N . ASP B 2 60 ? 4.559 44.642 9.808 1.00 8.86 58 ASP B N 1
ATOM 2736 C CA . ASP B 2 60 ? 5.874 44.374 9.256 1.00 9.29 58 ASP B CA 1
ATOM 2737 C C . ASP B 2 60 ? 6.078 42.861 9.151 1.00 8.32 58 ASP B C 1
ATOM 2738 O O . ASP B 2 60 ? 5.360 42.087 9.776 1.00 9.00 58 ASP B O 1
ATOM 2743 N N . LEU B 2 61 ? 6.995 42.468 8.281 1.00 7.74 59 LEU B N 1
ATOM 2744 C CA . LEU B 2 61 ? 7.454 41.091 8.170 1.00 7.42 59 LEU B CA 1
ATOM 2745 C C . LEU B 2 61 ? 8.881 41.023 8.669 1.00 8.41 59 LEU B C 1
ATOM 2746 O O . LEU B 2 61 ? 9.720 41.824 8.254 1.00 7.61 59 LEU B O 1
ATOM 2751 N N . ASP B 2 62 ? 9.163 40.079 9.564 1.00 7.32 60 ASP B N 1
ATOM 2752 C CA A ASP B 2 62 ? 10.511 39.950 10.045 0.50 7.18 60 ASP B CA 1
ATOM 2753 C CA B ASP B 2 62 ? 10.511 39.859 10.110 0.50 7.51 60 ASP B CA 1
ATOM 2754 C C . ASP B 2 62 ? 11.305 38.938 9.223 1.00 6.81 60 ASP B C 1
ATOM 2755 O O . ASP B 2 62 ? 10.761 37.947 8.728 1.00 7.96 60 ASP B O 1
ATOM 2764 N N . CYS B 2 63 ? 12.582 39.251 9.040 1.00 7.41 61 CYS B N 1
ATOM 2765 C CA A CYS B 2 63 ? 13.505 38.361 8.373 0.80 6.92 61 CYS B CA 1
ATOM 2766 C CA B CYS B 2 63 ? 13.528 38.369 8.373 0.20 7.39 61 CYS B CA 1
ATOM 2767 C C . CYS B 2 63 ? 14.588 38.005 9.383 1.00 8.04 61 CYS B C 1
ATOM 2768 O O . CYS B 2 63 ? 15.199 38.887 9.974 1.00 8.73 61 CYS B O 1
ATOM 2773 N N A ARG B 2 64 ? 14.784 36.704 9.587 0.50 13.39 62 ARG B N 1
ATOM 2774 N N B ARG B 2 64 ? 14.824 36.699 9.524 0.50 13.36 62 ARG B N 1
ATOM 2775 C CA A ARG B 2 64 ? 15.745 36.191 10.560 0.50 12.12 62 ARG B CA 1
ATOM 2776 C CA B ARG B 2 64 ? 15.695 36.115 10.544 0.50 12.58 62 ARG B CA 1
ATOM 2777 C C A ARG B 2 64 ? 16.870 35.469 9.830 0.50 11.80 62 ARG B C 1
ATOM 2778 C C B ARG B 2 64 ? 16.863 35.388 9.896 0.50 11.59 62 ARG B C 1
ATOM 2779 O O A ARG B 2 64 ? 16.635 34.693 8.906 0.50 11.80 62 ARG B O 1
ATOM 2780 O O B ARG B 2 64 ? 16.634 34.466 9.114 0.50 11.76 62 ARG B O 1
ATOM 2795 N N . PHE B 2 65 ? 18.104 35.799 10.186 1.00 9.95 63 PHE B N 1
ATOM 2796 C CA . PHE B 2 65 ? 19.290 35.037 9.766 1.00 10.78 63 PHE B CA 1
ATOM 2797 C C . PHE B 2 65 ? 19.765 34.299 11.003 1.00 10.08 63 PHE B C 1
ATOM 2798 O O . PHE B 2 65 ? 20.002 34.927 12.029 1.00 11.57 63 PHE B O 1
ATOM 2806 N N . THR B 2 66 ? 19.913 32.986 10.926 1.00 9.47 64 THR B N 1
ATOM 2807 C CA . THR B 2 66 ? 20.448 32.239 12.060 1.00 10.24 64 THR B CA 1
ATOM 2808 C C . THR B 2 66 ? 21.557 31.339 11.568 1.00 10.01 64 THR B C 1
ATOM 2809 O O . THR B 2 66 ? 21.866 31.304 10.378 1.00 9.83 64 THR B O 1
ATOM 2813 N N . MET B 2 67 ? 22.172 30.636 12.507 1.00 10.59 65 MET B N 1
ATOM 2814 C CA . MET B 2 67 ? 23.332 29.785 12.252 1.00 12.02 65 MET B CA 1
ATOM 2815 C C . MET B 2 67 ? 24.560 30.590 11.834 1.00 11.29 65 MET B C 1
ATOM 2816 O O . MET B 2 67 ? 25.464 30.037 11.198 1.00 13.55 65 MET B O 1
ATOM 2821 N N . LEU B 2 68 ? 24.582 31.874 12.193 1.00 7.49 66 LEU B N 1
ATOM 2822 C CA . LEU B 2 68 ? 25.715 32.713 11.911 1.00 7.97 66 LEU B CA 1
ATOM 2823 C C . LEU B 2 68 ? 26.888 32.280 12.791 1.00 6.89 66 LEU B C 1
ATOM 2824 O O . LEU B 2 68 ? 26.706 31.831 13.948 1.00 6.99 66 LEU B O 1
ATOM 2829 N N . PRO B 2 69 ? 28.110 32.460 12.286 1.00 8.32 67 PRO B N 1
ATOM 2830 C CA . PRO B 2 69 ? 29.250 31.828 12.948 1.00 7.89 67 PRO B CA 1
ATOM 2831 C C . PRO B 2 69 ? 29.715 32.521 14.218 1.00 7.80 67 PRO B C 1
ATOM 2832 O O . PRO B 2 69 ? 29.520 33.725 14.390 1.00 8.38 67 PRO B O 1
ATOM 2847 N N . GLY B 2 71 ? 32.387 34.260 16.231 1.00 13.02 69 GLY B N 1
ATOM 2848 C CA . GLY B 2 71 ? 33.350 35.189 15.656 1.00 12.20 69 GLY B CA 1
ATOM 2849 C C . GLY B 2 71 ? 32.671 36.375 15.002 1.00 10.94 69 GLY B C 1
ATOM 2850 O O . GLY B 2 71 ? 33.290 37.430 14.875 1.00 14.14 69 GLY B O 1
ATOM 2851 N N . LEU B 2 72 ? 31.413 36.215 14.592 1.00 10.36 70 LEU B N 1
ATOM 2852 C CA . LEU B 2 72 ? 30.588 37.359 14.249 1.00 11.25 70 LEU B CA 1
ATOM 2853 C C . LEU B 2 72 ? 29.932 37.842 15.539 1.00 12.69 70 LEU B C 1
ATOM 2854 O O . LEU B 2 72 ? 29.149 37.085 16.129 1.00 11.54 70 LEU B O 1
ATOM 2859 N N . ASP B 2 73 ? 30.242 39.059 15.999 1.00 12.43 71 ASP B N 1
ATOM 2860 C CA . ASP B 2 73 ? 29.407 39.720 16.996 1.00 10.59 71 ASP B CA 1
ATOM 2861 C C . ASP B 2 73 ? 28.392 40.470 16.152 1.00 10.14 71 ASP B C 1
ATOM 2862 O O . ASP B 2 73 ? 28.727 41.461 15.529 1.00 8.08 71 ASP B O 1
ATOM 2867 N N . PRO B 2 74 ? 27.148 39.981 16.116 1.00 9.30 72 PRO B N 1
ATOM 2868 C CA . PRO B 2 74 ? 26.193 40.531 15.188 1.00 7.97 72 PRO B CA 1
ATOM 2869 C C . PRO B 2 74 ? 25.712 41.914 15.594 1.00 6.72 72 PRO B C 1
ATOM 2870 O O . PRO B 2 74 ? 25.298 42.660 14.726 1.00 6.95 72 PRO B O 1
ATOM 2874 N N . TYR B 2 75 ? 25.730 42.235 16.881 1.00 7.21 73 TYR B N 1
ATOM 2875 C CA . TYR B 2 75 ? 25.389 43.602 17.285 1.00 6.15 73 TYR B CA 1
ATOM 2876 C C . TYR B 2 75 ? 26.509 44.568 16.899 1.00 7.86 73 TYR B C 1
ATOM 2877 O O . TYR B 2 75 ? 26.252 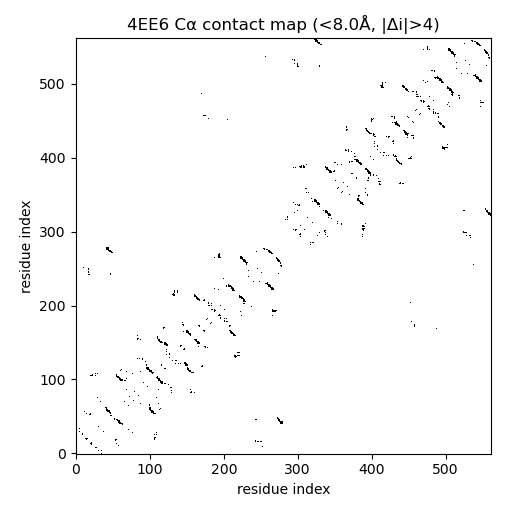45.641 16.347 1.00 5.93 73 TYR B O 1
ATOM 2886 N N . ALA B 2 76 ? 27.759 44.199 17.179 1.00 7.34 74 ALA B N 1
ATOM 2887 C CA . ALA B 2 76 ? 28.873 45.013 16.744 1.00 6.21 74 ALA B CA 1
ATOM 2888 C C . ALA B 2 76 ? 28.837 45.249 15.223 1.00 6.21 74 ALA B C 1
ATOM 2889 O O . ALA B 2 76 ? 29.096 46.352 14.767 1.00 6.62 74 ALA B O 1
ATOM 2891 N N . ARG B 2 77 ? 28.531 44.221 14.454 1.00 7.28 75 ARG B N 1
ATOM 2892 C CA . ARG B 2 77 ? 28.455 44.390 13.006 1.00 6.90 75 ARG B CA 1
ATOM 2893 C C . ARG B 2 77 ? 27.364 45.389 12.615 1.00 7.05 75 ARG B C 1
ATOM 2894 O O . ARG B 2 77 ? 27.579 46.238 11.746 1.00 6.68 75 ARG B O 1
ATOM 2902 N N . ALA B 2 78 ? 26.216 45.281 13.278 1.00 5.15 76 ALA B N 1
ATOM 2903 C CA . ALA B 2 78 ? 25.131 46.199 13.040 1.00 5.82 76 ALA B CA 1
ATOM 2904 C C . ALA B 2 78 ? 25.561 47.625 13.382 1.00 5.96 76 ALA B C 1
ATOM 2905 O O . ALA B 2 78 ? 25.273 48.548 12.638 1.00 7.08 76 ALA B O 1
ATOM 2907 N N . LEU B 2 79 ? 26.220 47.795 14.534 1.00 5.89 77 LEU B N 1
ATOM 2908 C CA . LEU B 2 79 ? 26.733 49.139 14.926 1.00 5.47 77 LEU B CA 1
ATOM 2909 C C . LEU B 2 79 ? 27.725 49.688 13.883 1.00 7.14 77 LEU B C 1
ATOM 2910 O O . LEU B 2 79 ? 27.680 50.867 13.511 1.00 7.08 77 LEU B O 1
ATOM 2915 N N . GLU B 2 80 ? 28.628 48.823 13.441 1.00 8.08 78 GLU B N 1
ATOM 2916 C CA A GLU B 2 80 ? 29.693 49.167 12.503 0.50 8.51 78 GLU B CA 1
ATOM 2917 C CA B GLU B 2 80 ? 29.686 49.228 12.523 0.50 8.06 78 GLU B CA 1
ATOM 2918 C C . GLU B 2 80 ? 29.153 49.752 11.203 1.00 7.97 78 GLU B C 1
ATOM 2919 O O . GLU B 2 80 ? 29.764 50.637 10.619 1.00 9.76 78 GLU B O 1
ATOM 2930 N N . HIS B 2 81 ? 28.015 49.225 10.766 1.00 7.91 79 HIS B N 1
ATOM 2931 C CA . HIS B 2 81 ? 27.394 49.629 9.514 1.00 7.97 79 HIS B CA 1
ATOM 2932 C C . HIS B 2 81 ? 26.254 50.626 9.719 1.00 8.35 79 HIS B C 1
ATOM 2933 O O . HIS B 2 81 ? 25.504 50.891 8.778 1.00 9.42 79 HIS B O 1
ATOM 2940 N N . GLY B 2 82 ? 26.115 51.168 10.930 1.00 8.29 80 GLY B N 1
ATOM 2941 C CA . GLY B 2 82 ? 25.116 52.215 11.161 1.00 8.73 80 GLY B CA 1
ATOM 2942 C C . GLY B 2 82 ? 23.669 51.748 11.092 1.00 8.65 80 GLY B C 1
ATOM 2943 O O . GLY B 2 82 ? 22.766 52.562 10.896 1.00 10.37 80 GLY B O 1
ATOM 2944 N N . LEU B 2 83 ? 23.439 50.456 11.312 1.00 8.35 81 LEU B N 1
ATOM 2945 C CA . LEU B 2 83 ? 22.083 49.902 11.257 1.00 8.32 81 LEU B CA 1
ATOM 2946 C C . LEU B 2 83 ? 21.263 50.185 12.519 1.00 7.94 81 LEU B C 1
ATOM 2947 O O . LEU B 2 83 ? 20.040 50.055 12.518 1.00 8.82 81 LEU B O 1
ATOM 2952 N N . THR B 2 84 ? 21.961 50.503 13.609 1.00 7.54 82 THR B N 1
ATOM 2953 C CA . THR B 2 84 ? 21.400 50.631 14.939 1.00 8.39 82 THR B CA 1
ATOM 2954 C C . THR B 2 84 ? 22.331 51.574 15.720 1.00 8.22 82 THR B C 1
ATOM 2955 O O . THR B 2 84 ? 23.532 51.601 15.454 1.00 8.25 82 THR B O 1
ATOM 2959 N N . PRO B 2 85 ? 21.777 52.372 16.655 1.00 9.56 83 PRO B N 1
ATOM 2960 C CA . PRO B 2 85 ? 22.601 53.407 17.243 1.00 8.72 83 PRO B CA 1
ATOM 2961 C C . PRO B 2 85 ? 23.250 52.935 18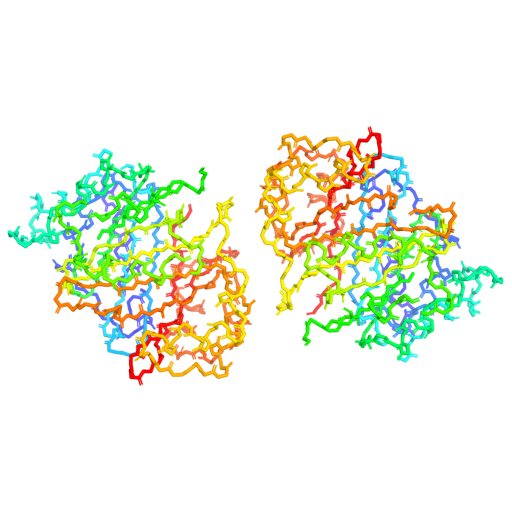.511 1.00 8.20 83 PRO B C 1
ATOM 2962 O O . PRO B 2 85 ? 22.728 52.064 19.188 1.00 8.68 83 PRO B O 1
ATOM 2977 N N . THR B 2 87 ? 24.240 52.978 22.281 1.00 9.54 85 THR B N 1
ATOM 2978 C CA . THR B 2 87 ? 23.501 53.310 23.495 1.00 10.13 85 THR B CA 1
ATOM 2979 C C . THR B 2 87 ? 24.252 52.934 24.774 1.00 11.90 85 THR B C 1
ATOM 2980 O O . THR B 2 87 ? 24.987 51.933 24.813 1.00 11.11 85 THR B O 1
ATOM 2984 N N . ASP B 2 88 ? 24.025 53.733 25.808 1.00 11.11 86 ASP B N 1
ATOM 2985 C CA . ASP B 2 88 ? 24.460 53.432 27.172 1.00 11.34 86 ASP B CA 1
ATOM 2986 C C . ASP B 2 88 ? 23.473 52.542 27.918 1.00 12.95 86 ASP B C 1
ATOM 2987 O O . ASP B 2 88 ? 23.772 52.103 29.027 1.00 12.74 86 ASP B O 1
ATOM 2992 N N . HIS B 2 89 ? 22.275 52.366 27.376 1.00 10.81 87 HIS B N 1
ATOM 2993 C CA . HIS B 2 89 ? 21.289 51.488 28.015 1.00 10.79 87 HIS B CA 1
ATOM 2994 C C . HIS B 2 89 ? 21.867 50.062 28.071 1.00 10.18 87 HIS B C 1
ATOM 2995 O O . HIS B 2 89 ? 22.573 49.648 27.158 1.00 9.52 87 HIS B O 1
ATOM 3002 N N . PRO B 2 90 ? 21.575 49.311 29.137 1.00 10.28 88 PRO B N 1
ATOM 3003 C CA . PRO B 2 90 ? 22.119 47.944 29.225 1.00 8.95 88 PRO B CA 1
ATOM 3004 C C . PRO B 2 90 ? 21.797 46.994 28.066 1.00 9.70 88 PRO B C 1
ATOM 3005 O O . PRO B 2 90 ? 22.501 46.014 27.880 1.00 8.28 88 PRO B O 1
ATOM 3009 N N . VAL B 2 91 ? 20.765 47.287 27.285 1.00 7.53 89 VAL B N 1
ATOM 3010 C CA . VAL B 2 91 ? 20.474 46.478 26.107 1.00 8.43 89 VAL B CA 1
ATOM 3011 C C . VAL B 2 91 ? 21.699 46.393 25.192 1.00 8.67 89 VAL B C 1
ATOM 3012 O O . VAL B 2 91 ? 21.943 45.357 24.572 1.00 8.35 89 VAL B O 1
ATOM 3016 N N . GLY B 2 92 ? 22.469 47.477 25.119 1.00 8.26 90 GLY B N 1
ATOM 3017 C CA . GLY B 2 92 ? 23.621 47.497 24.244 1.00 8.40 90 GLY B CA 1
ATOM 3018 C C . GLY B 2 92 ? 24.817 46.723 24.728 1.00 8.36 90 GLY B C 1
ATOM 3019 O O . GLY B 2 92 ? 25.748 46.529 23.966 1.00 11.43 90 GLY B O 1
ATOM 3020 N N . SER B 2 93 ? 24.831 46.324 25.994 1.00 7.76 91 SER B N 1
ATOM 3021 C CA A SER B 2 93 ? 25.980 45.588 26.552 0.50 7.77 91 SER B CA 1
ATOM 3022 C CA B SER B 2 93 ? 25.966 45.599 26.584 0.50 7.84 91 SER B CA 1
ATOM 3023 C C . SER B 2 93 ? 25.649 44.133 26.892 1.00 8.53 91 SER B C 1
ATOM 3024 O O . SER B 2 93 ? 26.540 43.368 27.233 1.00 8.80 91 SER B O 1
ATOM 3029 N N . LEU B 2 94 ? 24.383 43.731 26.763 1.00 7.19 92 LEU B N 1
ATOM 3030 C CA . LEU B 2 94 ? 24.009 42.388 27.162 1.00 7.09 92 LEU B CA 1
ATOM 3031 C C . LEU B 2 94 ? 24.572 41.280 26.284 1.00 7.60 92 LEU B C 1
ATOM 3032 O O . LEU B 2 94 ? 24.971 40.232 26.792 1.00 7.29 92 LEU B O 1
ATOM 3037 N N . LEU B 2 95 ? 24.562 41.452 24.964 1.00 7.09 93 LEU B N 1
ATOM 3038 C CA . LEU B 2 95 ? 25.007 40.354 24.103 1.00 8.03 93 LEU B CA 1
ATOM 3039 C C . LEU B 2 95 ? 26.403 39.869 24.473 1.00 6.18 93 LEU B C 1
ATOM 3040 O O . LEU B 2 95 ? 26.649 38.663 24.541 1.00 7.55 93 LEU B O 1
ATOM 3045 N N . LYS B 2 96 ? 27.336 40.789 24.658 1.00 7.60 94 LYS B N 1
ATOM 3046 C CA . LYS B 2 96 ? 28.703 40.385 24.972 1.00 7.70 94 LYS B CA 1
ATOM 3047 C C . LYS B 2 96 ? 28.748 39.591 26.267 1.00 7.03 94 LYS B C 1
ATOM 3048 O O . LYS B 2 96 ? 29.486 38.624 26.371 1.00 8.31 94 LYS B O 1
ATOM 3051 N N . GLU B 2 97 ? 27.954 39.982 27.257 1.00 7.98 95 GLU B N 1
ATOM 3052 C CA . GLU B 2 97 ? 27.919 39.294 28.535 1.00 7.71 95 GLU B CA 1
ATOM 3053 C C . GLU B 2 97 ? 27.324 37.882 28.400 1.00 9.11 95 GLU B C 1
ATOM 3054 O O . GLU B 2 97 ? 27.808 36.909 28.982 1.00 7.33 95 GLU B O 1
ATOM 3060 N N . VAL B 2 98 ? 26.281 37.772 27.592 1.00 6.24 96 VAL B N 1
ATOM 3061 C CA . VAL B 2 98 ? 25.660 36.479 27.302 1.00 6.12 96 VAL B CA 1
ATOM 3062 C C . VAL B 2 98 ? 26.634 35.591 26.529 1.00 7.39 96 VAL B C 1
ATOM 3063 O O . VAL B 2 98 ? 26.809 34.419 26.852 1.00 7.23 96 VAL B O 1
ATOM 3067 N N . HIS B 2 99 ? 27.296 36.154 25.527 1.00 6.64 97 HIS B N 1
ATOM 3068 C CA . HIS B 2 99 ? 28.227 35.370 24.719 1.00 7.90 97 HIS B CA 1
ATOM 3069 C C . HIS B 2 99 ? 29.433 34.866 25.490 1.00 6.99 97 HIS B C 1
ATOM 3070 O O . HIS B 2 99 ? 29.960 33.812 25.190 1.00 8.31 97 HIS B O 1
ATOM 3077 N N . GLU B 2 100 ? 29.820 35.581 26.537 1.00 7.59 98 GLU B N 1
ATOM 3078 C CA . GLU B 2 100 ? 30.940 35.158 27.374 1.00 8.76 98 GLU B CA 1
ATOM 3079 C C . GLU B 2 100 ? 30.526 34.129 28.437 1.00 8.04 98 GLU B C 1
ATOM 3080 O O . GLU B 2 100 ? 31.305 33.211 28.724 1.00 9.23 98 GLU B O 1
ATOM 3086 N N . ASN B 2 101 ? 29.318 34.252 28.994 1.00 8.46 99 ASN B N 1
ATOM 3087 C CA . ASN B 2 101 ? 28.926 33.506 30.183 1.00 8.59 99 ASN B CA 1
ATOM 3088 C C . ASN B 2 101 ? 27.851 32.434 30.004 1.00 8.41 99 ASN B C 1
ATOM 3089 O O . ASN B 2 101 ? 27.517 31.725 30.957 1.00 10.91 99 ASN B O 1
ATOM 3094 N N . LEU B 2 102 ? 27.306 32.330 28.795 1.00 7.19 100 LEU B N 1
ATOM 3095 C CA . LEU B 2 102 ? 26.513 31.212 28.427 1.00 7.16 100 LEU B CA 1
ATOM 3096 C C . LEU B 2 102 ? 27.261 30.497 27.303 1.00 6.21 100 LEU B C 1
ATOM 3097 O O . LEU B 2 102 ? 28.069 31.109 26.579 1.00 7.84 100 LEU B O 1
ATOM 3102 N N . PRO B 2 103 ? 27.014 29.188 27.147 1.00 6.91 101 PRO B N 1
ATOM 3103 C CA . PRO B 2 103 ? 27.740 28.392 26.137 1.00 6.15 101 PRO B CA 1
ATOM 3104 C C . PRO B 2 103 ? 27.208 28.602 24.715 1.00 6.88 101 PRO B C 1
ATOM 3105 O O . PRO B 2 103 ? 26.773 27.660 24.056 1.00 7.59 101 PRO B O 1
ATOM 3109 N N . ILE B 2 104 ? 27.274 29.852 24.257 1.00 6.47 102 ILE B N 1
ATOM 3110 C CA . ILE B 2 104 ? 26.799 30.214 22.922 1.00 5.81 102 ILE B CA 1
ATOM 3111 C C . ILE B 2 104 ? 27.709 29.663 21.836 1.00 6.95 102 ILE B C 1
ATOM 3112 O O . ILE B 2 104 ? 28.922 29.811 21.932 1.00 6.75 102 ILE B O 1
ATOM 3117 N N . THR B 2 105 ? 27.117 29.053 20.811 1.00 6.05 103 THR B N 1
ATOM 3118 C CA . THR B 2 105 ? 27.891 28.428 19.741 1.00 6.35 103 THR B CA 1
ATOM 3119 C C . THR B 2 105 ? 27.567 29.011 18.374 1.00 6.79 103 THR B C 1
ATOM 3120 O O . THR B 2 105 ? 28.341 28.810 17.468 1.00 7.32 103 THR B O 1
ATOM 3124 N N . SER B 2 106 ? 26.469 29.741 18.225 1.00 7.32 104 SER B N 1
ATOM 3125 C CA . SER B 2 106 ? 26.161 30.414 16.964 1.00 6.27 104 SER B CA 1
ATOM 3126 C C . SER B 2 106 ? 25.229 31.573 17.267 1.00 6.69 104 SER B C 1
ATOM 3127 O O . SER B 2 106 ? 24.825 31.759 18.416 1.00 5.99 104 SER B O 1
ATOM 3130 N N . CYS B 2 107 ? 24.905 32.365 16.268 1.00 6.13 105 CYS B N 1
ATOM 3131 C CA . CYS B 2 107 ? 24.122 33.579 16.519 1.00 6.16 105 CYS B CA 1
ATOM 3132 C C . CYS B 2 107 ? 23.252 33.914 15.343 1.00 7.41 105 CYS B C 1
ATOM 3133 O O . CYS B 2 107 ? 23.166 33.147 14.380 1.00 6.82 105 CYS B O 1
ATOM 3136 N N . GLY B 2 108 ? 22.582 35.054 15.424 1.00 6.39 106 GLY B N 1
ATOM 3137 C CA . GLY B 2 108 ? 21.723 35.472 14.348 1.00 7.47 106 GLY B CA 1
ATOM 3138 C C . GLY B 2 108 ? 21.307 36.906 14.489 1.00 5.67 106 GLY B C 1
ATOM 3139 O O . GLY B 2 108 ? 21.652 37.558 15.460 1.00 6.45 106 GLY B O 1
ATOM 3140 N N . VAL B 2 109 ? 20.567 37.385 13.501 1.00 6.70 107 VAL B N 1
ATOM 3141 C CA . VAL B 2 109 ? 20.011 38.718 13.547 1.00 6.25 107 VAL B CA 1
ATOM 3142 C C . VAL B 2 109 ? 18.592 38.689 13.039 1.00 7.27 107 VAL B C 1
ATOM 3143 O O . VAL B 2 109 ? 18.178 37.747 12.348 1.00 8.83 107 VAL B O 1
ATOM 3147 N N . ASP B 2 110 ? 17.839 39.718 13.403 1.00 7.36 108 ASP B N 1
ATOM 3148 C CA . ASP B 2 110 ? 16.433 39.887 12.992 1.00 7.16 108 ASP B CA 1
ATOM 3149 C C . ASP B 2 110 ? 16.275 41.320 12.517 1.00 7.11 108 ASP B C 1
ATOM 3150 O O . ASP B 2 110 ? 16.827 42.236 13.095 1.00 7.50 108 ASP B O 1
ATOM 3155 N N . PHE B 2 111 ? 15.504 41.502 11.448 1.00 6.75 109 PHE B N 1
ATOM 3156 C CA . PHE B 2 111 ? 15.103 42.840 11.030 1.00 6.63 109 PHE B CA 1
ATOM 3157 C C . PHE B 2 111 ? 13.703 42.818 10.442 1.00 7.34 109 PHE B C 1
ATOM 3158 O O . PHE B 2 111 ? 13.245 41.796 9.929 1.00 8.14 109 PHE B O 1
ATOM 3166 N N . GLY B 2 112 ? 13.023 43.952 10.531 1.00 6.84 110 GLY B N 1
ATOM 3167 C CA . GLY B 2 112 ? 11.780 44.170 9.811 1.00 7.29 110 GLY B CA 1
ATOM 3168 C C . GLY B 2 112 ? 12.130 44.597 8.398 1.00 8.24 110 GLY B C 1
ATOM 3169 O O . GLY B 2 112 ? 13.034 45.418 8.170 1.00 7.77 110 GLY B O 1
ATOM 3170 N N . VAL B 2 113 ? 11.425 44.032 7.435 1.00 7.87 111 VAL B N 1
ATOM 3171 C CA . VAL B 2 113 ? 11.630 44.366 6.022 1.00 8.12 111 VAL B CA 1
ATOM 3172 C C . VAL B 2 113 ? 11.242 45.816 5.717 1.00 9.20 111 VAL B C 1
ATOM 3173 O O . VAL B 2 113 ? 11.780 46.409 4.783 1.00 10.06 111 VAL B O 1
ATOM 3177 N N . ALA B 2 114 ? 10.330 46.384 6.503 1.00 8.55 112 ALA B N 1
ATOM 3178 C CA . ALA B 2 114 ? 10.018 47.792 6.411 1.00 8.65 112 ALA B CA 1
ATOM 3179 C C . ALA B 2 114 ? 10.785 48.603 7.461 1.00 10.65 112 ALA B C 1
ATOM 3180 O O . ALA B 2 114 ? 11.241 49.705 7.155 1.00 11.80 112 ALA B O 1
ATOM 3182 N N . GLY B 2 115 ? 10.937 48.069 8.673 1.00 8.92 113 GLY B N 1
ATOM 3183 C CA . GLY B 2 115 ? 11.421 48.838 9.820 1.00 9.71 113 GLY B CA 1
ATOM 3184 C C . GLY B 2 115 ? 12.916 48.821 10.064 1.00 9.28 113 GLY B C 1
ATOM 3185 O O . GLY B 2 115 ? 13.436 49.670 10.791 1.00 10.31 113 GLY B O 1
ATOM 3186 N N . GLY B 2 116 ? 13.615 47.837 9.504 1.00 8.04 114 GLY B N 1
ATOM 3187 C CA . GLY B 2 116 ? 15.052 47.722 9.687 1.00 7.64 114 GLY B CA 1
ATOM 3188 C C . GLY B 2 116 ? 15.471 46.908 10.903 1.00 7.23 114 GLY B C 1
ATOM 3189 O O . GLY B 2 116 ? 14.688 46.143 11.426 1.00 7.23 114 GLY B O 1
ATOM 3190 N N . PHE B 2 117 ? 16.725 47.068 11.311 1.00 6.80 115 PHE B N 1
ATOM 3191 C CA . PHE B 2 117 ? 17.362 46.203 12.276 1.00 7.52 115 PHE B CA 1
ATOM 3192 C C . PHE B 2 117 ? 16.678 46.228 13.624 1.00 7.71 115 PHE B C 1
ATOM 3193 O O . PHE B 2 117 ? 16.441 47.296 14.180 1.00 7.88 115 PHE B O 1
ATOM 3201 N N . THR B 2 118 ? 16.358 45.041 14.138 1.00 6.46 116 THR B N 1
ATOM 3202 C CA . THR B 2 118 ? 15.684 44.961 15.426 1.00 5.84 116 THR B CA 1
ATOM 3203 C C . THR B 2 118 ? 16.381 44.150 16.496 1.00 6.11 116 THR B C 1
ATOM 3204 O O . THR B 2 118 ? 16.376 44.573 17.670 1.00 8.30 116 THR B O 1
ATOM 3219 N N . THR B 2 120 ? 19.218 40.768 17.909 1.00 6.13 118 THR B N 1
ATOM 3220 C CA . THR B 2 120 ? 20.212 39.722 17.771 1.00 6.16 118 THR B CA 1
ATOM 3221 C C . THR B 2 120 ? 19.732 38.437 18.436 1.00 7.09 118 THR B C 1
ATOM 3222 O O . THR B 2 120 ? 18.892 38.484 19.344 1.00 6.44 118 THR B O 1
ATOM 3226 N N . TRP B 2 121 ? 20.283 37.304 17.990 1.00 5.57 119 TRP B N 1
ATOM 3227 C CA . TRP B 2 121 ? 19.968 35.968 18.509 1.00 6.72 119 TRP B CA 1
ATOM 3228 C C . TRP B 2 121 ? 21.268 35.322 18.958 1.00 6.25 119 TRP B C 1
ATOM 3229 O O . TRP B 2 121 ? 22.296 35.473 18.300 1.00 5.81 119 TRP B O 1
ATOM 3240 N N . SER B 2 122 ? 21.219 34.648 20.105 1.00 6.19 120 SER B N 1
ATOM 3241 C CA . SER B 2 122 ? 22.392 33.954 20.649 1.00 6.08 120 SER B CA 1
ATOM 3242 C C . SER B 2 122 ? 21.957 32.536 20.989 1.00 6.61 120 SER B C 1
ATOM 3243 O O . SER B 2 122 ? 21.006 32.336 21.745 1.00 7.04 120 SER B O 1
ATOM 3246 N N . PHE B 2 123 ? 22.645 31.556 20.414 1.00 6.59 121 PHE B N 1
ATOM 3247 C CA . PHE B 2 123 ? 22.201 30.160 20.438 1.00 7.07 121 PHE B CA 1
ATOM 3248 C C . PHE B 2 123 ? 23.249 29.281 21.079 1.00 7.79 121 PHE B C 1
ATOM 3249 O O . PHE B 2 123 ? 24.329 29.123 20.523 1.00 7.79 121 PHE B O 1
ATOM 3257 N N . PRO B 2 124 ? 22.931 28.675 22.230 1.00 7.38 122 PRO B N 1
ATOM 3258 C CA . PRO B 2 124 ? 23.733 27.529 22.645 1.00 7.79 122 PRO B CA 1
ATOM 3259 C C . PRO B 2 124 ? 23.401 26.322 21.791 1.00 8.67 122 PRO B C 1
ATOM 3260 O O . PRO B 2 124 ? 22.396 26.326 21.080 1.00 8.74 122 PRO B O 1
ATOM 3264 N N . SER B 2 125 ? 24.264 25.319 21.828 1.00 9.91 123 SER B N 1
ATOM 3265 C CA . SER B 2 125 ? 23.969 24.030 21.201 1.00 11.40 123 SER B CA 1
ATOM 3266 C C . SER B 2 125 ? 23.015 23.243 22.096 1.00 10.65 123 SER B C 1
ATOM 3267 O O . SER B 2 125 ? 23.073 23.366 23.320 1.00 10.05 123 SER B O 1
ATOM 3270 N N . ALA B 2 126 ? 22.139 22.439 21.485 1.00 12.49 124 ALA B N 1
ATOM 3271 C CA . ALA B 2 126 ? 21.156 21.634 22.230 1.00 13.03 124 ALA B CA 1
ATOM 3272 C C . ALA B 2 126 ? 21.796 20.804 23.334 1.00 13.23 124 ALA B C 1
ATOM 3273 O O . ALA B 2 126 ? 21.190 20.570 24.385 1.00 13.03 124 ALA B O 1
ATOM 3275 N N . GLU B 2 127 ? 23.039 20.408 23.097 1.00 12.84 125 GLU B N 1
ATOM 3276 C CA . GLU B 2 127 ? 23.774 19.520 23.994 1.00 15.14 125 GLU B CA 1
ATOM 3277 C C . GLU B 2 127 ? 24.275 20.188 25.287 1.00 14.62 125 GLU B C 1
ATOM 3278 O O . GLU B 2 127 ? 24.654 19.490 26.228 1.00 15.46 125 GLU B O 1
ATOM 3295 N N . LEU B 2 129 ? 22.925 23.618 27.331 1.00 10.21 127 LEU B N 1
ATOM 3296 C CA . LEU B 2 129 ? 22.078 24.798 27.397 1.00 9.92 127 LEU B CA 1
ATOM 3297 C C . LEU B 2 129 ? 22.561 25.828 28.406 1.00 9.57 127 LEU B C 1
ATOM 3298 O O . LEU B 2 129 ? 23.405 25.556 29.255 1.00 9.78 127 LEU B O 1
ATOM 3303 N N . GLY B 2 130 ? 22.030 27.039 28.296 1.00 7.73 128 GLY B N 1
ATOM 3304 C CA . GLY B 2 130 ? 22.310 28.099 29.256 1.00 7.52 128 GLY B CA 1
ATOM 3305 C C . GLY B 2 130 ? 21.415 28.022 30.483 1.00 8.88 128 GLY B C 1
ATOM 3306 O O . GLY B 2 130 ? 20.480 27.212 30.529 1.00 8.03 128 GLY B O 1
ATOM 3318 N N . VAL B 2 132 ? 19.509 30.253 33.880 1.00 7.75 130 VAL B N 1
ATOM 3319 C CA . VAL B 2 132 ? 19.055 31.459 34.553 1.00 7.78 130 VAL B CA 1
ATOM 3320 C C . VAL B 2 132 ? 20.056 31.889 35.629 1.00 8.13 130 VAL B C 1
ATOM 3321 O O . VAL B 2 132 ? 20.307 33.077 35.789 1.00 7.79 130 VAL B O 1
ATOM 3325 N N . SER B 2 133 ? 20.704 30.929 36.275 1.00 9.71 131 SER B N 1
ATOM 3326 C CA . SER B 2 133 ? 21.707 31.235 37.289 1.00 9.97 131 SER B CA 1
ATOM 3327 C C . SER B 2 133 ? 22.925 31.983 36.716 1.00 10.27 131 SER B C 1
ATOM 3328 O O . SER B 2 133 ? 23.596 32.726 37.446 1.00 12.50 131 SER B O 1
ATOM 3331 N N . GLU B 2 134 ? 23.217 31.747 35.429 1.00 9.71 132 GLU B N 1
ATOM 3332 C CA . GLU B 2 134 ? 24.269 32.451 34.675 1.00 10.78 132 GLU B CA 1
ATOM 3333 C C . GLU B 2 134 ? 23.750 33.846 34.291 1.00 8.06 132 GLU B C 1
ATOM 3334 O O . GLU B 2 134 ? 24.433 34.875 34.494 1.00 9.87 132 GLU B O 1
ATOM 3340 N N . LEU B 2 135 ? 22.528 33.896 33.769 1.00 7.44 133 LEU B N 1
ATOM 3341 C CA . LEU B 2 135 ? 21.944 35.163 33.307 1.00 6.85 133 LEU B CA 1
ATOM 3342 C C . LEU B 2 135 ? 21.806 36.236 34.393 1.00 7.83 133 LEU B C 1
ATOM 3343 O O . LEU B 2 135 ? 22.091 37.403 34.157 1.00 7.49 133 LEU B O 1
ATOM 3348 N N . VAL B 2 136 ? 21.398 35.833 35.598 1.00 7.44 134 VAL B N 1
ATOM 3349 C CA . VAL B 2 136 ? 21.069 36.806 36.643 1.00 8.24 134 VAL B CA 1
ATOM 3350 C C . VAL B 2 136 ? 22.299 37.503 37.212 1.00 10.51 134 VAL B C 1
ATOM 3351 O O . VAL B 2 136 ? 22.171 38.569 37.841 1.00 8.99 134 VAL B O 1
ATOM 3366 N N . LEU B 2 138 ? 24.676 38.711 35.256 1.00 9.13 136 LEU B N 1
ATOM 3367 C CA . LEU B 2 138 ? 25.193 39.601 34.220 1.00 9.21 136 LEU B CA 1
ATOM 3368 C C . LEU B 2 138 ? 24.792 41.057 34.515 1.00 9.14 136 LEU B C 1
ATOM 3369 O O . LEU B 2 138 ? 23.617 41.337 34.739 1.00 9.71 136 LEU B O 1
ATOM 3374 N N . PRO B 2 139 ? 25.743 41.993 34.454 1.00 9.83 137 PRO B N 1
ATOM 3375 C CA . PRO B 2 139 ? 25.435 43.396 34.759 1.00 12.28 137 PRO B CA 1
ATOM 3376 C C . PRO B 2 139 ? 24.269 43.964 33.969 1.00 9.71 137 PRO B C 1
ATOM 3377 O O . PRO B 2 139 ? 23.520 44.791 34.463 1.00 10.51 137 PRO B O 1
ATOM 3381 N N . SER B 2 140 ? 24.126 43.535 32.724 1.00 9.22 138 SER B N 1
ATOM 3382 C CA . SER B 2 140 ? 23.156 44.148 31.828 1.00 9.92 138 SER B CA 1
ATOM 3383 C C . SER B 2 140 ? 21.839 43.375 31.682 1.00 8.72 138 SER B C 1
ATOM 3384 O O . SER B 2 140 ? 21.001 43.731 30.854 1.00 8.15 138 SER B O 1
ATOM 3387 N N . ILE B 2 141 ? 21.651 42.306 32.456 1.00 7.46 139 ILE B N 1
ATOM 3388 C CA . ILE B 2 141 ? 20.408 41.539 32.424 1.00 7.55 139 ILE B CA 1
ATOM 3389 C C . ILE B 2 141 ? 19.261 42.376 33.011 1.00 8.18 139 ILE B C 1
ATOM 3390 O O . ILE B 2 141 ? 19.469 43.144 33.951 1.00 6.87 139 ILE B O 1
ATOM 3395 N N . PRO B 2 142 ? 18.041 42.239 32.462 1.00 6.48 140 PRO B N 1
ATOM 3396 C CA . PRO B 2 142 ? 16.912 42.871 33.134 1.00 6.77 140 PRO B CA 1
ATOM 3397 C C . PRO B 2 142 ? 16.750 42.281 34.521 1.00 8.13 140 PRO B C 1
ATOM 3398 O O . PRO B 2 142 ? 16.894 41.071 34.719 1.00 7.22 140 PRO B O 1
ATOM 3402 N N . ASP B 2 143 ? 16.433 43.146 35.471 1.00 7.07 141 ASP B N 1
ATOM 3403 C CA . ASP B 2 143 ? 16.133 42.724 36.856 1.00 7.90 141 ASP B CA 1
ATOM 3404 C C . ASP B 2 143 ? 14.972 41.722 36.873 1.00 7.79 141 ASP B C 1
ATOM 3405 O O . ASP B 2 143 ? 14.902 40.872 37.758 1.00 7.82 141 ASP B O 1
ATOM 3410 N N . ALA B 2 144 ? 14.084 41.840 35.881 1.00 7.25 142 ALA B N 1
ATOM 3411 C CA . ALA B 2 144 ? 12.917 40.959 35.758 1.00 6.93 142 ALA B CA 1
ATOM 3412 C C . ALA B 2 144 ? 13.275 39.463 35.675 1.00 7.26 142 ALA B C 1
ATOM 3413 O O . ALA B 2 144 ? 12.453 38.609 36.016 1.00 6.64 142 ALA B O 1
ATOM 3415 N N . VAL B 2 145 ? 14.468 39.125 35.168 1.00 6.95 143 VAL B N 1
ATOM 3416 C CA . VAL B 2 145 ? 14.840 37.705 35.125 1.00 5.68 143 VAL B CA 1
ATOM 3417 C C . VAL B 2 145 ? 14.872 37.172 36.575 1.00 6.30 143 VAL B C 1
ATOM 3418 O O . VAL B 2 145 ? 14.152 36.235 36.927 1.00 6.42 143 VAL B O 1
ATOM 3422 N N . ALA B 2 146 ? 15.695 37.782 37.412 1.00 6.37 144 ALA B N 1
ATOM 3423 C CA . ALA B 2 146 ? 15.752 37.410 38.817 1.00 7.28 144 ALA B CA 1
ATOM 3424 C C . ALA B 2 146 ? 14.414 37.576 39.522 1.00 8.72 144 ALA B C 1
ATOM 3425 O O . ALA B 2 146 ? 14.056 36.735 40.339 1.00 7.58 144 ALA B O 1
ATOM 3427 N N . ALA B 2 147 ? 13.652 38.612 39.179 1.00 6.75 145 ALA B N 1
ATOM 3428 C CA . ALA B 2 147 ? 12.348 38.804 39.821 1.00 8.09 145 ALA B CA 1
ATOM 3429 C C . ALA B 2 147 ? 11.430 37.606 39.610 1.00 8.24 145 ALA B C 1
ATOM 3430 O O . ALA B 2 147 ? 10.494 37.397 40.366 1.00 10.39 145 ALA B O 1
ATOM 3432 N N . ASN B 2 148 ? 11.656 36.895 38.508 1.00 7.54 146 ASN B N 1
ATOM 3433 C CA . ASN B 2 148 ? 10.853 35.741 38.164 1.00 6.80 146 ASN B CA 1
ATOM 3434 C C . ASN B 2 148 ? 11.623 34.433 38.286 1.00 8.49 146 ASN B C 1
ATOM 3435 O O . ASN B 2 148 ? 11.208 33.400 37.727 1.00 8.22 146 ASN B O 1
ATOM 3440 N N . ARG B 2 149 ? 12.729 34.434 39.037 1.00 7.75 147 ARG B N 1
ATOM 3441 C CA . ARG B 2 149 ? 13.539 33.218 39.152 1.00 8.17 147 ARG B CA 1
ATOM 3442 C C . ARG B 2 149 ? 12.750 32.073 39.761 1.00 9.14 147 ARG B C 1
ATOM 3443 O O . ARG B 2 149 ? 12.905 30.925 39.359 1.00 8.15 147 ARG B O 1
ATOM 3451 N N . ASP B 2 150 ? 11.917 32.369 40.750 1.00 8.84 148 ASP B N 1
ATOM 3452 C CA . ASP B 2 150 ? 11.160 31.298 41.378 1.00 12.09 148 ASP B CA 1
ATOM 3453 C C . ASP B 2 150 ? 10.177 30.642 40.399 1.00 9.21 148 ASP B C 1
ATOM 3454 O O . ASP B 2 150 ? 9.963 29.435 40.447 1.00 11.63 148 ASP B O 1
ATOM 3459 N N . PHE B 2 151 ? 9.623 31.426 39.472 1.00 10.59 149 PHE B N 1
ATOM 3460 C CA . PHE B 2 151 ? 8.790 30.884 38.380 1.00 10.49 149 PHE B CA 1
ATOM 3461 C C . PHE B 2 151 ? 9.606 29.945 37.478 1.00 9.25 149 PHE B C 1
ATOM 3462 O O . PHE B 2 151 ? 9.176 28.818 37.222 1.00 9.99 149 PHE B O 1
ATOM 3470 N N . PHE B 2 152 ? 10.787 30.369 37.055 1.00 8.91 150 PHE B N 1
ATOM 3471 C CA . PHE B 2 152 ? 11.604 29.517 36.191 1.00 8.21 150 PHE B CA 1
ATOM 3472 C C . PHE B 2 152 ? 11.967 28.216 36.898 1.00 9.56 150 PHE B C 1
ATOM 3473 O O . PHE B 2 152 ? 11.995 27.147 36.301 1.00 10.48 150 PHE B O 1
ATOM 3481 N N . GLU B 2 153 ? 12.223 28.294 38.196 1.00 9.02 151 GLU B N 1
ATOM 3482 C CA . GLU B 2 153 ? 12.575 27.093 38.944 1.00 10.69 151 GLU B CA 1
ATOM 3483 C C . GLU B 2 153 ? 11.375 26.207 39.246 1.00 10.97 151 GLU B C 1
ATOM 3484 O O . GLU B 2 153 ? 11.461 24.981 39.111 1.00 10.99 151 GLU B O 1
ATOM 3490 N N . LYS B 2 154 ? 10.251 26.814 39.618 1.00 9.60 152 LYS B N 1
ATOM 3491 C CA . LYS B 2 154 ? 9.025 26.067 39.911 1.00 10.59 152 LYS B CA 1
ATOM 3492 C C . LYS B 2 154 ? 8.628 25.205 38.701 1.00 9.20 152 LYS B C 1
ATOM 3493 O O . LYS B 2 154 ? 8.231 24.057 38.870 1.00 10.33 152 LYS B O 1
ATOM 3499 N N . TRP B 2 155 ? 8.763 25.741 37.488 1.00 8.82 153 TRP B N 1
ATOM 3500 C CA . TRP B 2 155 ? 8.352 25.029 36.281 1.00 9.57 153 TRP B CA 1
ATOM 3501 C C . TRP B 2 155 ? 9.462 24.219 35.628 1.00 10.80 153 TRP B C 1
ATOM 3502 O O . TRP B 2 155 ? 9.291 23.685 34.520 1.00 10.31 153 TRP B O 1
ATOM 3513 N N . GLY B 2 156 ? 10.604 24.150 36.293 1.00 9.04 154 GLY B N 1
ATOM 3514 C CA . GLY B 2 156 ? 11.658 23.206 35.946 1.00 10.42 154 GLY B CA 1
ATOM 3515 C C . GLY B 2 156 ? 12.471 23.559 34.710 1.00 9.61 154 GLY B C 1
ATOM 3516 O O . GLY B 2 156 ? 13.110 22.680 34.124 1.00 9.77 154 GLY B O 1
ATOM 3517 N N . ILE B 2 157 ? 12.510 24.843 34.354 1.00 8.83 155 ILE B N 1
ATOM 3518 C CA . ILE B 2 157 ? 13.122 25.268 33.110 1.00 8.31 155 ILE B CA 1
ATOM 3519 C C . ILE B 2 157 ? 14.375 26.138 33.311 1.00 7.98 155 ILE B C 1
ATOM 3520 O O . ILE B 2 157 ? 15.007 26.494 32.342 1.00 7.35 155 ILE B O 1
ATOM 3525 N N . ALA B 2 158 ? 14.765 26.423 34.551 1.00 6.90 156 ALA B N 1
ATOM 3526 C CA . ALA B 2 158 ? 15.799 27.421 34.781 1.00 7.69 156 ALA B CA 1
ATOM 3527 C C . ALA B 2 158 ? 17.138 27.039 34.136 1.00 8.65 156 ALA B C 1
ATOM 3528 O O . ALA B 2 158 ? 17.885 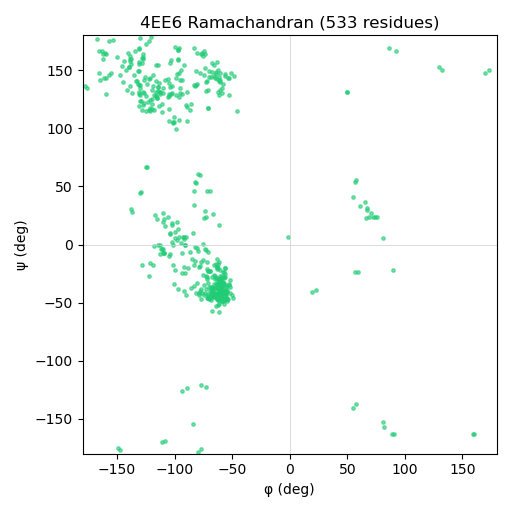27.919 33.717 1.00 7.95 156 ALA B O 1
ATOM 3530 N N . ASP B 2 159 ? 17.435 25.742 34.039 1.00 9.17 157 ASP B N 1
ATOM 3531 C CA . ASP B 2 159 ? 18.697 25.283 33.463 1.00 8.44 157 ASP B CA 1
ATOM 3532 C C . ASP B 2 159 ? 18.603 24.863 31.988 1.00 9.94 157 ASP B C 1
ATOM 3533 O O . ASP B 2 159 ? 19.487 24.167 31.480 1.00 10.52 157 ASP B O 1
ATOM 3538 N N . MET B 2 160 ? 17.564 25.302 31.286 1.00 8.61 158 MET B N 1
ATOM 3539 C CA . MET B 2 160 ? 17.420 24.896 29.898 1.00 10.46 158 MET B CA 1
ATOM 3540 C C . MET B 2 160 ? 17.168 26.036 28.924 1.00 9.61 158 MET B C 1
ATOM 3541 O O . MET B 2 160 ? 16.366 25.920 27.996 1.00 11.90 158 MET B O 1
ATOM 3546 N N . VAL B 2 161 ? 17.927 27.113 29.093 1.00 6.79 159 VAL B N 1
ATOM 3547 C CA . VAL B 2 161 ? 17.838 28.231 28.198 1.00 6.51 159 VAL B CA 1
ATOM 3548 C C . VAL B 2 161 ? 18.443 27.839 26.862 1.00 6.80 159 VAL B C 1
ATOM 3549 O O . VAL B 2 161 ? 19.653 27.542 26.789 1.00 7.78 159 VAL B O 1
ATOM 3553 N N . SER B 2 162 ? 17.627 27.841 25.804 1.00 6.57 160 SER B N 1
ATOM 3554 C CA . SER B 2 162 ? 18.044 27.350 24.484 1.00 6.69 160 SER B CA 1
ATOM 3555 C C . SER B 2 162 ? 18.230 28.418 23.406 1.00 7.22 160 SER B C 1
ATOM 3556 O O . SER B 2 162 ? 18.672 28.113 22.293 1.00 7.45 160 SER B O 1
ATOM 3559 N N . THR B 2 163 ? 17.864 29.656 23.717 1.00 5.96 161 THR B N 1
ATOM 3560 C CA . THR B 2 163 ? 18.088 30.797 22.839 1.00 7.22 161 THR B CA 1
ATOM 3561 C C . THR B 2 163 ? 17.906 32.058 23.664 1.00 6.70 161 THR B C 1
ATOM 3562 O O . THR B 2 163 ? 17.039 32.098 24.549 1.00 6.54 161 THR B O 1
ATOM 3566 N N . VAL B 2 164 ? 18.738 33.069 23.412 1.00 6.99 162 VAL B N 1
ATOM 3567 C CA . VAL B 2 164 ? 18.558 34.411 23.981 1.00 7.21 162 VAL B CA 1
ATOM 3568 C C . VAL B 2 164 ? 18.426 35.397 22.823 1.00 7.85 162 VAL B C 1
ATOM 3569 O O . VAL B 2 164 ? 19.346 35.519 21.991 1.00 7.07 162 VAL B O 1
ATOM 3573 N N . GLY B 2 165 ? 17.272 36.061 22.734 1.00 6.07 163 GLY B N 1
ATOM 3574 C CA . GLY B 2 165 ? 17.060 37.141 21.790 1.00 6.87 163 GLY B CA 1
ATOM 3575 C C . GLY B 2 165 ? 17.072 38.483 22.489 1.00 7.30 163 GLY B C 1
ATOM 3576 O O . GLY B 2 165 ? 16.607 38.600 23.639 1.00 6.83 163 GLY B O 1
ATOM 3577 N N . ILE B 2 166 ? 17.652 39.486 21.831 1.00 6.64 164 ILE B N 1
ATOM 3578 C CA . ILE B 2 166 ? 17.732 40.826 22.378 1.00 7.99 164 ILE B CA 1
ATOM 3579 C C . ILE B 2 166 ? 17.169 41.780 21.355 1.00 7.98 164 ILE B C 1
ATOM 3580 O O . ILE B 2 166 ? 17.653 41.830 20.222 1.00 7.03 164 ILE B O 1
ATOM 3585 N N . ASP B 2 167 ? 16.134 42.531 21.722 1.00 8.54 165 ASP B N 1
ATOM 3586 C CA . ASP B 2 167 ? 15.483 43.459 20.796 1.00 8.03 165 ASP B CA 1
ATOM 3587 C C . ASP B 2 167 ? 15.896 44.891 21.157 1.00 9.89 165 ASP B C 1
ATOM 3588 O O . ASP B 2 167 ? 15.463 45.455 22.177 1.00 8.61 165 ASP B O 1
ATOM 3593 N N . TYR B 2 168 ? 16.760 45.455 20.321 1.00 8.35 166 TYR B N 1
ATOM 3594 C CA . TYR B 2 168 ? 17.322 46.793 20.510 1.00 9.93 166 TYR B CA 1
ATOM 3595 C C . TYR B 2 168 ? 16.310 47.868 20.183 1.00 10.54 166 TYR B C 1
ATOM 3596 O O . TYR B 2 168 ? 16.429 48.989 20.689 1.00 12.87 166 TYR B O 1
ATOM 3605 N N . SER B 2 169 ? 15.343 47.558 19.315 1.00 10.69 167 SER B N 1
ATOM 3606 C CA A SER B 2 169 ? 14.346 48.539 18.917 0.50 10.28 167 SER B CA 1
ATOM 3607 C CA B SER B 2 169 ? 14.351 48.552 18.912 0.50 10.38 167 SER B CA 1
ATOM 3608 C C . SER B 2 169 ? 13.327 48.766 20.034 1.00 11.46 167 SER B C 1
ATOM 3609 O O . SER B 2 169 ? 12.911 49.898 20.276 1.00 13.77 167 SER B O 1
ATOM 3614 N N . LYS B 2 170 ? 12.925 47.686 20.705 1.00 10.97 168 LYS B N 1
ATOM 3615 C CA . LYS B 2 170 ? 11.909 47.759 21.764 1.00 11.16 168 LYS B CA 1
ATOM 3616 C C . LYS B 2 170 ? 12.459 47.665 23.191 1.00 11.23 168 LYS B C 1
ATOM 3617 O O . LYS B 2 170 ? 11.714 47.898 24.141 1.00 12.11 168 LYS B O 1
ATOM 3621 N N . ARG B 2 171 ? 13.751 47.368 23.355 1.00 10.22 169 ARG B N 1
ATOM 3622 C CA . ARG B 2 171 ? 14.356 47.157 24.685 1.00 9.77 169 ARG B CA 1
ATOM 3623 C C . ARG B 2 171 ? 13.626 46.048 25.422 1.00 9.42 169 ARG B C 1
ATOM 3624 O O . ARG B 2 171 ? 13.159 46.204 26.543 1.00 9.71 169 ARG B O 1
ATOM 3632 N N . THR B 2 172 ? 13.563 44.904 24.758 1.00 9.43 170 THR B N 1
ATOM 3633 C CA . THR B 2 172 ? 13.067 43.673 25.353 1.00 9.33 170 THR B CA 1
ATOM 3634 C C . THR B 2 172 ? 14.062 42.561 25.061 1.00 8.05 170 THR B C 1
ATOM 3635 O O . THR B 2 172 ? 15.001 42.740 24.266 1.00 8.86 170 THR B O 1
ATOM 3639 N N . MET B 2 173 ? 13.866 41.426 25.716 1.00 7.99 171 MET B N 1
ATOM 3640 C CA A MET B 2 173 ? 14.708 40.240 25.566 0.60 8.25 171 MET B CA 1
ATOM 3641 C CA B MET B 2 173 ? 14.648 40.265 25.388 0.40 8.29 171 MET B CA 1
ATOM 3642 C C . MET B 2 173 ? 13.801 39.024 25.595 1.00 9.02 171 MET B C 1
ATOM 3643 O O . MET B 2 173 ? 12.826 39.030 26.342 1.00 8.87 171 MET B O 1
ATOM 3652 N N . ASN B 2 174 ? 14.141 37.980 24.835 1.00 7.22 172 ASN B N 1
ATOM 3653 C CA . ASN B 2 174 ? 13.384 36.724 24.814 1.00 8.09 172 ASN B CA 1
ATOM 3654 C C . ASN B 2 174 ? 14.298 35.608 25.358 1.00 6.82 172 ASN B C 1
ATOM 3655 O O . ASN B 2 174 ? 15.478 35.514 24.941 1.00 9.29 172 ASN B O 1
ATOM 3660 N N . LEU B 2 175 ? 13.801 34.808 26.301 1.00 6.91 173 LEU B N 1
ATOM 3661 C CA . LEU B 2 175 ? 14.471 33.561 26.702 1.00 5.76 173 LEU B CA 1
ATOM 3662 C C . LEU B 2 175 ? 13.643 32.364 26.250 1.00 6.48 173 LEU B C 1
ATOM 3663 O O . LEU B 2 175 ? 12.467 32.258 26.587 1.00 7.17 173 LEU B O 1
ATOM 3668 N N . TYR B 2 176 ? 14.258 31.508 25.434 1.00 6.95 174 TYR B N 1
ATOM 3669 C CA . TYR B 2 176 ? 13.620 30.286 24.972 1.00 6.08 174 TYR B CA 1
ATOM 3670 C C . TYR B 2 176 ? 14.047 29.134 25.851 1.00 7.08 174 TYR B C 1
ATOM 3671 O O . TYR B 2 176 ? 15.171 29.091 26.346 1.00 7.43 174 TYR B O 1
ATOM 3680 N N . PHE B 2 177 ? 13.144 28.185 26.017 1.00 6.85 175 PHE B N 1
ATOM 3681 C CA . PHE B 2 177 ? 13.373 26.974 26.807 1.00 7.81 175 PHE B CA 1
ATOM 3682 C C . PHE B 2 177 ? 12.945 25.760 25.995 1.00 7.80 175 PHE B C 1
ATOM 3683 O O . PHE B 2 177 ? 11.864 25.747 25.417 1.00 9.23 175 PHE B O 1
ATOM 3691 N N . GLY B 2 178 ? 13.817 24.751 25.946 1.00 9.75 176 GLY B N 1
ATOM 3692 C CA . GLY B 2 178 ? 13.519 23.539 25.202 1.00 11.14 176 GLY B CA 1
ATOM 3693 C C . GLY B 2 178 ? 13.890 23.615 23.733 1.00 11.39 176 GLY B C 1
ATOM 3694 O O . GLY B 2 178 ? 14.211 24.671 23.196 1.00 9.80 176 GLY B O 1
ATOM 3695 N N . GLY B 2 179 ? 13.848 22.462 23.086 1.00 11.18 177 GLY B N 1
ATOM 3696 C CA . GLY B 2 179 ? 14.102 22.381 21.652 1.00 12.72 177 GLY B CA 1
ATOM 3697 C C . GLY B 2 179 ? 15.125 21.328 21.280 1.00 13.64 177 GLY B C 1
ATOM 3698 O O . GLY B 2 179 ? 16.008 20.981 22.075 1.00 12.85 177 GLY B O 1
ATOM 3699 N N . GLY B 2 180 ? 15.000 20.821 20.058 1.00 15.47 178 GLY B N 1
ATOM 3700 C CA . GLY B 2 180 ? 15.924 19.834 19.532 1.00 17.33 178 GLY B CA 1
ATOM 3701 C C . GLY B 2 180 ? 16.032 18.618 20.436 1.00 16.30 178 GLY B C 1
ATOM 3702 O O . GLY B 2 180 ? 15.040 18.181 21.020 1.00 17.37 178 GLY B O 1
ATOM 3703 N N . VAL B 2 181 ? 17.255 18.108 20.570 1.00 14.22 179 VAL B N 1
ATOM 3704 C CA . VAL B 2 181 ? 17.557 16.916 21.358 1.00 14.16 179 VAL B CA 1
ATOM 3705 C C . VAL B 2 181 ? 18.048 17.314 22.748 1.00 12.27 179 VAL B C 1
ATOM 3706 O O . VAL B 2 181 ? 18.593 16.482 23.480 1.00 14.15 179 VAL B O 1
ATOM 3710 N N . GLY B 2 182 ? 17.866 18.581 23.125 1.00 11.67 180 GLY B N 1
ATOM 3711 C CA . GLY B 2 182 ? 18.261 19.025 24.461 1.00 12.20 180 GLY B CA 1
ATOM 3712 C C . GLY B 2 182 ? 17.318 18.618 25.576 1.00 11.13 180 GLY B C 1
ATOM 3713 O O . GLY B 2 182 ? 16.345 17.907 25.356 1.00 12.20 180 GLY B O 1
ATOM 3714 N N . ASP B 2 183 ? 17.624 19.080 26.783 1.00 13.37 181 ASP B N 1
ATOM 3715 C CA . ASP B 2 183 ? 16.729 18.955 27.924 1.00 12.51 181 ASP B CA 1
ATOM 3716 C C . ASP B 2 183 ? 15.322 19.404 27.539 1.00 11.14 181 ASP B C 1
ATOM 3717 O O . ASP B 2 183 ? 15.147 20.321 26.747 1.00 11.38 181 ASP B O 1
ATOM 3722 N N . ARG B 2 184 ? 14.324 18.747 28.114 1.00 9.05 182 ARG B N 1
ATOM 3723 C CA . ARG B 2 184 ? 12.928 18.982 27.797 1.00 10.17 182 ARG B CA 1
ATOM 3724 C C . ARG B 2 184 ? 12.182 19.775 28.845 1.00 7.91 182 ARG B C 1
ATOM 3725 O O . ARG B 2 184 ? 12.297 19.528 30.056 1.00 9.05 182 ARG B O 1
ATOM 3733 N N . VAL B 2 185 ? 11.404 20.730 28.358 1.00 8.49 183 VAL B N 1
ATOM 3734 C CA . VAL B 2 185 ? 10.478 21.450 29.227 1.00 9.44 183 VAL B CA 1
ATOM 3735 C C . VAL B 2 185 ? 9.504 20.417 29.824 1.00 7.60 183 VAL B C 1
ATOM 3736 O O . VAL B 2 185 ? 8.999 19.543 29.111 1.00 8.52 183 VAL B O 1
ATOM 3740 N N . PRO B 2 186 ? 9.260 20.466 31.142 1.00 7.80 184 PRO B N 1
ATOM 3741 C CA . PRO B 2 186 ? 8.353 19.476 31.706 1.00 7.29 184 PRO B CA 1
ATOM 3742 C C . PRO B 2 186 ? 6.962 19.437 31.077 1.00 8.05 184 PRO B C 1
ATOM 3743 O O . PRO B 2 186 ? 6.400 20.467 30.681 1.00 8.04 184 PRO B O 1
ATOM 3747 N N . ALA B 2 187 ? 6.399 18.233 31.028 1.00 7.30 185 ALA B N 1
ATOM 3748 C CA . ALA B 2 187 ? 5.115 18.003 30.398 1.00 7.96 185 ALA B CA 1
ATOM 3749 C C . ALA B 2 187 ? 4.012 18.863 31.038 1.00 8.20 185 ALA B C 1
ATOM 3750 O O . ALA B 2 187 ? 3.067 19.285 30.368 1.00 8.99 185 ALA B O 1
ATOM 3752 N N . GLY B 2 188 ? 4.133 19.125 32.338 1.00 8.46 186 GLY B N 1
ATOM 3753 C CA . GLY B 2 188 ? 3.141 19.934 33.060 1.00 8.78 186 GLY B CA 1
ATOM 3754 C C . GLY B 2 188 ? 2.915 21.338 32.526 1.00 8.00 186 GLY B C 1
ATOM 3755 O O . GLY B 2 188 ? 1.842 21.916 32.730 1.00 8.92 186 GLY B O 1
ATOM 3756 N N . VAL B 2 189 ? 3.907 21.880 31.825 1.00 6.39 187 VAL B N 1
ATOM 3757 C CA . VAL B 2 189 ? 3.834 23.219 31.247 1.00 6.53 187 VAL B CA 1
ATOM 3758 C C . VAL B 2 189 ? 2.839 23.273 30.100 1.00 6.58 187 VAL B C 1
ATOM 3759 O O . VAL B 2 189 ? 2.300 24.334 29.798 1.00 7.24 187 VAL B O 1
ATOM 3763 N N . PHE B 2 190 ? 2.567 22.117 29.496 1.00 8.01 188 PHE B N 1
ATOM 3764 C CA . PHE B 2 190 ? 1.756 22.021 28.281 1.00 7.05 188 PHE B CA 1
ATOM 3765 C C . PHE B 2 190 ? 0.387 21.400 28.491 1.00 7.67 188 PHE B C 1
ATOM 3766 O O . PHE B 2 190 ? -0.407 21.350 27.552 1.00 9.30 188 PHE B O 1
ATOM 3774 N N . GLU B 2 191 ? 0.141 20.890 29.698 1.00 8.45 189 GLU B N 1
ATOM 3775 C CA A GLU B 2 191 ? -1.171 20.362 30.052 0.60 9.17 189 GLU B CA 1
ATOM 3776 C CA B GLU B 2 191 ? -1.169 20.348 30.087 0.40 8.97 189 GLU B CA 1
ATOM 3777 C C . GLU B 2 191 ? -2.049 21.505 30.542 1.00 9.28 189 GLU B C 1
ATOM 3778 O O . GLU B 2 191 ? -1.553 22.507 31.034 1.00 8.56 189 GLU B O 1
ATOM 3789 N N . GLU B 2 192 ? -3.359 21.369 30.370 1.00 9.40 190 GLU B N 1
ATOM 3790 C CA . GLU B 2 192 ? -4.267 22.479 30.674 1.00 9.36 190 GLU B CA 1
ATOM 3791 C C . GLU B 2 192 ? -4.062 23.140 32.054 1.00 9.67 190 GLU B C 1
ATOM 3792 O O . GLU B 2 192 ? -4.059 24.372 32.160 1.00 9.28 190 GLU B O 1
ATOM 3798 N N . LYS B 2 193 ? -3.922 22.350 33.102 1.00 11.04 191 LYS B N 1
ATOM 3799 C CA . LYS B 2 193 ? -3.767 22.903 34.441 1.00 11.89 191 LYS B CA 1
ATOM 3800 C C . LYS B 2 193 ? -2.521 23.785 34.533 1.00 11.02 191 LYS B C 1
ATOM 3801 O O . LYS B 2 193 ? -2.536 24.850 35.161 1.00 10.18 191 LYS B O 1
ATOM 3807 N N . GLY B 2 194 ? -1.453 23.376 33.868 1.00 8.99 192 GLY B N 1
ATOM 3808 C CA . GLY B 2 194 ? -0.216 24.138 33.883 1.00 7.81 192 GLY B CA 1
ATOM 3809 C C . GLY B 2 194 ? -0.297 25.396 33.031 1.00 7.66 192 GLY B C 1
ATOM 3810 O O . GLY B 2 194 ? 0.179 26.457 33.421 1.00 8.04 192 GLY B O 1
ATOM 3811 N N . VAL B 2 195 ? -0.876 25.291 31.830 1.00 7.85 193 VAL B N 1
ATOM 3812 C CA . VAL B 2 195 ? -1.064 26.471 30.986 1.00 7.91 193 VAL B CA 1
ATOM 3813 C C . VAL B 2 195 ? -1.871 27.538 31.748 1.00 8.02 193 VAL B C 1
ATOM 3814 O O . VAL B 2 195 ? -1.484 28.716 31.817 1.00 6.17 193 VAL B O 1
ATOM 3818 N N . ARG B 2 196 ? -2.970 27.113 32.352 1.00 8.81 194 ARG B N 1
ATOM 3819 C CA . ARG B 2 196 ? -3.791 28.040 33.125 1.00 7.33 194 ARG B CA 1
ATOM 3820 C C . ARG B 2 196 ? -3.026 28.615 34.321 1.00 7.76 194 ARG B C 1
ATOM 3821 O O . ARG B 2 196 ? -3.102 29.810 34.585 1.00 8.32 194 ARG B O 1
ATOM 3829 N N . ALA B 2 197 ? -2.272 27.790 35.034 1.00 8.86 195 ALA B N 1
ATOM 3830 C CA . ALA B 2 197 ? -1.520 28.290 36.192 1.00 8.94 195 ALA B CA 1
ATOM 3831 C C . ALA B 2 197 ? -0.432 29.299 35.787 1.00 9.33 195 ALA B C 1
ATOM 3832 O O . ALA B 2 197 ? -0.263 30.336 36.430 1.00 9.53 195 ALA B O 1
ATOM 3834 N N . ILE B 2 198 ? 0.292 29.009 34.707 1.00 8.20 196 ILE B N 1
ATOM 3835 C CA . ILE B 2 198 ? 1.354 29.879 34.219 1.00 8.03 196 ILE B CA 1
ATOM 3836 C C . ILE B 2 198 ? 0.791 31.228 33.812 1.00 7.24 196 ILE B C 1
ATOM 3837 O O . ILE B 2 198 ? 1.278 32.276 34.243 1.00 7.30 196 ILE B O 1
ATOM 3842 N N . LEU B 2 199 ? -0.236 31.208 32.977 1.00 7.09 197 LEU B N 1
ATOM 3843 C CA . LEU B 2 199 ? -0.788 32.449 32.457 1.00 7.23 197 LEU B CA 1
ATOM 3844 C C . LEU B 2 199 ? -1.434 33.235 33.586 1.00 7.37 197 LEU B C 1
ATOM 3845 O O . LEU B 2 199 ? -1.294 34.456 33.655 1.00 7.30 197 LEU B O 1
ATOM 3850 N N . GLY B 2 200 ? -2.104 32.541 34.497 1.00 8.97 198 GLY B N 1
ATOM 3851 C CA . GLY B 2 200 ? -2.690 33.177 35.670 1.00 8.91 198 GLY B CA 1
ATOM 3852 C C . GLY B 2 200 ? -1.654 33.871 36.527 1.00 8.77 198 GLY B C 1
ATOM 3853 O O . GLY B 2 200 ? -1.816 35.036 36.883 1.00 9.07 198 GLY B O 1
ATOM 3854 N N . GLU B 2 201 ? -0.569 33.168 36.826 1.00 8.07 199 GLU B N 1
ATOM 3855 C CA . GLU B 2 201 ? 0.425 33.724 37.735 1.00 10.52 199 GLU B CA 1
ATOM 3856 C C . GLU B 2 201 ? 1.220 34.868 37.115 1.00 9.98 199 GLU B C 1
ATOM 3857 O O . GLU B 2 201 ? 1.702 35.746 37.835 1.00 9.91 199 GLU B O 1
ATOM 3863 N N . LEU B 2 202 ? 1.267 34.902 35.782 1.00 8.56 200 LEU B N 1
ATOM 3864 C CA . LEU B 2 202 ? 1.886 35.998 35.058 1.00 8.19 200 LEU B CA 1
ATOM 3865 C C . LEU B 2 202 ? 0.936 37.158 34.673 1.00 8.52 200 LEU B C 1
ATOM 3866 O O . LEU B 2 202 ? 1.366 38.150 34.065 1.00 9.37 200 LEU B O 1
ATOM 3871 N N . GLY B 2 203 ? -0.335 37.052 35.028 1.00 8.41 201 GLY B N 1
ATOM 3872 C CA . GLY B 2 203 ? -1.307 38.107 34.765 1.00 7.93 201 GLY B CA 1
ATOM 3873 C C . GLY B 2 203 ? -1.626 38.215 33.284 1.00 7.70 201 GLY B C 1
ATOM 3874 O O . GLY B 2 203 ? -2.009 39.293 32.818 1.00 9.53 201 GLY B O 1
ATOM 3875 N N . LEU B 2 204 ? -1.490 37.109 32.555 1.00 8.01 202 LEU B N 1
ATOM 3876 C CA . LEU B 2 204 ? -1.747 37.109 31.118 1.00 7.75 202 LEU B CA 1
ATOM 3877 C C . LEU B 2 204 ? -3.169 36.595 30.875 1.00 7.85 202 LEU B C 1
ATOM 3878 O O . LEU B 2 204 ? -3.801 36.045 31.778 1.00 8.63 202 LEU B O 1
ATOM 3883 N N . ALA B 2 205 ? -3.674 36.759 29.654 1.00 6.65 203 ALA B N 1
ATOM 3884 C CA . ALA B 2 205 ? -5.009 36.314 29.318 1.00 7.22 203 ALA B CA 1
ATOM 3885 C C . ALA B 2 205 ? -5.162 34.812 29.578 1.00 7.45 203 ALA B C 1
ATOM 3886 O O . ALA B 2 205 ? -4.278 34.019 29.268 1.00 7.91 203 ALA B O 1
ATOM 3888 N N . ALA B 2 206 ? -6.296 34.419 30.149 1.00 6.90 204 ALA B N 1
ATOM 3889 C CA . ALA B 2 206 ? -6.594 32.993 30.267 1.00 6.10 204 ALA B CA 1
ATOM 3890 C C . ALA B 2 206 ? -6.558 32.326 28.903 1.00 7.60 204 ALA B C 1
ATOM 3891 O O . ALA B 2 206 ? -6.903 32.951 27.920 1.00 8.03 204 ALA B O 1
ATOM 3893 N N . PRO B 2 207 ? -6.103 31.066 28.839 1.00 6.23 205 PRO B N 1
ATOM 3894 C CA . PRO B 2 207 ? -5.889 30.426 27.547 1.00 6.08 205 PRO B CA 1
ATOM 3895 C C . PRO B 2 207 ? -7.182 30.071 26.852 1.00 6.30 205 PRO B C 1
ATOM 3896 O O . PRO B 2 207 ? -8.136 29.545 27.421 1.00 7.82 205 PRO B O 1
ATOM 3900 N N . SER B 2 208 ? -7.180 30.269 25.555 1.00 5.67 206 SER B N 1
ATOM 3901 C CA . SER B 2 208 ? -8.289 29.844 24.739 1.00 7.09 206 SER B CA 1
ATOM 3902 C C . SER B 2 208 ? -8.265 28.348 24.509 1.00 7.39 206 SER B C 1
ATOM 3903 O O . SER B 2 208 ? -7.248 27.683 24.694 1.00 5.86 206 SER B O 1
ATOM 3906 N N . GLU B 2 209 ? -9.402 27.830 24.053 1.00 6.71 207 GLU B N 1
ATOM 3907 C CA . GLU B 2 209 ? -9.474 26.435 23.633 1.00 7.24 207 GLU B CA 1
ATOM 3908 C C . GLU B 2 209 ? -8.472 26.124 22.527 1.00 7.97 207 GLU B C 1
ATOM 3909 O O . GLU B 2 209 ? -7.842 25.081 22.544 1.00 6.40 207 GLU B O 1
ATOM 3915 N N . GLU B 2 210 ? -8.316 27.052 21.600 1.00 6.61 208 GLU B N 1
ATOM 3916 C CA . GLU B 2 210 ? -7.379 26.915 20.510 1.00 7.80 208 GLU B CA 1
ATOM 3917 C C . GLU B 2 210 ? -5.937 26.816 21.052 1.00 6.44 208 GLU B C 1
ATOM 3918 O O . GLU B 2 210 ? -5.185 25.928 20.691 1.00 6.17 208 GLU B O 1
ATOM 3924 N N . LEU B 2 211 ? -5.579 27.709 21.957 1.00 5.64 209 LEU B N 1
ATOM 3925 C CA . LEU B 2 211 ? -4.262 27.673 22.584 1.00 5.78 209 LEU B CA 1
ATOM 3926 C C . LEU B 2 211 ? -4.044 26.334 23.305 1.00 5.66 209 LEU B C 1
ATOM 3927 O O . LEU B 2 211 ? -2.977 25.724 23.192 1.00 5.68 209 LEU B O 1
ATOM 3932 N N . LEU B 2 212 ? -5.036 25.868 24.078 1.00 5.80 210 LEU B N 1
ATOM 3933 C CA . LEU B 2 212 ? -4.882 24.599 24.762 1.00 6.54 210 LEU B CA 1
ATOM 3934 C C . LEU B 2 212 ? -4.575 23.458 23.801 1.00 6.32 210 LEU B C 1
ATOM 3935 O O . LEU B 2 212 ? -3.690 22.633 24.065 1.00 6.97 210 LEU B O 1
ATOM 3940 N N . LYS B 2 213 ? -5.282 23.407 22.674 1.00 6.80 211 LYS B N 1
ATOM 3941 C CA . LYS B 2 213 ? -5.006 22.342 21.712 1.00 7.85 211 LYS B CA 1
ATOM 3942 C C . LYS B 2 213 ? -3.625 22.516 21.071 1.00 6.69 211 LYS B C 1
ATOM 3943 O O . LYS B 2 213 ? -2.923 21.528 20.827 1.00 6.73 211 LYS B O 1
ATOM 3949 N N . PHE B 2 214 ? -3.227 23.760 20.827 1.00 6.13 212 PHE B N 1
ATOM 3950 C CA . PHE B 2 214 ? -1.924 24.078 20.265 1.00 6.44 212 PHE B CA 1
ATOM 3951 C C . PHE B 2 214 ? -0.834 23.631 21.226 1.00 6.13 212 PHE B C 1
ATOM 3952 O O . PHE B 2 214 ? 0.154 22.998 20.805 1.00 6.40 212 PHE B O 1
ATOM 3960 N N . CYS B 2 215 ? -1.031 23.891 22.523 1.00 5.44 213 CYS B N 1
ATOM 3961 C CA . CYS B 2 215 ? -0.047 23.551 23.559 1.00 6.99 213 CYS B CA 1
ATOM 3962 C C . CYS B 2 215 ? 0.239 22.063 23.602 1.00 7.24 213 CYS B C 1
ATOM 3963 O O . CYS B 2 215 ? 1.365 21.648 23.903 1.00 6.61 213 CYS B O 1
ATOM 3966 N N . GLU B 2 216 ? -0.756 21.254 23.241 1.00 7.05 214 GLU B N 1
ATOM 3967 C CA . GLU B 2 216 ? -0.587 19.785 23.201 1.00 7.27 214 GLU B CA 1
ATOM 3968 C C . GLU B 2 216 ? 0.457 19.330 22.177 1.00 8.50 214 GLU B C 1
ATOM 3969 O O . GLU B 2 216 ? 1.005 18.218 22.286 1.00 8.41 214 GLU B O 1
ATOM 3975 N N . ARG B 2 217 ? 0.746 20.170 21.194 1.00 6.94 215 ARG B N 1
ATOM 3976 C CA . ARG B 2 217 ? 1.740 19.893 20.185 1.00 7.51 215 ARG B CA 1
ATOM 3977 C C . ARG B 2 217 ? 3.065 20.607 20.392 1.00 8.60 215 ARG B C 1
ATOM 3978 O O . ARG B 2 217 ? 3.972 20.444 19.585 1.00 7.82 215 ARG B O 1
ATOM 3986 N N . SER B 2 218 ? 3.179 21.362 21.479 1.00 7.04 216 SER B N 1
ATOM 3987 C CA . SER B 2 218 ? 4.333 22.229 21.732 1.00 6.80 216 SER B CA 1
ATOM 3988 C C . SER B 2 218 ? 5.351 21.581 22.666 1.00 7.48 216 SER B C 1
ATOM 3989 O O . SER B 2 218 ? 5.003 20.891 23.616 1.00 8.22 216 SER B O 1
ATOM 3992 N N . PHE B 2 219 ? 6.607 21.915 22.400 1.00 8.21 217 PHE B N 1
ATOM 3993 C CA A PHE B 2 219 ? 7.813 21.393 22.978 0.50 8.91 217 PHE B CA 1
ATOM 3994 C CA B PHE B 2 219 ? 7.733 21.448 23.226 0.50 8.15 217 PHE B CA 1
ATOM 3995 C C . PHE B 2 219 ? 8.736 22.562 23.441 1.00 8.23 217 PHE B C 1
ATOM 3996 O O . PHE B 2 219 ? 9.796 22.356 24.036 1.00 9.24 217 PHE B O 1
ATOM 4011 N N . VAL B 2 220 ? 8.386 23.777 23.043 1.00 7.18 218 VAL B N 1
ATOM 4012 C CA . VAL B 2 220 ? 9.246 24.939 23.202 1.00 7.78 218 VAL B CA 1
ATOM 4013 C C . VAL B 2 220 ? 8.365 26.087 23.641 1.00 7.01 218 VAL B C 1
ATOM 4014 O O . VAL B 2 220 ? 7.236 26.238 23.171 1.00 6.99 218 VAL B O 1
ATOM 4018 N N . ILE B 2 221 ? 8.880 26.829 24.623 1.00 7.49 219 ILE B N 1
ATOM 4019 C CA . ILE B 2 221 ? 8.260 28.043 25.071 1.00 6.52 219 ILE B CA 1
ATOM 4020 C C . ILE B 2 221 ? 9.295 29.146 25.065 1.00 5.96 219 ILE B C 1
ATOM 4021 O O . ILE B 2 221 ? 10.527 28.892 25.075 1.00 8.46 219 ILE B O 1
ATOM 4026 N N . TYR B 2 222 ? 8.820 30.384 25.063 1.00 6.49 220 TYR B N 1
ATOM 4027 C CA A TYR B 2 222 ? 9.708 31.512 25.287 0.60 7.19 220 TYR B CA 1
ATOM 4028 C CA B TYR B 2 222 ? 9.715 31.497 25.314 0.40 7.04 220 TYR B CA 1
ATOM 4029 C C . TYR B 2 222 ? 9.018 32.652 26.015 1.00 6.68 220 TYR B C 1
ATOM 4030 O O . TYR B 2 222 ? 7.828 32.868 25.859 1.00 7.62 220 TYR B O 1
ATOM 4047 N N . VAL B 2 223 ? 9.803 33.365 26.811 1.00 8.21 221 VAL B N 1
ATOM 4048 C CA . VAL B 2 223 ? 9.312 34.411 27.674 1.00 8.05 221 VAL B CA 1
ATOM 4049 C C . VAL B 2 223 ? 9.973 35.715 27.247 1.00 9.34 221 VAL B C 1
ATOM 4050 O O . VAL B 2 223 ? 11.176 35.754 26.997 1.00 9.50 221 VAL B O 1
ATOM 4054 N N . THR B 2 224 ? 9.179 36.774 27.176 1.00 7.89 222 THR B N 1
ATOM 4055 C CA . THR B 2 224 ? 9.661 38.100 26.821 1.00 6.80 222 THR B CA 1
ATOM 4056 C C . THR B 2 224 ? 9.718 38.941 28.107 1.00 6.24 222 THR B C 1
ATOM 4057 O O . THR B 2 224 ? 8.723 39.020 28.827 1.00 7.00 222 THR B O 1
ATOM 4061 N N . LEU B 2 225 ? 10.882 39.548 28.361 1.00 6.83 223 LEU B N 1
ATOM 4062 C CA . LEU B 2 225 ? 11.100 40.414 29.525 1.00 6.60 223 LEU B CA 1
ATOM 4063 C C . LEU B 2 225 ? 11.662 41.754 29.051 1.00 6.34 223 LEU B C 1
ATOM 4064 O O . LEU B 2 225 ? 12.118 41.870 27.923 1.00 6.73 223 LEU B O 1
ATOM 4069 N N . SER B 2 226 ? 11.613 42.764 29.911 1.00 6.50 224 SER B N 1
ATOM 4070 C CA . SER B 2 226 ? 12.110 44.090 29.614 1.00 6.57 224 SER B CA 1
ATOM 4071 C C . SER B 2 226 ? 12.830 44.634 30.827 1.00 6.33 224 SER B C 1
ATOM 4072 O O . SER B 2 226 ? 12.617 44.157 31.942 1.00 7.16 224 SER B O 1
ATOM 4075 N N . TRP B 2 227 ? 13.641 45.669 30.595 1.00 7.29 225 TRP B N 1
ATOM 4076 C CA . TRP B 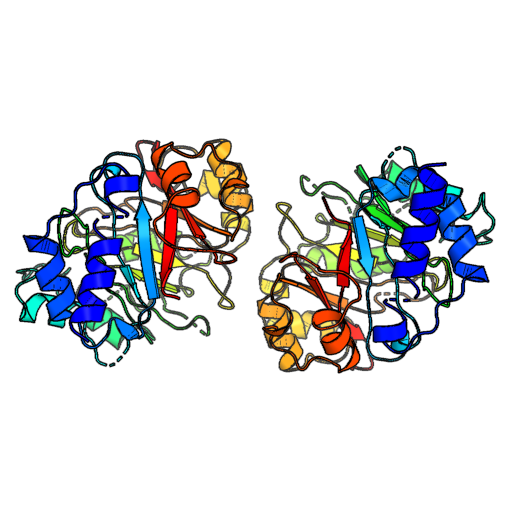2 227 ? 14.377 46.348 31.660 1.00 6.71 225 TRP B CA 1
ATOM 4077 C C . TRP B 2 227 ? 13.464 47.304 32.433 1.00 6.43 225 TRP B C 1
ATOM 4078 O O . TRP B 2 227 ? 13.761 47.615 33.602 1.00 7.50 225 TRP B O 1
ATOM 4089 N N . ASP B 2 228 ? 12.329 47.673 31.843 1.00 6.66 226 ASP B N 1
ATOM 4090 C CA . ASP B 2 228 ? 11.497 48.748 32.377 1.00 7.66 226 ASP B CA 1
ATOM 4091 C C . ASP B 2 228 ? 10.238 48.238 33.109 1.00 7.95 226 ASP B C 1
ATOM 4092 O O . ASP B 2 228 ? 9.358 49.036 33.448 1.00 8.58 226 ASP B O 1
ATOM 4097 N N . SER B 2 229 ? 10.138 46.934 33.332 1.00 7.30 227 SER B N 1
ATOM 4098 C CA . SER B 2 229 ? 9.014 46.353 34.038 1.00 8.01 227 SER B CA 1
ATOM 4099 C C . SER B 2 229 ? 9.521 45.141 34.811 1.00 7.44 227 SER B C 1
ATOM 4100 O O . SER B 2 229 ? 10.410 44.441 34.324 1.00 7.29 227 SER B O 1
ATOM 4103 N N . PRO B 2 230 ? 8.954 44.877 35.998 1.00 8.63 228 PRO B N 1
ATOM 4104 C CA . PRO B 2 230 ? 9.360 43.697 36.740 1.00 7.71 228 PRO B CA 1
ATOM 4105 C C . PRO B 2 230 ? 8.652 42.438 36.297 1.00 8.74 228 PRO B C 1
ATOM 4106 O O . PRO B 2 230 ? 8.978 41.342 36.756 1.00 9.20 228 PRO B O 1
ATOM 4121 N N . ILE B 2 232 ? 7.134 39.644 33.467 1.00 7.13 230 ILE B N 1
ATOM 4122 C CA . ILE B 2 232 ? 7.194 39.041 32.168 1.00 7.37 230 ILE B CA 1
ATOM 4123 C C . ILE B 2 232 ? 6.147 39.693 31.272 1.00 7.90 230 ILE B C 1
ATOM 4124 O O . ILE B 2 232 ? 4.995 39.806 31.630 1.00 6.59 230 ILE B O 1
ATOM 4129 N N . ASN B 2 233 ? 6.585 40.146 30.099 1.00 5.68 231 ASN B N 1
ATOM 4130 C CA . ASN B 2 233 ? 5.724 40.922 29.187 1.00 6.73 231 ASN B CA 1
ATOM 4131 C C . ASN B 2 233 ? 4.752 40.007 28.435 1.00 6.71 231 ASN B C 1
ATOM 4132 O O . ASN B 2 233 ? 3.602 40.374 28.183 1.00 8.60 231 ASN B O 1
ATOM 4137 N N . ARG B 2 234 ? 5.238 38.834 28.044 1.00 6.74 232 ARG B N 1
ATOM 4138 C CA . ARG B 2 234 ? 4.400 37.851 27.391 1.00 8.22 232 ARG B CA 1
ATOM 4139 C C . ARG B 2 234 ? 5.051 36.494 27.442 1.00 6.74 232 ARG B C 1
ATOM 4140 O O . ARG B 2 234 ? 6.241 36.361 27.750 1.00 6.27 232 ARG B O 1
ATOM 4148 N N . PHE B 2 235 ? 4.232 35.489 27.185 1.00 5.72 233 PHE B N 1
ATOM 4149 C CA . PHE B 2 235 ? 4.614 34.080 27.248 1.00 5.96 233 PHE B CA 1
ATOM 4150 C C . PHE B 2 235 ? 4.132 33.432 25.958 1.00 6.76 233 PHE B C 1
ATOM 4151 O O . PHE B 2 235 ? 2.951 33.573 25.601 1.00 6.70 233 PHE B O 1
ATOM 4159 N N . THR B 2 236 ? 5.026 32.712 25.268 1.00 6.06 234 THR B N 1
ATOM 4160 C CA . THR B 2 236 ? 4.720 32.185 23.943 1.00 5.83 234 THR B CA 1
ATOM 4161 C C . THR B 2 236 ? 4.988 30.685 23.888 1.00 6.07 234 THR B C 1
ATOM 4162 O O . THR B 2 236 ? 6.041 30.209 24.312 1.00 6.64 234 THR B O 1
ATOM 4166 N N . TYR B 2 237 ? 4.013 29.942 23.380 1.00 5.42 235 TYR B N 1
ATOM 4167 C CA . TYR B 2 237 ? 4.163 28.534 23.061 1.00 5.38 235 TYR B CA 1
ATOM 4168 C C . TYR B 2 237 ? 4.511 28.379 21.608 1.00 5.97 235 TYR B C 1
ATOM 4169 O O . TYR B 2 237 ? 3.971 29.093 20.769 1.00 6.25 235 TYR B O 1
ATOM 4178 N N . SER B 2 238 ? 5.397 27.428 21.303 1.00 5.75 236 SER B N 1
ATOM 4179 C CA . SER B 2 238 ? 5.882 27.228 19.939 1.00 6.32 236 SER B CA 1
ATOM 4180 C C . SER B 2 238 ? 5.700 25.778 19.511 1.00 7.74 236 SER B C 1
ATOM 4181 O O . SER B 2 238 ? 5.938 24.853 20.289 1.00 6.88 236 SER B O 1
ATOM 4184 N N . VAL B 2 239 ? 5.330 25.605 18.244 1.00 7.20 237 VAL B N 1
ATOM 4185 C CA . VAL B 2 239 ? 5.161 24.282 17.618 1.00 7.62 237 VAL B CA 1
ATOM 4186 C C . VAL B 2 239 ? 5.917 24.271 16.303 1.00 8.16 237 VAL B C 1
ATOM 4187 O O . VAL B 2 239 ? 5.908 25.259 15.567 1.00 7.97 237 VAL B O 1
ATOM 4191 N N . MET B 2 240 ? 6.621 23.175 16.038 1.00 8.20 238 MET B N 1
ATOM 4192 C CA . MET B 2 240 ? 7.345 22.988 14.801 1.00 10.18 238 MET B CA 1
ATOM 4193 C C . MET B 2 240 ? 6.697 21.860 13.996 1.00 10.65 238 MET B C 1
ATOM 4194 O O . MET B 2 240 ? 6.411 20.793 14.527 1.00 10.54 238 MET B O 1
ATOM 4199 N N . THR B 2 241 ? 6.442 22.098 12.713 1.00 7.87 239 THR B N 1
ATOM 4200 C CA . THR B 2 241 ? 5.759 21.108 11.881 1.00 9.53 239 THR B CA 1
ATOM 4201 C C . THR B 2 241 ? 5.994 21.420 10.418 1.00 8.71 239 THR B C 1
ATOM 4202 O O . THR B 2 241 ? 6.013 22.580 10.022 1.00 8.16 239 THR B O 1
ATOM 4206 N N . PRO B 2 242 ? 6.135 20.383 9.598 1.00 8.86 240 PRO B N 1
ATOM 4207 C CA . PRO B 2 242 ? 6.156 20.607 8.145 1.00 9.96 240 PRO B CA 1
ATOM 4208 C C . PRO B 2 242 ? 4.753 20.770 7.542 1.00 10.19 240 PRO B C 1
ATOM 4209 O O . PRO B 2 242 ? 4.641 20.995 6.329 1.00 11.31 240 PRO B O 1
ATOM 4213 N N . GLU B 2 243 ? 3.714 20.632 8.369 1.00 9.84 241 GLU B N 1
ATOM 4214 C CA . GLU B 2 243 ? 2.319 20.715 7.924 1.00 10.76 241 GLU B CA 1
ATOM 4215 C C . GLU B 2 243 ? 1.564 21.781 8.716 1.00 9.57 241 GLU B C 1
ATOM 4216 O O . GLU B 2 243 ? 0.644 21.477 9.460 1.00 9.54 241 GLU B O 1
ATOM 4222 N N . PRO B 2 244 ? 1.932 23.049 8.527 1.00 8.30 242 PRO B N 1
ATOM 4223 C CA . PRO B 2 244 ? 1.254 24.090 9.272 1.00 8.09 242 PRO B CA 1
ATOM 4224 C C . PRO B 2 244 ? -0.262 24.192 9.028 1.00 7.87 242 PRO B C 1
ATOM 4225 O O . PRO B 2 244 ? -0.998 24.613 9.927 1.00 8.83 242 PRO B O 1
ATOM 4229 N N . LEU B 2 245 ? -0.729 23.783 7.845 1.00 10.57 243 LEU B N 1
ATOM 4230 C CA . LEU B 2 245 ? -2.159 23.768 7.563 1.00 11.04 243 LEU B CA 1
ATOM 4231 C C . LEU B 2 245 ? -2.916 22.819 8.492 1.00 11.56 243 LEU B C 1
ATOM 4232 O O . LEU B 2 245 ? -4.141 22.938 8.617 1.00 11.38 243 LEU B O 1
ATOM 4237 N N . GLY B 2 246 ? -2.222 21.859 9.106 1.00 10.09 244 GLY B N 1
ATOM 4238 C CA . GLY B 2 246 ? -2.873 20.884 10.020 1.00 10.40 244 GLY B CA 1
ATOM 4239 C C . GLY B 2 246 ? -2.782 21.269 11.497 1.00 11.30 244 GLY B C 1
ATOM 4240 O O . GLY B 2 246 ? -3.179 20.506 12.377 1.00 11.21 244 GLY B O 1
ATOM 4241 N N . LEU B 2 247 ? -2.272 22.465 11.790 1.00 9.86 245 LEU B N 1
ATOM 4242 C CA . LEU B 2 247 ? -2.277 22.950 13.175 1.00 8.34 245 LEU B CA 1
ATOM 4243 C C . LEU B 2 247 ? -3.702 23.143 13.666 1.00 8.66 245 LEU B C 1
ATOM 4244 O O . LEU B 2 247 ? -4.566 23.509 12.895 1.00 8.63 245 LEU B O 1
ATOM 4249 N N . PRO B 2 248 ? -3.945 22.945 14.964 1.00 8.28 246 PRO B N 1
ATOM 4250 C CA . PRO B 2 248 ? -5.293 23.087 15.528 1.00 9.57 246 PRO B CA 1
ATOM 4251 C C . PRO B 2 248 ? -5.647 24.551 15.828 1.00 8.87 246 PRO B C 1
ATOM 4252 O O . PRO B 2 248 ? -6.021 24.885 16.963 1.00 9.96 246 PRO B O 1
ATOM 4256 N N . VAL B 2 249 ? -5.514 25.396 14.817 1.00 9.18 247 VAL B N 1
ATOM 4257 C CA . VAL B 2 249 ? -5.756 26.829 14.930 1.00 8.35 247 VAL B CA 1
ATOM 4258 C C . VAL B 2 249 ? -6.481 27.275 13.705 1.00 8.43 247 VAL B C 1
ATOM 4259 O O . VAL B 2 249 ? -6.454 26.594 12.693 1.00 9.71 247 VAL B O 1
ATOM 4263 N N . ASP B 2 250 ? -7.143 28.422 13.798 1.00 8.34 248 ASP B N 1
ATOM 4264 C CA . ASP B 2 250 ? -7.642 29.092 12.598 1.00 8.21 248 ASP B CA 1
ATOM 4265 C C . ASP B 2 250 ? -6.542 30.025 12.103 1.00 9.49 248 ASP B C 1
ATOM 4266 O O . ASP B 2 250 ? -6.142 30.939 12.822 1.00 11.74 248 ASP B O 1
ATOM 4271 N N . LEU B 2 251 ? -6.046 29.791 10.888 1.00 8.94 249 LEU B N 1
ATOM 4272 C CA . LEU B 2 251 ? -4.915 30.546 10.373 1.00 8.81 249 LEU B CA 1
ATOM 4273 C C . LEU B 2 251 ? -5.389 31.877 9.815 1.00 9.36 249 LEU B C 1
ATOM 4274 O O . LEU B 2 251 ? -6.361 31.916 9.051 1.00 9.62 249 LEU B O 1
ATOM 4279 N N . ALA B 2 252 ? -4.656 32.946 10.111 1.00 8.26 250 ALA B N 1
ATOM 4280 C CA . ALA B 2 252 ? -4.924 34.253 9.526 1.00 8.44 250 ALA B CA 1
ATOM 4281 C C . ALA B 2 252 ? -4.748 34.176 8.012 1.00 7.97 250 ALA B C 1
ATOM 4282 O O . ALA B 2 252 ? -3.903 33.422 7.532 1.00 8.70 250 ALA B O 1
ATOM 4284 N N . PRO B 2 253 ? -5.486 34.990 7.249 1.00 8.36 251 PRO B N 1
ATOM 4285 C CA . PRO B 2 253 ? -5.301 34.928 5.796 1.00 9.09 251 PRO B CA 1
ATOM 4286 C C . PRO B 2 253 ? -3.860 35.198 5.323 1.00 8.50 251 PRO B C 1
ATOM 4287 O O . PRO B 2 253 ? -3.402 34.552 4.384 1.00 8.73 251 PRO B O 1
ATOM 4291 N N . THR B 2 254 ? -3.148 36.126 5.963 1.00 8.74 252 THR B N 1
ATOM 4292 C CA . THR B 2 254 ? -1.756 36.367 5.582 1.00 7.67 252 THR B CA 1
ATOM 4293 C C . THR B 2 254 ? -0.892 35.116 5.809 1.00 7.25 252 THR B C 1
ATOM 4294 O O . THR B 2 254 ? 0.009 34.806 5.038 1.00 7.98 252 THR B O 1
ATOM 4298 N N . PHE B 2 255 ? -1.170 34.414 6.908 1.00 6.93 253 PHE B N 1
ATOM 4299 C CA . PHE B 2 255 ? -0.457 33.166 7.223 1.00 6.37 253 PHE B CA 1
ATOM 4300 C C . PHE B 2 255 ? -0.723 32.084 6.171 1.00 7.55 253 PHE B C 1
ATOM 4301 O O . PHE B 2 255 ? 0.195 31.400 5.728 1.00 7.62 253 PHE B O 1
ATOM 4309 N N . GLU B 2 256 ? -1.981 31.915 5.790 1.00 12.67 254 GLU B N 1
ATOM 4310 C CA . GLU B 2 256 ? -2.338 30.985 4.729 1.00 13.02 254 GLU B CA 1
ATOM 4311 C C . GLU B 2 256 ? -1.635 31.331 3.418 1.00 12.59 254 GLU B C 1
ATOM 4312 O O . GLU B 2 256 ? -1.144 30.444 2.731 1.00 12.18 254 GLU B O 1
ATOM 4318 N N . ARG B 2 257 ? -1.569 32.620 3.094 1.00 12.95 255 ARG B N 1
ATOM 4319 C CA . ARG B 2 257 ? -0.876 33.046 1.874 1.00 12.87 255 ARG B CA 1
ATOM 4320 C C . ARG B 2 257 ? 0.627 32.778 1.922 1.00 11.55 255 ARG B C 1
ATOM 4321 O O . ARG B 2 257 ? 1.209 32.369 0.927 1.00 11.18 255 ARG B O 1
ATOM 4329 N N . LEU B 2 258 ? 1.236 32.954 3.088 1.00 10.39 256 LEU B N 1
ATOM 4330 C CA . LEU B 2 258 ? 2.672 32.692 3.242 1.00 9.44 256 LEU B CA 1
ATOM 4331 C C . LEU B 2 258 ? 2.963 31.200 3.078 1.00 10.14 256 LEU B C 1
ATOM 4332 O O . LEU B 2 258 ? 3.975 30.818 2.494 1.00 9.37 256 LEU B O 1
ATOM 4337 N N . ILE B 2 259 ? 2.063 30.365 3.584 1.00 9.95 257 ILE B N 1
ATOM 4338 C CA . ILE B 2 259 ? 2.174 28.917 3.421 1.00 9.52 257 ILE B CA 1
ATOM 4339 C C . ILE B 2 259 ? 1.954 28.475 1.975 1.00 10.15 257 ILE B C 1
ATOM 4340 O O . ILE B 2 259 ? 2.713 27.665 1.473 1.00 11.69 257 ILE B O 1
ATOM 4345 N N . LYS B 2 260 ? 0.927 28.999 1.323 1.00 11.08 258 LYS B N 1
ATOM 4346 C CA . LYS B 2 260 ? 0.509 28.483 0.028 1.00 12.31 258 LYS B CA 1
ATOM 4347 C C . LYS B 2 260 ? 1.089 29.188 -1.164 1.00 13.74 258 LYS B C 1
ATOM 4348 O O . LYS B 2 260 ? 1.127 28.612 -2.254 1.00 16.14 258 LYS B O 1
ATOM 4354 N N . SER B 2 261 ? 1.485 30.448 -0.990 1.00 12.08 259 SER B N 1
ATOM 4355 C CA . SER B 2 261 ? 1.835 31.266 -2.155 1.00 12.75 259 SER B CA 1
ATOM 4356 C C . SER B 2 261 ? 3.085 32.114 -1.938 1.00 12.10 259 SER B C 1
ATOM 4357 O O . SER B 2 261 ? 3.206 33.192 -2.522 1.00 15.62 259 SER B O 1
ATOM 4360 N N . ALA B 2 262 ? 4.024 31.628 -1.125 1.00 12.50 260 ALA B N 1
ATOM 4361 C CA . ALA B 2 262 ? 5.333 32.277 -0.971 1.00 10.58 260 ALA B CA 1
ATOM 4362 C C . ALA B 2 262 ? 6.073 32.253 -2.319 1.00 13.61 260 ALA B C 1
ATOM 4363 O O . ALA B 2 262 ? 5.793 31.419 -3.179 1.00 13.73 260 ALA B O 1
ATOM 4365 N N . PRO B 2 263 ? 7.030 33.174 -2.516 1.00 12.20 261 PRO B N 1
ATOM 4366 C CA . PRO B 2 263 ? 7.736 33.222 -3.803 1.00 13.13 261 PRO B CA 1
ATOM 4367 C C . PRO B 2 263 ? 8.915 32.247 -3.912 1.00 13.96 261 PRO B C 1
ATOM 4368 O O . PRO B 2 263 ? 9.676 32.313 -4.874 1.00 19.62 261 PRO B O 1
ATOM 4372 N N . TYR B 2 264 ? 9.030 31.344 -2.944 1.00 12.84 262 TYR B N 1
ATOM 4373 C CA . TYR B 2 264 ? 10.024 30.281 -2.911 1.00 13.55 262 TYR B CA 1
ATOM 4374 C C . TYR B 2 264 ? 9.309 29.032 -2.378 1.00 13.04 262 TYR B C 1
ATOM 4375 O O . TYR B 2 264 ? 8.232 29.127 -1.774 1.00 14.23 262 TYR B O 1
ATOM 4384 N N . ASP B 2 265 ? 9.946 27.889 -2.561 1.00 14.69 263 ASP B N 1
ATOM 4385 C CA . ASP B 2 265 ? 9.388 26.601 -2.160 1.00 17.01 263 ASP B CA 1
ATOM 4386 C C . ASP B 2 265 ? 10.070 26.207 -0.873 1.00 15.16 263 ASP B C 1
ATOM 4387 O O . ASP B 2 265 ? 11.290 26.239 -0.802 1.00 15.16 263 ASP B O 1
ATOM 4392 N N . THR B 2 266 ? 9.298 25.826 0.133 1.00 13.03 264 THR B N 1
ATOM 4393 C CA . THR B 2 266 ? 9.888 25.413 1.402 1.00 15.09 264 THR B CA 1
ATOM 4394 C C . THR B 2 266 ? 10.241 23.927 1.377 1.00 15.40 264 THR B C 1
ATOM 4395 O O . THR B 2 266 ? 10.883 23.442 2.297 1.00 15.66 264 THR B O 1
ATOM 4399 N N . GLU B 2 267 ? 9.856 23.218 0.315 1.00 17.29 265 GLU B N 1
ATOM 4400 C CA . GLU B 2 267 ? 10.381 21.885 0.030 1.00 19.10 265 GLU B CA 1
ATOM 4401 C C . GLU B 2 267 ? 10.230 20.886 1.188 1.00 16.79 265 GLU B C 1
ATOM 4402 O O . GLU B 2 267 ? 11.140 20.113 1.461 1.00 19.09 265 GLU B O 1
ATOM 4404 N N . GLY B 2 268 ? 9.085 20.924 1.864 1.00 18.11 266 GLY B N 1
ATOM 4405 C CA . GLY B 2 268 ? 8.784 19.969 2.929 1.00 16.33 266 GLY B CA 1
ATOM 4406 C C . GLY B 2 268 ? 9.414 20.295 4.273 1.00 15.78 266 GLY B C 1
ATOM 4407 O O . GLY B 2 268 ? 9.309 19.511 5.215 1.00 16.76 266 GLY B O 1
ATOM 4408 N N . ARG B 2 269 ? 10.056 21.454 4.363 1.00 13.81 267 ARG B N 1
ATOM 4409 C CA . ARG B 2 269 ? 10.710 21.887 5.582 1.00 13.35 267 ARG B CA 1
ATOM 4410 C C . ARG B 2 269 ? 9.745 22.185 6.700 1.00 11.98 267 ARG B C 1
ATOM 4411 O O . ARG B 2 269 ? 8.581 22.476 6.464 1.00 11.13 267 ARG B O 1
ATOM 4419 N N . ASN B 2 270 ? 10.252 22.104 7.927 1.00 12.12 268 ASN B N 1
ATOM 4420 C CA . ASN B 2 270 ? 9.517 22.575 9.087 1.00 11.11 268 ASN B CA 1
ATOM 4421 C C . ASN B 2 270 ? 9.204 24.067 8.994 1.00 9.99 268 ASN B C 1
ATOM 4422 O O . ASN B 2 270 ? 10.033 24.863 8.552 1.00 9.96 268 ASN B O 1
ATOM 4427 N N . TYR B 2 271 ? 8.006 24.410 9.458 1.00 7.60 269 TYR B N 1
ATOM 4428 C CA . TYR B 2 271 ? 7.594 25.755 9.801 1.00 6.45 269 TYR B CA 1
ATOM 4429 C C . TYR B 2 271 ? 7.637 25.826 11.317 1.00 6.17 269 TYR B C 1
ATOM 4430 O O . TYR B 2 271 ? 7.542 24.798 11.979 1.00 8.50 269 TYR B O 1
ATOM 4439 N N . VAL B 2 272 ? 7.729 27.034 11.847 1.00 5.63 270 VAL B N 1
ATOM 4440 C CA . VAL B 2 272 ? 7.678 27.206 13.304 1.00 5.93 270 VAL B CA 1
ATOM 4441 C C . VAL B 2 272 ? 6.557 28.191 13.582 1.00 5.97 270 VAL B C 1
ATOM 4442 O O . VAL B 2 272 ? 6.543 29.299 13.046 1.00 6.65 270 VAL B O 1
ATOM 4446 N N . TYR B 2 273 ? 5.641 27.804 14.466 1.00 5.80 271 TYR B N 1
ATOM 4447 C CA . TYR B 2 273 ? 4.446 28.592 14.725 1.00 4.99 271 TYR B CA 1
ATOM 4448 C C . TYR B 2 273 ? 4.446 28.937 16.211 1.00 5.51 271 TYR B C 1
ATOM 4449 O O . TYR B 2 273 ? 4.863 28.139 17.050 1.00 7.83 271 TYR B O 1
ATOM 4458 N N . GLY B 2 274 ? 3.991 30.143 16.537 1.00 5.85 272 GLY B N 1
ATOM 4459 C CA . GLY B 2 274 ? 3.869 30.544 17.934 1.00 5.26 272 GLY B CA 1
ATOM 4460 C C . GLY B 2 274 ? 2.519 31.168 18.236 1.00 6.08 272 GLY B C 1
ATOM 4461 O O . GLY B 2 274 ? 1.890 31.792 17.387 1.00 6.02 272 GLY B O 1
ATOM 4462 N N . ILE B 2 275 ? 2.071 30.983 19.470 1.00 5.66 273 ILE B N 1
ATOM 4463 C CA . ILE B 2 275 ? 0.942 31.727 19.997 1.00 5.64 273 ILE B CA 1
ATOM 4464 C C . ILE B 2 275 ? 1.413 32.382 21.267 1.00 5.45 273 ILE B C 1
ATOM 4465 O O . ILE B 2 275 ? 1.808 31.704 22.218 1.00 5.95 273 ILE B O 1
ATOM 4470 N N . ALA B 2 276 ? 1.432 33.713 21.231 1.00 6.07 274 ALA B N 1
ATOM 4471 C CA . ALA B 2 276 ? 1.834 34.539 22.355 1.00 6.72 274 ALA B CA 1
ATOM 4472 C C . ALA B 2 276 ? 0.627 34.979 23.162 1.00 7.37 274 ALA B C 1
ATOM 4473 O O . ALA B 2 276 ? -0.380 35.424 22.604 1.00 8.16 274 ALA B O 1
ATOM 4475 N N . SER B 2 277 ? 0.740 34.864 24.482 1.00 6.51 275 SER B N 1
ATOM 4476 C CA . SER B 2 277 ? -0.258 35.381 25.428 1.00 7.02 275 SER B CA 1
ATOM 4477 C C . SER B 2 277 ? 0.259 36.649 26.088 1.00 8.18 275 SER B C 1
ATOM 4478 O O . SER B 2 277 ? 1.377 36.679 26.587 1.00 8.07 275 SER B O 1
ATOM 4481 N N . THR B 2 278 ? -0.564 37.692 26.065 1.00 8.43 276 THR B N 1
ATOM 4482 C CA . THR B 2 278 ? -0.262 38.956 26.689 1.00 10.81 276 THR B CA 1
ATOM 4483 C C . THR B 2 278 ? -1.393 39.214 27.697 1.00 9.22 276 THR B C 1
ATOM 4484 O O . THR B 2 278 ? -2.366 38.468 27.732 1.00 8.26 276 THR B O 1
ATOM 4488 N N . PRO B 2 279 ? -1.298 40.294 28.498 1.00 9.96 277 PRO B N 1
ATOM 4489 C CA . PRO B 2 279 ? -2.412 40.659 29.374 1.00 10.43 277 PRO B CA 1
ATOM 4490 C C . PRO B 2 279 ? -3.725 40.880 28.634 1.00 10.77 277 PRO B C 1
ATOM 4491 O O . PRO B 2 279 ? -4.773 40.667 29.222 1.00 11.24 277 PRO B O 1
ATOM 4495 N N . LYS B 2 280 ? -3.676 41.208 27.340 1.00 10.49 278 LYS B N 1
ATOM 4496 C CA . LYS B 2 280 ? -4.895 41.542 26.594 1.00 13.64 278 LYS B CA 1
ATOM 4497 C C . LYS B 2 280 ? -5.435 40.428 25.698 1.00 11.19 278 LYS B C 1
ATOM 4498 O O . LYS B 2 280 ? -6.601 40.463 25.323 1.00 14.73 278 LYS B O 1
ATOM 4504 N N . GLY B 2 281 ? -4.636 39.425 25.383 1.00 9.11 279 GLY B N 1
ATOM 4505 C CA . GLY B 2 281 ? -5.099 38.366 24.489 1.00 9.67 279 GLY B CA 1
ATOM 4506 C C . GLY B 2 281 ? -3.969 37.593 23.847 1.00 8.33 279 GLY B C 1
ATOM 4507 O O . GLY B 2 281 ? -2.831 37.664 24.309 1.00 9.27 279 GLY B O 1
ATOM 4508 N N . GLU B 2 282 ? -4.310 36.871 22.779 1.00 7.53 280 GLU B N 1
ATOM 4509 C CA . GLU B 2 282 ? -3.395 35.978 22.061 1.00 6.69 280 GLU B CA 1
ATOM 4510 C C . GLU B 2 282 ? -3.123 36.499 20.667 1.00 7.65 280 GLU B C 1
ATOM 4511 O O . GLU B 2 282 ? -4.033 37.006 20.011 1.00 9.67 280 GLU B O 1
ATOM 4517 N N . TYR B 2 283 ? -1.855 36.397 20.263 1.00 6.66 281 TYR B N 1
ATOM 4518 C CA . TYR B 2 283 ? -1.418 36.818 18.931 1.00 6.95 281 TYR B CA 1
ATOM 4519 C C . TYR B 2 283 ? -0.504 35.745 18.384 1.00 6.11 281 TYR B C 1
ATOM 4520 O O . TYR B 2 283 ? 0.241 35.138 19.144 1.00 9.26 281 TYR B O 1
ATOM 4529 N N . HIS B 2 284 ? -0.552 35.529 17.067 1.00 6.35 282 HIS B N 1
ATOM 4530 C CA . HIS B 2 284 ? 0.107 34.393 16.464 1.00 5.75 282 HIS B CA 1
ATOM 4531 C C . HIS B 2 284 ? 1.295 34.830 15.619 1.00 6.18 282 HIS B C 1
ATOM 4532 O O . HIS B 2 284 ? 1.406 35.991 15.213 1.00 6.95 282 HIS B O 1
ATOM 4550 N N . ILE B 2 286 ? 4.179 32.980 12.601 1.00 5.57 284 ILE B N 1
ATOM 4551 C CA . ILE B 2 286 ? 4.560 31.827 11.782 1.00 5.72 284 ILE B CA 1
ATOM 4552 C C . ILE B 2 286 ? 5.849 32.118 11.033 1.00 6.97 284 ILE B C 1
ATOM 4553 O O . ILE B 2 286 ? 5.999 33.208 10.492 1.00 7.40 284 ILE B O 1
ATOM 4558 N N . ALA B 2 287 ? 6.760 31.142 11.007 1.00 6.12 285 ALA B N 1
ATOM 4559 C CA . ALA B 2 287 ? 8.038 31.267 10.320 1.00 6.30 285 ALA B CA 1
ATOM 4560 C C . ALA B 2 287 ? 8.157 30.265 9.174 1.00 6.84 285 ALA B C 1
ATOM 4561 O O . ALA B 2 287 ? 7.984 29.060 9.370 1.00 6.45 285 ALA B O 1
ATOM 4563 N N . SER B 2 288 ? 8.490 30.786 7.997 1.00 7.21 286 SER B N 1
ATOM 4564 C CA . SER B 2 288 ? 8.658 30.009 6.795 1.00 7.20 286 SER B CA 1
ATOM 4565 C C . SER B 2 288 ? 10.121 30.067 6.420 1.00 7.45 286 SER B C 1
ATOM 4566 O O . SER B 2 288 ? 10.687 31.148 6.386 1.00 7.12 286 SER B O 1
ATOM 4569 N N . TYR B 2 289 ? 10.724 28.908 6.141 1.00 6.14 287 TYR B N 1
ATOM 4570 C CA . TYR B 2 289 ? 12.169 28.794 5.979 1.00 7.89 287 TYR B CA 1
ATOM 4571 C C . TYR B 2 289 ? 12.596 28.791 4.510 1.00 7.49 287 TYR B C 1
ATOM 4572 O O . TYR B 2 289 ? 12.516 27.773 3.827 1.00 9.53 287 TYR B O 1
ATOM 4581 N N . TYR B 2 290 ? 13.029 29.959 4.052 1.00 7.56 288 TYR B N 1
ATOM 4582 C CA . TYR B 2 290 ? 13.427 30.176 2.661 1.00 7.51 288 TYR B CA 1
ATOM 4583 C C . TYR B 2 290 ? 14.763 29.524 2.347 1.00 9.67 288 TYR B C 1
ATOM 4584 O O . TYR B 2 290 ? 14.919 28.932 1.283 1.00 8.97 288 TYR B O 1
ATOM 4593 N N . GLN B 2 291 ? 15.723 29.633 3.257 1.00 8.81 289 GLN B N 1
ATOM 4594 C CA . GLN B 2 291 ? 17.065 29.102 3.029 1.00 8.99 289 GLN B CA 1
ATOM 4595 C C . GLN B 2 291 ? 17.458 28.249 4.222 1.00 9.45 289 GLN B C 1
ATOM 4596 O O . GLN B 2 291 ? 17.442 28.718 5.362 1.00 9.67 289 GLN B O 1
ATOM 4602 N N . TRP B 2 292 ? 17.793 26.984 3.962 1.00 10.78 290 TRP B N 1
ATOM 4603 C CA . TRP B 2 292 ? 18.145 26.061 5.037 1.00 13.68 290 TRP B CA 1
ATOM 4604 C C . TRP B 2 292 ? 18.938 24.909 4.482 1.00 15.01 290 TRP B C 1
ATOM 4605 O O . TRP B 2 292 ? 18.538 24.314 3.476 1.00 17.20 290 TRP B O 1
ATOM 4616 N N . GLN B 2 293 ? 20.084 24.627 5.099 1.00 18.55 291 GLN B N 1
ATOM 4617 C CA . GLN B 2 293 ? 20.823 23.405 4.820 1.00 22.03 291 GLN B CA 1
ATOM 4618 C C . GLN B 2 293 ? 21.244 22.753 6.135 1.00 25.88 291 GLN B C 1
ATOM 4619 O O . GLN B 2 293 ? 21.094 21.535 6.315 1.00 31.45 291 GLN B O 1
#

Nearest PDB structures (foldseek):
  4ee6-assembly1_A  TM=1.001E+00  e=3.826E-54  Streptomyces virginiae
  7fhd-assembly2_B  TM=9.088E-01  e=9.647E-27  Streptomyces sp. CL190
  5ynt-assembly1_A  TM=8.743E-01  e=2.961E-19  Fischerella ambigua UTEX 1903
  5y7c-assembly2_B  TM=8.794E-01  e=1.076E-18  Fischerella ambigua UTEX 1903
  5ynw-assembly1_A  TM=8.777E-01  e=1.141E-18  Fischerella ambigua UTEX 1903

InterPro domains:
  IPR020965 Aromatic prenyltransferase, CloQ-type [PF11468] (7-292)
  IPR020965 Aromatic prenyltransferase, CloQ-type [SFLDG01163] (1-299)
  IPR020965 Aromatic prenyltransferase, CloQ-type [cd13931] (9-289)
  IPR033964 Aromatic prenyltransferase [SFLDS00036] (1-299)
  IPR036239 Prenyltransferase-like superfamily [SSF143492] (5-292)

Secondary structure (DSSP, 8-state):
-HHHHHHHHHHH--TGGGT----HHHHHHHHHHTHHHHTTSEEEEE--SGGGGGS-EEEEEEE----HHHHHHHTTS----STHHHHHHHHHHHS-EEEEEEEEETTTEE--EEEE----B-HHHH--TTS-HHHHHTHHHH----TT-EEEEEEETTTTEEEEEE--TTSPPPPGGGTSHHHHHHHHHHTTPPPPPHHHHHHHTT--EEEEEEETT-SS--EEEEEEEES-GGGSSSPPPHHHHHHHHH-SS--TTPPEEEEEEE-SS-EE--EEEEE-/-HHHHHHHHHHHHH--TGGGT----HHHHHHHHHHTTTTTTTSEEEEE--SGGGGGS-EEEEEEE----HHHHHHHTTS----STHHHHHHHHHHHS-EEEEEEEEETTTEE--EEEE------TTT--TTS-HHHHHTHHHHHHTT-TT-EEEEEEETTTTEEEEEE--TTS----GGGTSHHHHHHHHHHTTPPPPPHHHHHHHTT--EEEEEEETT----EEEEEEEES-GGGSSSPPPHHHHHHHHH-SS--TTPPEEEEEEE-SS-EE--EEEEE--

Organism: Streptomyces virginiae (NCBI:txid1961)